Protein AF-0000000087154214 (afdb_homodimer)

Secondary structure (DSSP, 8-state):
-------------------PPPPPSS-HHHHHHHHHHHHHHTT--HHHHHHHHTT----HHHHHHHHHHHHHHHHHHHHHHHHHS-HHHHHHHHHHHHHTHHHHHHHHHHH---HHHHHHHHHHHHTTTTS----EEHHHHHHHHHHSTTSHHHHHHHHHHHHHHHHTTSS-GGG-EE-TT--BTTTTB-HHHHHHH----S-SSS--TTT-HHHHHHHHHHHHHHTT--TTS--STTSHHHHHGGGT---HHHHHHHHHHHHHHTT-/-------------------PPPPPSS-HHHHHHHHHHHHHHTT--HHHHHHHHTT----HHHHHHHHHHHHHHHHHHHHHHHHH--HHHHHHHHHHHHHTHHHHHHHHHHH---HHHHHHHHHHHHTTTTS----EEHHHHHHHHHHSGGGHHHHHHHHHHHHHHHHTTSS-GGG-EE-TT--BTTTTB-HHHHHHH----S-SSS--TTT-HHHHHHHHHHHHHHTT--TTS--STTSHHHHHGGGT---HHHHHHHHHHHHHHTT-

Solvent-accessible surface area (backbone atoms only — not comparable to full-atom values): 28570 Å² total; per-residue (Å²): 135,84,80,76,79,78,80,79,78,77,76,81,76,77,76,76,67,76,80,69,74,54,61,48,44,86,55,66,68,57,30,52,54,44,38,48,52,50,40,42,74,71,67,45,51,68,66,54,47,48,69,61,53,53,82,60,55,77,44,67,66,52,53,50,50,54,49,49,55,49,46,53,52,44,51,53,46,52,58,52,38,56,75,70,58,41,71,67,56,46,53,51,41,40,50,47,50,61,75,38,39,69,62,39,51,54,42,26,72,74,36,26,41,56,53,43,52,51,45,26,44,26,39,70,54,10,56,68,59,70,45,73,43,46,82,42,53,23,56,37,41,21,50,33,45,18,35,46,60,84,49,23,69,61,25,46,50,31,40,52,31,43,52,48,38,44,67,68,55,31,42,57,76,88,65,45,34,3,34,86,82,24,21,34,25,31,65,49,37,41,30,49,53,41,69,74,30,52,32,47,63,78,65,81,80,35,43,30,43,70,81,35,66,53,13,36,50,42,17,55,33,37,47,32,30,78,48,59,26,50,57,92,56,65,50,51,91,92,31,65,32,33,56,16,42,36,80,76,42,74,50,64,70,56,50,50,41,36,47,51,47,16,32,51,51,74,75,92,136,84,79,76,80,79,78,79,78,79,78,82,77,78,75,75,65,76,79,69,74,54,62,49,43,85,55,65,68,59,30,50,54,44,38,49,52,51,42,42,75,71,67,46,51,68,67,54,48,46,69,59,53,52,84,59,55,78,43,68,66,51,53,50,49,53,48,50,55,49,46,52,50,45,50,54,45,52,57,52,39,54,74,70,60,42,70,68,55,46,54,51,42,39,50,48,52,61,76,39,38,70,61,39,51,54,41,25,71,74,35,27,41,57,54,42,52,51,45,26,45,27,38,70,54,10,56,66,62,70,46,73,41,46,82,40,52,22,56,36,41,22,50,35,46,17,35,35,64,89,48,23,70,62,26,45,50,32,41,52,31,43,51,48,40,44,70,68,55,29,42,56,77,90,63,45,32,3,33,85,82,25,22,35,26,30,66,49,35,42,32,49,53,41,70,74,32,52,32,49,63,78,64,80,80,36,44,31,44,71,82,35,66,53,14,37,50,41,15,54,32,38,46,31,28,78,48,59,26,51,57,93,54,65,52,50,90,91,31,66,32,33,56,14,42,37,79,78,42,75,50,64,70,56,48,50,40,37,46,52,46,15,31,51,52,71,74,91

Organism: NCBI:txid2511166

Radius of gyration: 29.27 Å; Cα contacts (8 Å, |Δi|>4): 761; chains: 2; bounding box: 89×73×88 Å

InterPro domains:
  IPR011970 Lytic murein transglycosylase [TIGR02283] (27-236)
  IPR023346 Lysozyme-like domain superfamily [SSF53955] (15-265)
  IPR031304 Transglycosylase SLT domain 2 [PF13406] (28-236)
  IPR043426 Membrane-bound lytic murein transglycosylase B-like [PTHR30163] (25-236)

Sequence (536 aa):
MLRCWLVAFTGAFLFVSPSHAARCGGNFNSFIQSFSQEAAAAGISQNVISSALGGVQQDGGVLAFDRRQRYTFNKTFEQYVATRVGPGRINGGRAMLQRHAALLSRIEQQYGVPRQILVAIWGLETDFGKGDMGKLPVFRVLATLAHDCRRTELFQGELLAALKIVQRGDLALNDMIGAYAGEIGQTQFLPSSYIKYGVDFDGNGHVDLRHSVADVLASTANLLHTNGFKMGAPYGEGTANFEAMREWNRAVIYRKTIGYFADQLVGRMLRCWLVAFTGAFLFVSPSHAARCGGNFNSFIQSFSQEAAAAGISQNVISSALGGVQQDGGVLAFDRRQRYTFNKTFEQYVATRVGPGRINGGRAMLQRHAALLSRIEQQYGVPRQILVAIWGLETDFGKGDMGKLPVFRVLATLAHDCRRTELFQGELLAALKIVQRGDLALNDMIGAYAGEIGQTQFLPSSYIKYGVDFDGNGHVDLRHSVADVLASTANLLHTNGFKMGAPYGEGTANFEAMREWNRAVIYRKTIGYFADQLVGR

Structure (mmCIF, N/CA/C/O backbone):
data_AF-0000000087154214-model_v1
#
loop_
_entity.id
_entity.type
_entity.pdbx_description
1 polymer 'Membrane-bound lytic murein transglycosylase B'
#
loop_
_atom_site.group_PDB
_atom_site.id
_atom_site.type_symbol
_atom_site.label_atom_id
_atom_site.label_alt_id
_atom_site.label_comp_id
_atom_site.label_asym_id
_atom_site.label_entity_id
_atom_site.label_seq_id
_atom_site.pdbx_PDB_ins_code
_atom_site.Cartn_x
_atom_site.Cartn_y
_atom_site.Cartn_z
_atom_site.occupancy
_atom_site.B_iso_or_equiv
_atom_site.auth_seq_id
_atom_site.auth_comp_id
_atom_site.auth_asym_id
_atom_site.auth_atom_id
_atom_site.pdbx_PDB_model_num
ATOM 1 N N . MET A 1 1 ? 47.719 -43.031 47.812 1 29 1 MET A N 1
ATOM 2 C CA . MET A 1 1 ? 48.031 -42.188 46.688 1 29 1 MET A CA 1
ATOM 3 C C . MET A 1 1 ? 47.031 -42.406 45.531 1 29 1 MET A C 1
ATOM 5 O O . MET A 1 1 ? 47.125 -43.438 44.844 1 29 1 MET A O 1
ATOM 9 N N . LEU A 1 2 ? 45.719 -42.094 45.812 1 31.55 2 LEU A N 1
ATOM 10 C CA . LEU A 1 2 ? 44.531 -42.219 44.969 1 31.55 2 LEU A CA 1
ATOM 11 C C . LEU A 1 2 ? 44.656 -41.375 43.719 1 31.55 2 LEU A C 1
ATOM 13 O O . LEU A 1 2 ? 44.812 -40.156 43.781 1 31.55 2 LEU A O 1
ATOM 17 N N . ARG A 1 3 ? 45.312 -42 42.688 1 38.62 3 ARG A N 1
ATOM 18 C CA . ARG A 1 3 ? 45.438 -41.406 41.344 1 38.62 3 ARG A CA 1
ATOM 19 C C . ARG A 1 3 ? 44.062 -41.062 40.781 1 38.62 3 ARG A C 1
ATOM 21 O O . ARG A 1 3 ? 43.219 -41.969 40.594 1 38.62 3 ARG A O 1
ATOM 28 N N . CYS A 1 4 ? 43.438 -39.812 41.031 1 38.84 4 CYS A N 1
ATOM 29 C CA . CYS A 1 4 ? 42.25 -39.25 40.438 1 38.84 4 CYS A CA 1
ATOM 30 C C . CYS A 1 4 ? 42.344 -39.188 38.938 1 38.84 4 CYS A C 1
ATOM 32 O O . CYS A 1 4 ? 43.312 -38.594 38.406 1 38.84 4 CYS A O 1
ATOM 34 N N . TRP A 1 5 ? 41.938 -40.188 38.219 1 39.84 5 TRP A N 1
ATOM 35 C CA . TRP A 1 5 ? 41.812 -40.219 36.75 1 39.84 5 TRP A CA 1
ATOM 36 C C . TRP A 1 5 ? 40.938 -39.062 36.281 1 39.84 5 TRP A C 1
ATOM 38 O O . TRP A 1 5 ? 39.812 -38.906 36.688 1 39.84 5 TRP A O 1
ATOM 48 N N . LEU A 1 6 ? 41.5 -37.906 35.938 1 39.38 6 LEU A N 1
ATOM 49 C CA . LEU A 1 6 ? 40.875 -36.75 35.312 1 39.38 6 LEU A CA 1
ATOM 50 C C . LEU A 1 6 ? 40.281 -37.156 33.969 1 39.38 6 LEU A C 1
ATOM 52 O O . LEU A 1 6 ? 41 -37.656 33.094 1 39.38 6 LEU A O 1
ATOM 56 N N . VAL A 1 7 ? 39.031 -37.5 33.812 1 44.25 7 VAL A N 1
ATOM 57 C CA . VAL A 1 7 ? 38.281 -37.719 32.562 1 44.25 7 VAL A CA 1
ATOM 58 C C . VAL A 1 7 ? 38.25 -36.406 31.75 1 44.25 7 VAL A C 1
ATOM 60 O O . VAL A 1 7 ? 37.781 -35.375 32.25 1 44.25 7 VAL A O 1
ATOM 63 N N . ALA A 1 8 ? 39.125 -36.188 30.766 1 40.47 8 ALA A N 1
ATOM 64 C CA . ALA A 1 8 ? 39.125 -35.094 29.812 1 40.47 8 ALA A CA 1
ATOM 65 C C . ALA A 1 8 ? 37.875 -35.125 28.938 1 40.47 8 ALA A C 1
ATOM 67 O O . ALA A 1 8 ? 37.656 -36.094 28.188 1 40.47 8 ALA A O 1
ATOM 68 N N . PHE A 1 9 ? 36.719 -34.469 29.312 1 43.53 9 PHE A N 1
ATOM 69 C CA . PHE A 1 9 ? 35.594 -34.281 28.422 1 43.53 9 PHE A CA 1
ATOM 70 C C . PHE A 1 9 ? 35.969 -33.406 27.219 1 43.53 9 PHE A C 1
ATOM 72 O O . PHE A 1 9 ? 36.344 -32.25 27.359 1 43.53 9 PHE A O 1
ATOM 79 N N . THR A 1 10 ? 36.531 -34.031 26.203 1 43.66 10 THR A N 1
ATOM 80 C CA . THR A 1 10 ? 36.75 -33.281 24.969 1 43.66 10 THR A CA 1
ATOM 81 C C . THR A 1 10 ? 35.406 -32.875 24.359 1 43.66 10 THR A C 1
ATOM 83 O O . THR A 1 10 ? 34.625 -33.719 23.938 1 43.66 10 THR A O 1
ATOM 86 N N . GLY A 1 11 ? 34.812 -31.766 24.703 1 42.5 11 GLY A N 1
ATOM 87 C CA . GLY A 1 11 ? 33.656 -31.203 24.047 1 42.5 11 GLY A CA 1
ATOM 88 C C . GLY A 1 11 ? 33.875 -30.922 22.578 1 42.5 11 GLY A C 1
ATOM 89 O O . GLY A 1 11 ? 34.781 -30.172 22.203 1 42.5 11 GLY A O 1
ATOM 90 N N . ALA A 1 12 ? 33.469 -31.797 21.641 1 46.28 12 ALA A N 1
ATOM 91 C CA . ALA A 1 12 ? 33.438 -31.531 20.203 1 46.28 12 ALA A CA 1
ATOM 92 C C . ALA A 1 12 ? 32.625 -30.266 19.891 1 46.28 12 ALA A C 1
ATOM 94 O O . ALA A 1 12 ? 31.422 -30.234 20.109 1 46.28 12 ALA A O 1
ATOM 95 N N . PHE A 1 13 ? 33.25 -29.125 19.781 1 45.59 13 PHE A N 1
ATOM 96 C CA . PHE A 1 13 ? 32.625 -27.922 19.234 1 45.59 13 PHE A CA 1
ATOM 97 C C . PHE A 1 13 ? 32.156 -28.156 17.797 1 45.59 13 PHE A C 1
ATOM 99 O O . PHE A 1 13 ? 32.969 -28.312 16.891 1 45.59 13 PHE A O 1
ATOM 106 N N . LEU A 1 14 ? 30.984 -28.578 17.578 1 45.81 14 LEU A N 1
ATOM 107 C CA . LEU A 1 14 ? 30.391 -28.5 16.25 1 45.81 14 LEU A CA 1
ATOM 108 C C . LEU A 1 14 ? 30.406 -27.078 15.727 1 45.81 14 LEU A C 1
ATOM 110 O O . LEU A 1 14 ? 29.688 -26.203 16.234 1 45.81 14 LEU A O 1
ATOM 114 N N . PHE A 1 15 ? 31.375 -26.719 14.984 1 42.75 15 PHE A N 1
ATOM 115 C CA . PHE A 1 15 ? 31.375 -25.484 14.195 1 42.75 15 PHE A CA 1
ATOM 116 C C . PHE A 1 15 ? 30.234 -25.469 13.195 1 42.75 15 PHE A C 1
ATOM 118 O O . PHE A 1 15 ? 30.312 -26.125 12.148 1 42.75 15 PHE A O 1
ATOM 125 N N . VAL A 1 16 ? 29.109 -25.141 13.594 1 47.09 16 VAL A N 1
ATOM 126 C CA . VAL A 1 16 ? 28.109 -24.766 12.594 1 47.09 16 VAL A CA 1
ATOM 127 C C . VAL A 1 16 ? 28.641 -23.609 11.734 1 47.09 16 VAL A C 1
ATOM 129 O O . VAL A 1 16 ? 28.797 -22.5 12.219 1 47.09 16 VAL A O 1
ATOM 132 N N . SER A 1 17 ? 29.359 -23.875 10.68 1 46.56 17 SER A N 1
ATOM 133 C CA . SER A 1 17 ? 29.719 -22.812 9.734 1 46.56 17 SER A CA 1
ATOM 134 C C . SER A 1 17 ? 28.484 -22 9.328 1 46.56 17 SER A C 1
ATOM 136 O O . SER A 1 17 ? 27.469 -22.578 8.945 1 46.56 17 SER A O 1
ATOM 138 N N . PRO A 1 18 ? 28.469 -20.766 9.641 1 49.62 18 PRO A N 1
ATOM 139 C CA . PRO A 1 18 ? 27.344 -19.984 9.102 1 49.62 18 PRO A CA 1
ATOM 140 C C . PRO A 1 18 ? 27.141 -20.203 7.605 1 49.62 18 PRO A C 1
ATOM 142 O O . PRO A 1 18 ? 28.078 -20.062 6.824 1 49.62 18 PRO A O 1
ATOM 145 N N . SER A 1 19 ? 26.281 -21.078 7.312 1 52.56 19 SER A N 1
ATOM 146 C CA . SER A 1 19 ? 25.938 -21.25 5.906 1 52.56 19 SER A CA 1
ATOM 147 C C . SER A 1 19 ? 25.766 -19.906 5.207 1 52.56 19 SER A C 1
ATOM 149 O O . SER A 1 19 ? 24.797 -19.188 5.477 1 52.56 19 SER A O 1
ATOM 151 N N . HIS A 1 20 ? 26.906 -19.328 4.816 1 60.34 20 HIS A N 1
ATOM 152 C CA . HIS A 1 20 ? 26.859 -18.078 4.07 1 60.34 20 HIS A CA 1
ATOM 153 C C . HIS A 1 20 ? 25.953 -18.203 2.846 1 60.34 20 HIS A C 1
ATOM 155 O O . HIS A 1 20 ? 26.031 -19.188 2.113 1 60.34 20 HIS A O 1
ATOM 161 N N . ALA A 1 21 ? 24.969 -17.391 2.68 1 71.06 21 ALA A N 1
ATOM 162 C CA . ALA A 1 21 ? 24.125 -17.281 1.488 1 71.06 21 ALA A CA 1
ATOM 163 C C . ALA A 1 21 ? 24.969 -17.188 0.225 1 71.06 21 ALA A C 1
ATOM 165 O O . ALA A 1 21 ? 26.031 -16.547 0.225 1 71.06 21 ALA A O 1
ATOM 166 N N . ALA A 1 22 ? 24.609 -18.031 -0.819 1 82.25 22 ALA A N 1
ATOM 167 C CA . ALA A 1 22 ? 25.328 -17.984 -2.098 1 82.25 22 ALA A CA 1
ATOM 168 C C . ALA A 1 22 ? 25.469 -16.547 -2.588 1 82.25 22 ALA A C 1
ATOM 170 O O . ALA A 1 22 ? 24.516 -15.773 -2.537 1 82.25 22 ALA A O 1
ATOM 171 N N . ARG A 1 23 ? 26.703 -16.266 -2.992 1 84.38 23 ARG A N 1
ATOM 172 C CA . ARG A 1 23 ? 26.969 -14.898 -3.439 1 84.38 23 ARG A CA 1
ATOM 173 C C . ARG A 1 23 ? 26.453 -14.664 -4.852 1 84.38 23 ARG A C 1
ATOM 175 O O . ARG A 1 23 ? 26.781 -15.414 -5.773 1 84.38 23 ARG A O 1
ATOM 182 N N . CYS A 1 24 ? 25.688 -13.75 -5.059 1 88 24 CYS A N 1
ATOM 183 C CA . CYS A 1 24 ? 25.188 -13.414 -6.383 1 88 24 CYS A CA 1
ATOM 184 C C . CYS A 1 24 ? 26.312 -12.914 -7.285 1 88 24 CYS A C 1
ATOM 186 O O . CYS A 1 24 ? 27.391 -12.602 -6.809 1 88 24 CYS A O 1
ATOM 188 N N . GLY A 1 25 ? 26 -12.906 -8.594 1 93.12 25 GLY A N 1
ATOM 189 C CA . GLY A 1 25 ? 26.969 -12.43 -9.555 1 93.12 25 GLY A CA 1
ATOM 190 C C . GLY A 1 25 ? 28.047 -13.453 -9.875 1 93.12 25 GLY A C 1
ATOM 191 O O . GLY A 1 25 ? 27.938 -14.609 -9.469 1 93.12 25 GLY A O 1
ATOM 192 N N . GLY A 1 26 ? 29.031 -13.023 -10.758 1 95.31 26 GLY A N 1
ATOM 193 C CA . GLY A 1 26 ? 30.094 -13.922 -11.156 1 95.31 26 GLY A CA 1
ATOM 194 C C . GLY A 1 26 ? 29.641 -15.031 -12.078 1 95.31 26 GLY A C 1
ATOM 195 O O . GLY A 1 26 ? 28.766 -14.82 -12.914 1 95.31 26 GLY A O 1
ATOM 196 N N . ASN A 1 27 ? 30.344 -16.156 -11.922 1 96.56 27 ASN A N 1
ATOM 197 C CA . ASN A 1 27 ? 30.016 -17.297 -12.766 1 96.56 27 ASN A CA 1
ATOM 198 C C . ASN A 1 27 ? 28.703 -17.969 -12.336 1 96.56 27 ASN A C 1
ATOM 200 O O . ASN A 1 27 ? 28.547 -18.344 -11.172 1 96.56 27 ASN A O 1
ATOM 204 N N . PHE A 1 28 ? 27.812 -18.109 -13.234 1 97.56 28 PHE A N 1
ATOM 205 C CA . PHE A 1 28 ? 26.484 -18.625 -12.945 1 97.56 28 PHE A CA 1
ATOM 206 C C . PHE A 1 28 ? 26.578 -20.047 -12.383 1 97.56 28 PHE A C 1
ATOM 208 O O . PHE A 1 28 ? 25.891 -20.375 -11.414 1 97.56 28 PHE A O 1
ATOM 215 N N . ASN A 1 29 ? 27.438 -20.844 -12.938 1 97 29 ASN A N 1
ATOM 216 C CA . ASN A 1 29 ? 27.578 -22.234 -12.484 1 97 29 ASN A CA 1
ATOM 217 C C . ASN A 1 29 ? 28.125 -22.297 -11.062 1 97 29 ASN A C 1
ATOM 219 O O . ASN A 1 29 ? 27.734 -23.156 -10.273 1 97 29 ASN A O 1
ATOM 223 N N . SER A 1 30 ? 29.016 -21.391 -10.758 1 97 30 SER A N 1
ATOM 224 C CA . SER A 1 30 ? 29.547 -21.312 -9.398 1 97 30 SER A CA 1
ATOM 225 C C . SER A 1 30 ? 28.469 -20.906 -8.406 1 97 30 SER A C 1
ATOM 227 O O . SER A 1 30 ? 28.422 -21.422 -7.285 1 97 30 SER A O 1
ATOM 229 N N . PHE A 1 31 ? 27.672 -19.984 -8.852 1 97.56 31 PHE A N 1
ATOM 230 C CA . PHE A 1 31 ? 26.547 -19.562 -8.016 1 97.56 31 PHE A CA 1
ATOM 231 C C . PHE A 1 31 ? 25.609 -20.719 -7.742 1 97.56 31 PHE A C 1
ATOM 233 O O . PHE A 1 31 ? 25.219 -20.953 -6.598 1 97.56 31 PHE A O 1
ATOM 240 N N . ILE A 1 32 ? 25.281 -21.516 -8.789 1 98.25 32 ILE A N 1
ATOM 241 C CA . ILE A 1 32 ? 24.359 -22.641 -8.648 1 98.25 32 ILE A CA 1
ATOM 242 C C . ILE A 1 32 ? 24.953 -23.672 -7.695 1 98.25 32 ILE A C 1
ATOM 244 O O . ILE A 1 32 ? 24.25 -24.25 -6.867 1 98.25 32 ILE A O 1
ATOM 248 N N . GLN A 1 33 ? 26.266 -23.938 -7.801 1 97.12 33 GLN A N 1
ATOM 249 C CA . GLN A 1 33 ? 26.938 -24.891 -6.922 1 97.12 33 GLN A CA 1
ATOM 250 C C . GLN A 1 33 ? 26.859 -24.438 -5.465 1 97.12 33 GLN A C 1
ATOM 252 O O . GLN A 1 33 ? 26.562 -25.234 -4.578 1 97.12 33 GLN A O 1
ATOM 257 N N . SER A 1 34 ? 27.141 -23.188 -5.316 1 97.44 34 SER A N 1
ATOM 258 C CA . SER A 1 34 ? 27.094 -22.641 -3.965 1 97.44 34 SER A CA 1
ATOM 259 C C . SER A 1 34 ? 25.672 -22.703 -3.395 1 97.44 34 SER A C 1
ATOM 261 O O . SER A 1 34 ? 25.484 -23.078 -2.238 1 97.44 34 SER A O 1
ATOM 263 N N . PHE A 1 35 ? 24.703 -22.328 -4.207 1 98.06 35 PHE A N 1
ATOM 264 C CA . PHE A 1 35 ? 23.328 -22.359 -3.74 1 98.06 35 PHE A CA 1
ATOM 265 C C . PHE A 1 35 ? 22.859 -23.781 -3.469 1 98.06 35 PHE A C 1
ATOM 267 O O . PHE A 1 35 ? 22.094 -24.031 -2.537 1 98.06 35 PHE A O 1
ATOM 274 N N . SER A 1 36 ? 23.328 -24.703 -4.289 1 98.19 36 SER A N 1
ATOM 275 C CA . SER A 1 36 ? 22.984 -26.109 -4.102 1 98.19 36 SER A CA 1
ATOM 276 C C . SER A 1 36 ? 23.453 -26.625 -2.748 1 98.19 36 SER A C 1
ATOM 278 O O . SER A 1 36 ? 22.766 -27.406 -2.09 1 98.19 36 SER A O 1
ATOM 280 N N . GLN A 1 37 ? 24.578 -26.219 -2.303 1 97.38 37 GLN A N 1
ATOM 281 C CA . GLN A 1 37 ? 25.094 -26.594 -0.987 1 97.38 37 GLN A CA 1
ATOM 282 C C . GLN A 1 37 ? 24.234 -26 0.125 1 97.38 37 GLN A C 1
ATOM 284 O O . GLN A 1 37 ? 23.953 -26.672 1.118 1 97.38 37 GLN A O 1
ATOM 289 N N . GLU A 1 38 ? 23.844 -24.797 -0.109 1 96.81 38 GLU A N 1
ATOM 290 C CA . GLU A 1 38 ? 22.969 -24.141 0.854 1 96.81 38 GLU A CA 1
ATOM 291 C C . GLU A 1 38 ? 21.625 -24.859 0.949 1 96.81 38 GLU A C 1
ATOM 293 O O . GLU A 1 38 ? 21.078 -25.031 2.043 1 96.81 38 GLU A O 1
ATOM 298 N N . ALA A 1 39 ? 21.125 -25.219 -0.163 1 98.25 39 ALA A N 1
ATOM 299 C CA . ALA A 1 39 ? 19.859 -25.938 -0.197 1 98.25 39 ALA A CA 1
ATOM 300 C C . ALA A 1 39 ? 19.969 -27.266 0.527 1 98.25 39 ALA A C 1
ATOM 302 O O . ALA A 1 39 ? 19.062 -27.656 1.266 1 98.25 39 ALA A O 1
ATOM 303 N N . ALA A 1 40 ? 21.078 -27.953 0.319 1 97.75 40 ALA A N 1
ATOM 304 C CA . ALA A 1 40 ? 21.312 -29.219 1.011 1 97.75 40 ALA A CA 1
ATOM 305 C C . ALA A 1 40 ? 21.375 -29.016 2.521 1 97.75 40 ALA A C 1
ATOM 307 O O . ALA A 1 40 ? 20.797 -29.797 3.285 1 97.75 40 ALA A O 1
ATOM 308 N N . ALA A 1 41 ? 22 -27.984 2.914 1 96.75 41 ALA A N 1
ATOM 309 C CA . ALA A 1 41 ? 22.125 -27.656 4.332 1 96.75 41 ALA A CA 1
ATOM 310 C C . ALA A 1 41 ? 20.75 -27.312 4.93 1 96.75 41 ALA A C 1
ATOM 312 O O . ALA A 1 41 ? 20.516 -27.531 6.125 1 96.75 41 ALA A O 1
ATOM 313 N N . ALA A 1 42 ? 19.891 -26.875 4.078 1 96.12 42 ALA A N 1
ATOM 314 C CA . ALA A 1 42 ? 18.547 -26.5 4.523 1 96.12 42 ALA A CA 1
ATOM 315 C C . ALA A 1 42 ? 17.609 -27.703 4.492 1 96.12 42 ALA A C 1
ATOM 317 O O . ALA A 1 42 ? 16.406 -27.562 4.734 1 96.12 42 ALA A O 1
ATOM 318 N N . GLY A 1 43 ? 18.125 -28.859 4.098 1 97.56 43 GLY A N 1
ATOM 319 C CA . GLY A 1 43 ? 17.359 -30.078 4.223 1 97.56 43 GLY A CA 1
ATOM 320 C C . GLY A 1 43 ? 16.781 -30.562 2.908 1 97.56 43 GLY A C 1
ATOM 321 O O . GLY A 1 43 ? 16 -31.516 2.877 1 97.56 43 GLY A O 1
ATOM 322 N N . ILE A 1 44 ? 17.125 -29.969 1.856 1 98.56 44 ILE A N 1
ATOM 323 C CA . ILE A 1 44 ? 16.672 -30.422 0.55 1 98.56 44 ILE A CA 1
ATOM 324 C C . ILE A 1 44 ? 17.516 -31.609 0.097 1 98.56 44 ILE A C 1
ATOM 326 O O . ILE A 1 44 ? 18.734 -31.609 0.233 1 98.56 44 ILE A O 1
ATOM 330 N N . SER A 1 45 ? 16.875 -32.625 -0.396 1 98.38 45 SER A N 1
ATOM 331 C CA . SER A 1 45 ? 17.578 -33.844 -0.816 1 98.38 45 SER A CA 1
ATOM 332 C C . SER A 1 45 ? 18.438 -33.562 -2.051 1 98.38 45 SER A C 1
ATOM 334 O O . SER A 1 45 ? 18.078 -32.75 -2.896 1 98.38 45 SER A O 1
ATOM 336 N N . GLN A 1 46 ? 19.469 -34.312 -2.189 1 97.88 46 GLN A N 1
ATOM 337 C CA . GLN A 1 46 ? 20.375 -34.188 -3.33 1 97.88 46 GLN A CA 1
ATOM 338 C C . GLN A 1 46 ? 19.656 -34.531 -4.637 1 97.88 46 GLN A C 1
ATOM 340 O O . GLN A 1 46 ? 19.938 -33.938 -5.68 1 97.88 46 GLN A O 1
ATOM 345 N N . ASN A 1 47 ? 18.734 -35.406 -4.605 1 98 47 ASN A N 1
ATOM 346 C CA . ASN A 1 47 ? 17.984 -35.781 -5.797 1 98 47 ASN A CA 1
ATOM 347 C C . ASN A 1 47 ? 17.156 -34.625 -6.316 1 98 47 ASN A C 1
ATOM 349 O O . ASN A 1 47 ? 17.156 -34.312 -7.516 1 98 47 ASN A O 1
ATOM 353 N N . VAL A 1 48 ? 16.438 -33.906 -5.359 1 98.44 48 VAL A N 1
ATOM 354 C CA . VAL A 1 48 ? 15.633 -32.75 -5.738 1 98.44 48 VAL A CA 1
ATOM 355 C C . VAL A 1 48 ? 16.547 -31.656 -6.273 1 98.44 48 VAL A C 1
ATOM 357 O O . VAL A 1 48 ? 16.266 -31.062 -7.316 1 98.44 48 VAL A O 1
ATOM 360 N N . ILE A 1 49 ? 17.656 -31.391 -5.613 1 98.62 49 ILE A N 1
ATOM 361 C CA . ILE A 1 49 ? 18.594 -30.344 -6.012 1 98.62 49 ILE A CA 1
ATOM 362 C C . ILE A 1 49 ? 19.125 -30.641 -7.406 1 98.62 49 ILE A C 1
ATOM 364 O O . ILE A 1 49 ? 19.094 -29.781 -8.289 1 98.62 49 ILE A O 1
ATOM 368 N N . SER A 1 50 ? 19.578 -31.891 -7.656 1 98.12 50 SER A N 1
ATOM 369 C CA . SER A 1 50 ? 20.188 -32.281 -8.938 1 98.12 50 SER A CA 1
ATOM 370 C C . SER A 1 50 ? 19.156 -32.219 -10.062 1 98.12 50 SER A C 1
ATOM 372 O O . SER A 1 50 ? 19.469 -31.766 -11.172 1 98.12 50 SER A O 1
ATOM 374 N N . SER A 1 51 ? 17.953 -32.625 -9.805 1 97.75 51 SER A N 1
ATOM 375 C CA . SER A 1 51 ? 16.922 -32.625 -10.836 1 97.75 51 SER A CA 1
ATOM 376 C C . SER A 1 51 ? 16.453 -31.203 -11.172 1 97.75 51 SER A C 1
ATOM 378 O O . SER A 1 51 ? 16.188 -30.906 -12.336 1 97.75 51 SER A O 1
ATOM 380 N N . ALA A 1 52 ? 16.391 -30.375 -10.188 1 98.12 52 ALA A N 1
ATOM 381 C CA . ALA A 1 52 ? 15.828 -29.031 -10.367 1 98.12 52 ALA A CA 1
ATOM 382 C C . ALA A 1 52 ? 16.891 -28.062 -10.883 1 98.12 52 ALA A C 1
ATOM 384 O O . ALA A 1 52 ? 16.609 -27.219 -11.734 1 98.12 52 ALA A O 1
ATOM 385 N N . LEU A 1 53 ? 18.109 -28.203 -10.383 1 98 53 LEU A N 1
ATOM 386 C CA . LEU A 1 53 ? 19.109 -27.188 -10.625 1 98 53 LEU A CA 1
ATOM 387 C C . LEU A 1 53 ? 20.234 -27.719 -11.5 1 98 53 LEU A C 1
ATOM 389 O O . LEU A 1 53 ? 21.031 -26.953 -12.031 1 98 53 LEU A O 1
ATOM 393 N N . GLY A 1 54 ? 20.219 -29.031 -11.617 1 94.38 54 GLY A N 1
ATOM 394 C CA . GLY A 1 54 ? 21.234 -29.609 -12.484 1 94.38 54 GLY A CA 1
ATOM 395 C C . GLY A 1 54 ? 21.125 -29.141 -13.922 1 94.38 54 GLY A C 1
ATOM 396 O O . GLY A 1 54 ? 20.094 -29.312 -14.562 1 94.38 54 GLY A O 1
ATOM 397 N N . GLY A 1 55 ? 22.047 -28.406 -14.422 1 92.62 55 GLY A N 1
ATOM 398 C CA . GLY A 1 55 ? 22.094 -27.984 -15.812 1 92.62 55 GLY A CA 1
ATOM 399 C C . GLY A 1 55 ? 21.312 -26.719 -16.078 1 92.62 55 GLY A C 1
ATOM 400 O O . GLY A 1 55 ? 21.125 -26.328 -17.234 1 92.62 55 GLY A O 1
ATOM 401 N N . VAL A 1 56 ? 20.766 -26.172 -15.023 1 96.94 56 VAL A N 1
ATOM 402 C CA . VAL A 1 56 ? 20.031 -24.906 -15.195 1 96.94 56 VAL A CA 1
ATOM 403 C C . VAL A 1 56 ? 20.953 -23.844 -15.781 1 96.94 56 VAL A C 1
ATOM 405 O O . VAL A 1 56 ? 22.125 -23.75 -15.398 1 96.94 56 VAL A O 1
ATOM 408 N N . GLN A 1 57 ? 20.422 -23.109 -16.828 1 96.5 57 GLN A N 1
ATOM 409 C CA . GLN A 1 57 ? 21.188 -22.031 -17.453 1 96.5 57 GLN A CA 1
ATOM 410 C C . GLN A 1 57 ? 20.516 -20.688 -17.203 1 96.5 57 GLN A C 1
ATOM 412 O O . GLN A 1 57 ? 19.281 -20.609 -17.031 1 96.5 57 GLN A O 1
ATOM 417 N N . GLN A 1 58 ? 21.375 -19.719 -17.203 1 96.44 58 GLN A N 1
ATOM 418 C CA . GLN A 1 58 ? 20.828 -18.359 -17.062 1 96.44 58 GLN A CA 1
ATOM 419 C C . GLN A 1 58 ? 19.938 -18 -18.234 1 96.44 58 GLN A C 1
ATOM 421 O O . GLN A 1 58 ? 20.172 -18.438 -19.359 1 96.44 58 GLN A O 1
ATOM 426 N N . ASP A 1 59 ? 18.922 -17.25 -17.922 1 96.88 59 ASP A N 1
ATOM 427 C CA . ASP A 1 59 ? 17.984 -16.828 -18.953 1 96.88 59 ASP A CA 1
ATOM 428 C C . ASP A 1 59 ? 18.062 -15.32 -19.188 1 96.88 59 ASP A C 1
ATOM 430 O O . ASP A 1 59 ? 17.5 -14.531 -18.406 1 96.88 59 ASP A O 1
ATOM 434 N N . GLY A 1 60 ? 18.625 -14.93 -20.328 1 94.88 60 GLY A N 1
ATOM 435 C CA . GLY A 1 60 ? 18.766 -13.516 -20.656 1 94.88 60 GLY A CA 1
ATOM 436 C C . GLY A 1 60 ? 17.438 -12.828 -20.906 1 94.88 60 GLY A C 1
ATOM 437 O O . GLY A 1 60 ? 17.312 -11.625 -20.672 1 94.88 60 GLY A O 1
ATOM 438 N N . GLY A 1 61 ? 16.484 -13.562 -21.453 1 93.5 61 GLY A N 1
ATOM 439 C CA . GLY A 1 61 ? 15.164 -13.016 -21.672 1 93.5 61 GLY A CA 1
ATOM 440 C C . GLY A 1 61 ? 14.461 -12.609 -20.391 1 93.5 61 GLY A C 1
ATOM 441 O O . GLY A 1 61 ? 13.82 -11.562 -20.328 1 93.5 61 GLY A O 1
ATOM 442 N N . VAL A 1 62 ? 14.609 -13.43 -19.344 1 94.56 62 VAL A N 1
ATOM 443 C CA . VAL A 1 62 ? 14.047 -13.141 -18.031 1 94.56 62 VAL A CA 1
ATOM 444 C C . VAL A 1 62 ? 14.672 -11.867 -17.469 1 94.56 62 VAL A C 1
ATOM 446 O O . VAL A 1 62 ? 13.969 -10.992 -16.953 1 94.56 62 VAL A O 1
ATOM 449 N N . LEU A 1 63 ? 16 -11.719 -17.578 1 94.06 63 LEU A N 1
ATOM 450 C CA . LEU A 1 63 ? 16.688 -10.539 -17.094 1 94.06 63 LEU A CA 1
ATOM 451 C C . LEU A 1 63 ? 16.234 -9.289 -17.844 1 94.06 63 LEU A C 1
ATOM 453 O O . LEU A 1 63 ? 16 -8.242 -17.234 1 94.06 63 LEU A O 1
ATOM 457 N N . ALA A 1 64 ? 16.125 -9.477 -19.203 1 90.44 64 ALA A N 1
ATOM 458 C CA . ALA A 1 64 ? 15.711 -8.344 -20.016 1 90.44 64 ALA A CA 1
ATOM 459 C C . ALA A 1 64 ? 14.305 -7.887 -19.656 1 90.44 64 ALA A C 1
ATOM 461 O O . ALA A 1 64 ? 14.039 -6.684 -19.562 1 90.44 64 ALA A O 1
ATOM 462 N N . PHE A 1 65 ? 13.469 -8.867 -19.484 1 90 65 PHE A N 1
ATOM 463 C CA . PHE A 1 65 ? 12.094 -8.539 -19.109 1 90 65 PHE A CA 1
ATOM 464 C C . PHE A 1 65 ? 12.047 -7.852 -17.75 1 90 65 PHE A C 1
ATOM 466 O O . PHE A 1 65 ? 11.383 -6.824 -17.594 1 90 65 PHE A O 1
ATOM 473 N N . ASP A 1 66 ? 12.656 -8.391 -16.781 1 90.62 66 ASP A N 1
ATOM 474 C CA . ASP A 1 66 ? 12.711 -7.824 -15.43 1 90.62 66 ASP A CA 1
ATOM 475 C C . ASP A 1 66 ? 13.25 -6.395 -15.453 1 90.62 66 ASP A C 1
ATOM 477 O O . ASP A 1 66 ? 12.695 -5.504 -14.805 1 90.62 66 ASP A O 1
ATOM 481 N N . ARG A 1 67 ? 14.312 -6.199 -16.234 1 86.44 67 ARG A N 1
ATOM 482 C CA . ARG A 1 67 ? 14.93 -4.879 -16.344 1 86.44 67 ARG A CA 1
ATOM 483 C C . ARG A 1 67 ? 13.992 -3.891 -17.031 1 86.44 67 ARG A C 1
ATOM 485 O O . ARG A 1 67 ? 13.891 -2.732 -16.609 1 86.44 67 ARG A O 1
ATOM 492 N N . ARG A 1 68 ? 13.336 -4.395 -18.078 1 83.56 68 ARG A N 1
ATOM 493 C CA . ARG A 1 68 ? 12.391 -3.535 -18.781 1 83.56 68 ARG A CA 1
ATOM 494 C C . ARG A 1 68 ? 11.242 -3.121 -17.875 1 83.56 68 ARG A C 1
ATOM 496 O O . ARG A 1 68 ? 10.812 -1.967 -17.891 1 83.56 68 ARG A O 1
ATOM 503 N N . GLN A 1 69 ? 10.742 -4.082 -17.203 1 82.31 69 GLN A N 1
ATOM 504 C CA . GLN A 1 69 ? 9.656 -3.781 -16.281 1 82.31 69 GLN A CA 1
ATOM 505 C C . GLN A 1 69 ? 10.094 -2.76 -15.227 1 82.31 69 GLN A C 1
ATOM 507 O O . GLN A 1 69 ? 9.359 -1.814 -14.93 1 82.31 69 GLN A O 1
ATOM 512 N N . ARG A 1 70 ? 11.172 -2.941 -14.75 1 77.19 70 ARG A N 1
ATOM 513 C CA . ARG A 1 70 ? 11.688 -2.043 -13.719 1 77.19 70 ARG A CA 1
ATOM 514 C C . ARG A 1 70 ? 12.016 -0.674 -14.305 1 77.19 70 ARG A C 1
ATOM 516 O O . ARG A 1 70 ? 11.836 0.351 -13.648 1 77.19 70 ARG A O 1
ATOM 523 N N . TYR A 1 71 ? 12.508 -0.753 -15.555 1 70.19 71 TYR A N 1
ATOM 524 C CA . TYR A 1 71 ? 12.797 0.494 -16.25 1 70.19 71 TYR A CA 1
ATOM 525 C C . TYR A 1 71 ? 11.547 1.347 -16.391 1 70.19 71 TYR A C 1
ATOM 527 O O . TYR A 1 71 ? 11.578 2.555 -16.156 1 70.19 71 TYR A O 1
ATOM 535 N N . THR A 1 72 ? 10.469 0.734 -16.703 1 69.44 72 THR A N 1
ATOM 536 C CA . THR A 1 72 ? 9.219 1.468 -16.875 1 69.44 72 THR A CA 1
ATOM 537 C C . THR A 1 72 ? 8.758 2.078 -15.562 1 69.44 72 THR A C 1
ATOM 539 O O . THR A 1 72 ? 8.375 3.248 -15.516 1 69.44 72 THR A O 1
ATOM 542 N N . PHE A 1 73 ? 8.883 1.358 -14.586 1 67.88 73 PHE A N 1
ATOM 543 C CA . PHE A 1 73 ? 8.539 1.877 -13.266 1 67.88 73 PHE A CA 1
ATOM 544 C C . PHE A 1 73 ? 9.477 3.014 -12.875 1 67.88 73 PHE A C 1
ATOM 546 O O . PHE A 1 73 ? 9.039 4.031 -12.336 1 67.88 73 PHE A O 1
ATOM 553 N N . ASN A 1 74 ? 10.664 2.809 -13.188 1 70.94 74 ASN A N 1
ATOM 554 C CA . ASN A 1 74 ? 11.664 3.822 -12.859 1 70.94 74 ASN A CA 1
ATOM 555 C C . ASN A 1 74 ? 11.445 5.105 -13.656 1 70.94 74 ASN A C 1
ATOM 557 O O . ASN A 1 74 ? 11.602 6.207 -13.133 1 70.94 74 ASN A O 1
ATOM 561 N N . LYS A 1 75 ? 11.031 4.906 -14.883 1 68.75 75 LYS A N 1
ATOM 562 C CA . LYS A 1 75 ? 10.766 6.086 -15.703 1 68.75 75 LYS A CA 1
ATOM 563 C C . LYS A 1 75 ? 9.586 6.887 -15.148 1 68.75 75 LYS A C 1
ATOM 565 O O . LYS A 1 75 ? 9.656 8.117 -15.055 1 68.75 75 LYS A O 1
ATOM 570 N N . THR A 1 76 ? 8.648 6.176 -14.727 1 77.56 76 THR A N 1
ATOM 571 C CA . THR A 1 76 ? 7.484 6.832 -14.141 1 77.56 76 THR A CA 1
ATOM 572 C C . THR A 1 76 ? 7.852 7.5 -12.812 1 77.56 76 THR A C 1
ATOM 574 O O . THR A 1 76 ? 7.418 8.617 -12.539 1 77.56 76 THR A O 1
ATOM 577 N N . PHE A 1 77 ? 8.688 6.762 -12.117 1 84.75 77 PHE A N 1
ATOM 578 C CA . PHE A 1 77 ? 9.133 7.324 -10.844 1 84.75 77 PHE A CA 1
ATOM 579 C C . PHE A 1 77 ? 10.008 8.555 -11.078 1 84.75 77 PHE A C 1
ATOM 581 O O . PHE A 1 77 ? 9.82 9.578 -10.422 1 84.75 77 PHE A O 1
ATOM 588 N N . GLU A 1 78 ? 10.867 8.438 -12.008 1 82.75 78 GLU A N 1
ATOM 589 C CA . GLU A 1 78 ? 11.773 9.547 -12.312 1 82.75 78 GLU A CA 1
ATOM 590 C C . GLU A 1 78 ? 10.992 10.781 -12.758 1 82.75 78 GLU A C 1
ATOM 592 O O . GLU A 1 78 ? 11.32 11.898 -12.367 1 82.75 78 GLU A O 1
ATOM 597 N N . GLN A 1 79 ? 10.008 10.547 -13.523 1 82.31 79 GLN A N 1
ATOM 598 C CA . GLN A 1 79 ? 9.18 11.656 -13.977 1 82.31 79 GLN A CA 1
ATOM 599 C C . GLN A 1 79 ? 8.414 12.289 -12.812 1 82.31 79 GLN A C 1
ATOM 601 O O . GLN A 1 79 ? 8.352 13.508 -12.695 1 82.31 79 GLN A O 1
ATOM 606 N N . TYR A 1 80 ? 7.918 11.492 -12.016 1 85.69 80 TYR A N 1
ATOM 607 C CA . TYR A 1 80 ? 7.16 11.977 -10.867 1 85.69 80 TYR A CA 1
ATOM 608 C C . TYR A 1 80 ? 8.062 12.703 -9.883 1 85.69 80 TYR A C 1
ATOM 610 O O . TYR A 1 80 ? 7.762 13.82 -9.453 1 85.69 80 TYR A O 1
ATOM 618 N N . VAL A 1 81 ? 9.18 12.078 -9.508 1 90.31 81 VAL A N 1
ATOM 619 C CA . VAL A 1 81 ? 10.039 12.617 -8.461 1 90.31 81 VAL A CA 1
ATOM 620 C C . VAL A 1 81 ? 10.641 13.938 -8.93 1 90.31 81 VAL A C 1
ATOM 622 O O . VAL A 1 81 ? 10.859 14.844 -8.117 1 90.31 81 VAL A O 1
ATOM 625 N N . ALA A 1 82 ? 10.852 14.117 -10.219 1 88.69 82 ALA A N 1
ATOM 626 C CA . ALA A 1 82 ? 11.414 15.352 -10.766 1 88.69 82 ALA A CA 1
ATOM 627 C C . ALA A 1 82 ? 10.469 16.531 -10.547 1 88.69 82 ALA A C 1
ATOM 629 O O . ALA A 1 82 ? 10.906 17.672 -10.445 1 88.69 82 ALA A O 1
ATOM 630 N N . THR A 1 83 ? 9.234 16.234 -10.422 1 88.5 83 THR A N 1
ATOM 631 C CA . THR A 1 83 ? 8.273 17.297 -10.195 1 88.5 83 THR A CA 1
ATOM 632 C C . THR A 1 83 ? 8.219 17.672 -8.719 1 88.5 83 THR A C 1
ATOM 634 O O . THR A 1 83 ? 7.773 18.766 -8.359 1 88.5 83 THR A O 1
ATOM 637 N N . ARG A 1 84 ? 8.719 16.844 -7.883 1 92.5 84 ARG A N 1
ATOM 638 C CA . ARG A 1 84 ? 8.547 17.016 -6.445 1 92.5 84 ARG A CA 1
ATOM 639 C C . ARG A 1 84 ? 9.859 17.438 -5.785 1 92.5 84 ARG A C 1
ATOM 641 O O . ARG A 1 84 ? 9.852 18.125 -4.762 1 92.5 84 ARG A O 1
ATOM 648 N N . VAL A 1 85 ? 10.93 16.875 -6.34 1 95.62 85 VAL A N 1
ATOM 649 C CA . VAL A 1 85 ? 12.234 17.047 -5.715 1 95.62 85 VAL A CA 1
ATOM 650 C C . VAL A 1 85 ? 13.203 17.672 -6.719 1 95.62 85 VAL A C 1
ATOM 652 O O . VAL A 1 85 ? 14.008 16.969 -7.336 1 95.62 85 VAL A O 1
ATOM 655 N N . GLY A 1 86 ? 13.203 18.969 -6.82 1 91.44 86 GLY A N 1
ATOM 656 C CA . GLY A 1 86 ? 14.141 19.703 -7.656 1 91.44 86 GLY A CA 1
ATOM 657 C C . GLY A 1 86 ? 15.344 20.219 -6.895 1 91.44 86 GLY A C 1
ATOM 658 O O . GLY A 1 86 ? 15.414 20.094 -5.672 1 91.44 86 GLY A O 1
ATOM 659 N N . PRO A 1 87 ? 16.266 20.812 -7.629 1 93.75 87 PRO A N 1
ATOM 660 C CA . PRO A 1 87 ? 17.5 21.297 -6.992 1 93.75 87 PRO A CA 1
ATOM 661 C C . PRO A 1 87 ? 17.234 22.312 -5.887 1 93.75 87 PRO A C 1
ATOM 663 O O . PRO A 1 87 ? 17.938 22.344 -4.879 1 93.75 87 PRO A O 1
ATOM 666 N N . GLY A 1 88 ? 16.266 23.156 -6.082 1 95.19 88 GLY A N 1
ATOM 667 C CA . GLY A 1 88 ? 15.906 24.125 -5.051 1 95.19 88 GLY A CA 1
ATOM 668 C C . GLY A 1 88 ? 15.508 23.469 -3.74 1 95.19 88 GLY A C 1
ATOM 669 O O . GLY A 1 88 ? 15.969 23.859 -2.672 1 95.19 88 GLY A O 1
ATOM 670 N N . ARG A 1 89 ? 14.656 22.5 -3.775 1 96.06 89 ARG A N 1
ATOM 671 C CA . ARG A 1 89 ? 14.203 21.797 -2.578 1 96.06 89 ARG A CA 1
ATOM 672 C C . ARG A 1 89 ? 15.344 21.031 -1.926 1 96.06 89 ARG A C 1
ATOM 674 O O . ARG A 1 89 ? 15.453 20.984 -0.698 1 96.06 89 ARG A O 1
ATOM 681 N N . ILE A 1 90 ? 16.219 20.438 -2.738 1 97.62 90 ILE A N 1
ATOM 682 C CA . ILE A 1 90 ? 17.375 19.719 -2.209 1 97.62 90 ILE A CA 1
ATOM 683 C C . ILE A 1 90 ? 18.266 20.688 -1.434 1 97.62 90 ILE A C 1
ATOM 685 O O . ILE A 1 90 ? 18.656 20.406 -0.297 1 97.62 90 ILE A O 1
ATOM 689 N N . ASN A 1 91 ? 18.531 21.797 -2.041 1 97.56 91 ASN A N 1
ATOM 690 C CA . ASN A 1 91 ? 19.344 22.797 -1.37 1 97.56 91 ASN A CA 1
ATOM 691 C C . ASN A 1 91 ? 18.688 23.312 -0.097 1 97.56 91 ASN A C 1
ATOM 693 O O . ASN A 1 91 ? 19.344 23.5 0.922 1 97.56 91 ASN A O 1
ATOM 697 N N . GLY A 1 92 ? 17.391 23.547 -0.198 1 98.06 92 GLY A N 1
ATOM 698 C CA . GLY A 1 92 ? 16.656 23.953 0.987 1 98.06 92 GLY A CA 1
ATOM 699 C C . GLY A 1 92 ? 16.703 22.922 2.102 1 98.06 92 GLY A C 1
ATOM 700 O O . GLY A 1 92 ? 16.891 23.266 3.268 1 98.06 92 GLY A O 1
ATOM 701 N N . GLY A 1 93 ? 16.578 21.688 1.751 1 98.75 93 GLY A N 1
ATOM 702 C CA . GLY A 1 93 ? 16.641 20.609 2.729 1 98.75 93 GLY A CA 1
ATOM 703 C C . GLY A 1 93 ? 18 20.5 3.396 1 98.75 93 GLY A C 1
ATOM 704 O O . GLY A 1 93 ? 18.094 20.297 4.605 1 98.75 93 GLY A O 1
ATOM 705 N N . ARG A 1 94 ? 19.047 20.625 2.641 1 98.5 94 ARG A N 1
ATOM 706 C CA . ARG A 1 94 ? 20.391 20.594 3.199 1 98.5 94 ARG A CA 1
ATOM 707 C C . ARG A 1 94 ? 20.609 21.75 4.172 1 98.5 94 ARG A C 1
ATOM 709 O O . ARG A 1 94 ? 21.25 21.578 5.207 1 98.5 94 ARG A O 1
ATOM 716 N N . ALA A 1 95 ? 20.094 22.891 3.773 1 98.62 95 ALA A N 1
ATOM 717 C CA . ALA A 1 95 ? 20.172 24.031 4.676 1 98.62 95 ALA A CA 1
ATOM 718 C C . ALA A 1 95 ? 19.438 23.75 5.984 1 98.62 95 ALA A C 1
ATOM 720 O O . ALA A 1 95 ? 19.906 24.156 7.059 1 98.62 95 ALA A O 1
ATOM 721 N N . MET A 1 96 ? 18.312 23.047 5.871 1 98.81 96 MET A N 1
ATOM 722 C CA . MET A 1 96 ? 17.547 22.734 7.07 1 98.81 96 MET A CA 1
ATOM 723 C C . MET A 1 96 ? 18.266 21.703 7.934 1 98.81 96 MET A C 1
ATOM 725 O O . MET A 1 96 ? 18.203 21.766 9.164 1 98.81 96 MET A O 1
ATOM 729 N N . LEU A 1 97 ? 18.953 20.766 7.305 1 98.81 97 LEU A N 1
ATOM 730 C CA . LEU A 1 97 ? 19.75 19.797 8.047 1 98.81 97 LEU A CA 1
ATOM 731 C C . LEU A 1 97 ? 20.812 20.484 8.891 1 98.81 97 LEU A C 1
ATOM 733 O O . LEU A 1 97 ? 21.047 20.109 10.039 1 98.81 97 LEU A O 1
ATOM 737 N N . GLN A 1 98 ? 21.375 21.5 8.328 1 98.5 98 GLN A N 1
ATOM 738 C CA . GLN A 1 98 ? 22.422 22.234 9.023 1 98.5 98 GLN A CA 1
ATOM 739 C C . GLN A 1 98 ? 21.828 23.141 10.109 1 98.5 98 GLN A C 1
ATOM 741 O O . GLN A 1 98 ? 22.297 23.141 11.242 1 98.5 98 GLN A O 1
ATOM 746 N N . ARG A 1 99 ? 20.812 23.859 9.766 1 98.69 99 ARG A N 1
ATOM 747 C CA . ARG A 1 99 ? 20.203 24.828 10.656 1 98.69 99 ARG A CA 1
ATOM 748 C C . ARG A 1 99 ? 19.672 24.172 11.922 1 98.69 99 ARG A C 1
ATOM 750 O O . ARG A 1 99 ? 19.734 24.734 13.008 1 98.69 99 ARG A O 1
ATOM 757 N N . HIS A 1 100 ? 19.188 22.922 11.703 1 98.81 100 HIS A N 1
ATOM 758 C CA . HIS A 1 100 ? 18.516 22.266 12.828 1 98.81 100 HIS A CA 1
ATOM 759 C C . HIS A 1 100 ? 19.297 21.047 13.297 1 98.81 100 HIS A C 1
ATOM 761 O O . HIS A 1 100 ? 18.703 20.078 13.797 1 98.81 100 HIS A O 1
ATOM 767 N N . ALA A 1 101 ? 20.562 21.047 13.164 1 98.69 101 ALA A N 1
ATOM 768 C CA . ALA A 1 101 ? 21.422 19.891 13.414 1 98.69 101 ALA A CA 1
ATOM 769 C C . ALA A 1 101 ? 21.266 19.391 14.852 1 98.69 101 ALA A C 1
ATOM 771 O O . ALA A 1 101 ? 21.094 18.203 15.094 1 98.69 101 ALA A O 1
ATOM 772 N N . ALA A 1 102 ? 21.328 20.266 15.812 1 98.75 102 ALA A N 1
ATOM 773 C CA . ALA A 1 102 ? 21.25 19.875 17.219 1 98.75 102 ALA A CA 1
ATOM 774 C C . ALA A 1 102 ? 19.875 19.297 17.547 1 98.75 102 ALA A C 1
ATOM 776 O O . ALA A 1 102 ? 19.781 18.281 18.234 1 98.75 102 ALA A O 1
ATOM 777 N N . LEU A 1 103 ? 18.844 19.984 17.078 1 98.81 103 LEU A N 1
ATOM 778 C CA . LEU A 1 103 ? 17.484 19.516 17.281 1 98.81 103 LEU A CA 1
ATOM 779 C C . LEU A 1 103 ? 17.281 18.125 16.672 1 98.81 103 LEU A C 1
ATOM 781 O O . LEU A 1 103 ? 16.766 17.219 17.328 1 98.81 103 LEU A O 1
ATOM 785 N N . LEU A 1 104 ? 17.75 17.953 15.469 1 98.88 104 LEU A N 1
ATOM 786 C CA . LEU A 1 104 ? 17.594 16.703 14.742 1 98.88 104 LEU A CA 1
ATOM 787 C C . LEU A 1 104 ? 18.375 15.578 15.43 1 98.88 104 LEU A C 1
ATOM 789 O O . LEU A 1 104 ? 17.922 14.43 15.445 1 98.88 104 LEU A O 1
ATOM 793 N N . SER A 1 105 ? 19.516 15.891 16.016 1 98.75 105 SER A N 1
ATOM 794 C CA . SER A 1 105 ? 20.281 14.891 16.75 1 98.75 105 SER A CA 1
ATOM 795 C C . SER A 1 105 ? 19.5 14.352 17.938 1 98.75 105 SER A C 1
ATOM 797 O O . SER A 1 105 ? 19.5 13.148 18.188 1 98.75 105 SER A O 1
ATOM 799 N N . ARG A 1 106 ? 18.844 15.242 18.625 1 98.81 106 ARG A N 1
ATOM 800 C CA . ARG A 1 106 ? 18.047 14.828 19.766 1 98.81 106 ARG A CA 1
ATOM 801 C C . ARG A 1 106 ? 16.859 13.977 19.344 1 98.81 106 ARG A C 1
ATOM 803 O O . ARG A 1 106 ? 16.531 12.992 20 1 98.81 106 ARG A O 1
ATOM 810 N N . ILE A 1 107 ? 16.281 14.344 18.266 1 98.88 107 ILE A N 1
ATOM 811 C CA . ILE A 1 107 ? 15.102 13.633 17.781 1 98.88 107 ILE A CA 1
ATOM 812 C C . ILE A 1 107 ? 15.508 12.242 17.281 1 98.88 107 ILE A C 1
ATOM 814 O O . ILE A 1 107 ? 14.836 11.25 17.562 1 98.88 107 ILE A O 1
ATOM 818 N N . GLU A 1 108 ? 16.609 12.203 16.578 1 98.5 108 GLU A N 1
ATOM 819 C CA . GLU A 1 108 ? 17.141 10.914 16.125 1 98.5 108 GLU A CA 1
ATOM 820 C C . GLU A 1 108 ? 17.391 9.977 17.297 1 98.5 108 GLU A C 1
ATOM 822 O O . GLU A 1 108 ? 17.062 8.789 17.234 1 98.5 108 GLU A O 1
ATOM 827 N N . GLN A 1 109 ? 17.969 10.477 18.312 1 98.12 109 GLN A N 1
ATOM 828 C CA . GLN A 1 109 ? 18.312 9.688 19.5 1 98.12 109 GLN A CA 1
ATOM 829 C C . GLN A 1 109 ? 17.062 9.156 20.188 1 98.12 109 GLN A C 1
ATOM 831 O O . GLN A 1 109 ? 17.031 8.008 20.625 1 98.12 109 GLN A O 1
ATOM 836 N N . GLN A 1 110 ? 16.078 9.953 20.203 1 98.5 110 GLN A N 1
ATOM 837 C CA . GLN A 1 110 ? 14.891 9.586 20.953 1 98.5 110 GLN A CA 1
ATOM 838 C C . GLN A 1 110 ? 14 8.633 20.156 1 98.5 110 GLN A C 1
ATOM 840 O O . GLN A 1 110 ? 13.398 7.723 20.734 1 98.5 110 GLN A O 1
ATOM 845 N N . TYR A 1 111 ? 13.891 8.836 18.844 1 98.69 111 TYR A N 1
ATOM 846 C CA . TYR A 1 111 ? 12.844 8.133 18.109 1 98.69 111 TYR A CA 1
ATOM 847 C C . TYR A 1 111 ? 13.445 7.133 17.125 1 98.69 111 TYR A C 1
ATOM 849 O O . TYR A 1 111 ? 12.727 6.293 16.578 1 98.69 111 TYR A O 1
ATOM 857 N N . GLY A 1 112 ? 14.719 7.254 16.844 1 98.38 112 GLY A N 1
ATOM 858 C CA . GLY A 1 112 ? 15.359 6.301 15.953 1 98.38 112 GLY A CA 1
ATOM 859 C C . GLY A 1 112 ? 14.945 6.465 14.5 1 98.38 112 GLY A C 1
ATOM 860 O O . GLY A 1 112 ? 14.766 5.477 13.789 1 98.38 112 GLY A O 1
ATOM 861 N N . VAL A 1 113 ? 14.727 7.703 14.094 1 98.69 113 VAL A N 1
ATOM 862 C CA . VAL A 1 113 ? 14.422 8.031 12.703 1 98.69 113 VAL A CA 1
ATOM 863 C C . VAL A 1 113 ? 15.484 8.977 12.148 1 98.69 113 VAL A C 1
ATOM 865 O O . VAL A 1 113 ? 15.742 10.031 12.734 1 98.69 113 VAL A O 1
ATOM 868 N N . PRO A 1 114 ? 16.094 8.594 11.062 1 98.44 114 PRO A N 1
ATOM 869 C CA . PRO A 1 114 ? 17.172 9.438 10.547 1 98.44 114 PRO A CA 1
ATOM 870 C C . PRO A 1 114 ? 16.703 10.836 10.164 1 98.44 114 PRO A C 1
ATOM 872 O O . PRO A 1 114 ? 15.602 10.992 9.617 1 98.44 114 PRO A O 1
ATOM 875 N N . ARG A 1 115 ? 17.531 11.828 10.375 1 98.62 115 ARG A N 1
ATOM 876 C CA . ARG A 1 115 ? 17.219 13.234 10.148 1 98.62 115 ARG A CA 1
ATOM 877 C C . ARG A 1 115 ? 16.844 13.492 8.695 1 98.62 115 ARG A C 1
ATOM 879 O O . ARG A 1 115 ? 15.977 14.312 8.406 1 98.62 115 ARG A O 1
ATOM 886 N N . GLN A 1 116 ? 17.469 12.75 7.766 1 98.62 116 GLN A N 1
ATOM 887 C CA . GLN A 1 116 ? 17.203 13.031 6.355 1 98.62 116 GLN A CA 1
ATOM 888 C C . GLN A 1 116 ? 15.797 12.602 5.965 1 98.62 116 GLN A C 1
ATOM 890 O O . GLN A 1 116 ? 15.195 13.18 5.062 1 98.62 116 GLN A O 1
ATOM 895 N N . ILE A 1 117 ? 15.25 11.602 6.645 1 98.81 117 ILE A N 1
ATOM 896 C CA . ILE A 1 117 ? 13.875 11.18 6.406 1 98.81 117 ILE A CA 1
ATOM 897 C C . ILE A 1 117 ? 12.906 12.25 6.898 1 98.81 117 ILE A C 1
ATOM 899 O O . ILE A 1 117 ? 11.953 12.609 6.199 1 98.81 117 ILE A O 1
ATOM 903 N N . LEU A 1 118 ? 13.188 12.812 8.055 1 98.88 118 LEU A N 1
ATOM 904 C CA . LEU A 1 118 ? 12.344 13.844 8.656 1 98.88 118 LEU A CA 1
ATOM 905 C C . LEU A 1 118 ? 12.336 15.109 7.805 1 98.88 118 LEU A C 1
ATOM 907 O O . LEU A 1 118 ? 11.273 15.664 7.523 1 98.88 118 LEU A O 1
ATOM 911 N N . VAL A 1 119 ? 13.492 15.492 7.383 1 98.88 119 VAL A N 1
ATOM 912 C CA . VAL A 1 119 ? 13.617 16.719 6.594 1 98.88 119 VAL A CA 1
ATOM 913 C C . VAL A 1 119 ? 13 16.5 5.211 1 98.88 119 VAL A C 1
ATOM 915 O O . VAL A 1 119 ? 12.391 17.406 4.645 1 98.88 119 VAL A O 1
ATOM 918 N N . ALA A 1 120 ? 13.148 15.312 4.684 1 98.75 120 ALA A N 1
ATOM 919 C CA . ALA A 1 120 ? 12.539 15 3.398 1 98.75 120 ALA A CA 1
ATOM 920 C C . ALA A 1 120 ? 11.023 15.125 3.467 1 98.75 120 ALA A C 1
ATOM 922 O O . ALA A 1 120 ? 10.406 15.766 2.609 1 98.75 120 ALA A O 1
ATOM 923 N N . ILE A 1 121 ? 10.43 14.594 4.523 1 98.56 121 ILE A N 1
ATOM 924 C CA . ILE A 1 121 ? 8.984 14.656 4.695 1 98.56 121 ILE A CA 1
ATOM 925 C C . ILE A 1 121 ? 8.547 16.109 4.863 1 98.56 121 ILE A C 1
ATOM 927 O O . ILE A 1 121 ? 7.598 16.562 4.219 1 98.56 121 ILE A O 1
ATOM 931 N N . TRP A 1 122 ? 9.266 16.828 5.68 1 98.75 122 TRP A N 1
ATOM 932 C CA . TRP A 1 122 ? 8.984 18.234 5.949 1 98.75 122 TRP A CA 1
ATOM 933 C C . TRP A 1 122 ? 9.016 19.047 4.664 1 98.75 122 TRP A C 1
ATOM 935 O O . TRP A 1 122 ? 8.133 19.875 4.43 1 98.75 122 TRP A O 1
ATOM 945 N N . GLY A 1 123 ? 10 18.781 3.82 1 98.31 123 GLY A N 1
ATOM 946 C CA . GLY A 1 123 ? 10.125 19.453 2.535 1 98.31 123 GLY A CA 1
ATOM 947 C C . GLY A 1 123 ? 9.016 19.094 1.562 1 98.31 123 GLY A C 1
ATOM 948 O O . GLY A 1 123 ? 8.445 19.969 0.909 1 98.31 123 GLY A O 1
ATOM 949 N N . LEU A 1 124 ? 8.672 17.828 1.497 1 96.56 124 LEU A N 1
ATOM 950 C CA . LEU A 1 124 ? 7.668 17.344 0.552 1 96.56 124 LEU A CA 1
ATOM 951 C C . LEU A 1 124 ? 6.285 17.859 0.917 1 96.56 124 LEU A C 1
ATOM 953 O O . LEU A 1 124 ? 5.469 18.141 0.036 1 96.56 124 LEU A O 1
ATOM 957 N N . GLU A 1 125 ? 6.047 18 2.17 1 96 125 GLU A N 1
ATOM 958 C CA . GLU A 1 125 ? 4.699 18.359 2.604 1 96 125 GLU A CA 1
ATOM 959 C C . GLU A 1 125 ? 4.441 19.859 2.438 1 96 125 GLU A C 1
ATOM 961 O O . GLU A 1 125 ? 3.379 20.25 1.959 1 96 125 GLU A O 1
ATOM 966 N N . THR A 1 126 ? 5.461 20.766 2.859 1 97.19 126 THR A N 1
ATOM 967 C CA . THR A 1 126 ? 5.148 22.188 2.887 1 97.19 126 THR A CA 1
ATOM 968 C C . THR A 1 126 ? 6.391 23.016 2.586 1 97.19 126 THR A C 1
ATOM 970 O O . THR A 1 126 ? 6.496 24.172 3.031 1 97.19 126 THR A O 1
ATOM 973 N N . ASP A 1 127 ? 7.336 22.438 1.953 1 96.94 127 ASP A N 1
ATOM 974 C CA . ASP A 1 127 ? 8.57 23.156 1.686 1 96.94 127 ASP A CA 1
ATOM 975 C C . ASP A 1 127 ? 9.141 23.766 2.965 1 96.94 127 ASP A C 1
ATOM 977 O O . ASP A 1 127 ? 9.391 24.984 3.025 1 96.94 127 ASP A O 1
ATOM 981 N N . PHE A 1 128 ? 9.188 22.938 4.066 1 98.25 128 PHE A N 1
ATOM 982 C CA . PHE A 1 128 ? 9.797 23.234 5.355 1 98.25 128 PHE A CA 1
ATOM 983 C C . PHE A 1 128 ? 9.016 24.328 6.074 1 98.25 128 PHE A C 1
ATOM 985 O O . PHE A 1 128 ? 9.602 25.203 6.711 1 98.25 128 PHE A O 1
ATOM 992 N N . GLY A 1 129 ? 7.742 24.391 5.883 1 97 129 GLY A N 1
ATOM 993 C CA . GLY A 1 129 ? 6.883 25.328 6.59 1 97 129 GLY A CA 1
ATOM 994 C C . GLY A 1 129 ? 6.68 26.625 5.844 1 97 129 GLY A C 1
ATOM 995 O O . GLY A 1 129 ? 5.926 27.5 6.293 1 97 129 GLY A O 1
ATOM 996 N N . LYS A 1 130 ? 7.27 26.734 4.688 1 95.38 130 LYS A N 1
ATOM 997 C CA . LYS A 1 130 ? 7.191 27.984 3.93 1 95.38 130 LYS A CA 1
ATOM 998 C C . LYS A 1 130 ? 6.145 27.891 2.82 1 95.38 130 LYS A C 1
ATOM 1000 O O . LYS A 1 130 ? 5.723 28.906 2.27 1 95.38 130 LYS A O 1
ATOM 1005 N N . GLY A 1 131 ? 5.82 26.672 2.492 1 93.19 131 GLY A N 1
ATOM 1006 C CA . GLY A 1 131 ? 4.863 26.469 1.416 1 93.19 131 GLY A CA 1
ATOM 1007 C C . GLY A 1 131 ? 3.424 26.484 1.889 1 93.19 131 GLY A C 1
ATOM 1008 O O . GLY A 1 131 ? 3.115 27.047 2.943 1 93.19 131 GLY A O 1
ATOM 1009 N N . ASP A 1 132 ? 2.541 25.938 1.038 1 91.5 132 ASP A N 1
ATOM 1010 C CA . ASP A 1 132 ? 1.105 25.938 1.306 1 91.5 132 ASP A CA 1
ATOM 1011 C C . ASP A 1 132 ? 0.756 24.906 2.383 1 91.5 132 ASP A C 1
ATOM 1013 O O . ASP A 1 132 ? 1.014 23.719 2.217 1 91.5 132 ASP A O 1
ATOM 1017 N N . MET A 1 133 ? 0.139 25.375 3.467 1 94 133 MET A N 1
ATOM 1018 C CA . MET A 1 133 ? -0.298 24.5 4.543 1 94 133 MET A CA 1
ATOM 1019 C C . MET A 1 133 ? -1.82 24.453 4.625 1 94 133 MET A C 1
ATOM 1021 O O . MET A 1 133 ? -2.379 23.828 5.527 1 94 133 MET A O 1
ATOM 1025 N N . GLY A 1 134 ? -2.396 25.062 3.66 1 93.12 134 GLY A N 1
ATOM 1026 C CA . GLY A 1 134 ? -3.842 25.203 3.719 1 93.12 134 GLY A CA 1
ATOM 1027 C C . GLY A 1 134 ? -4.289 26.406 4.52 1 93.12 134 GLY A C 1
ATOM 1028 O O . GLY A 1 134 ? -3.637 26.781 5.496 1 93.12 134 GLY A O 1
ATOM 1029 N N . LYS A 1 135 ? -5.449 27.047 4.078 1 94.5 135 LYS A N 1
ATOM 1030 C CA . LYS A 1 135 ? -5.941 28.266 4.73 1 94.5 135 LYS A CA 1
ATOM 1031 C C . LYS A 1 135 ? -7.418 28.125 5.09 1 94.5 135 LYS A C 1
ATOM 1033 O O . LYS A 1 135 ? -8.062 29.109 5.449 1 94.5 135 LYS A O 1
ATOM 1038 N N . LEU A 1 136 ? -7.895 27 4.961 1 96.25 136 LEU A N 1
ATOM 1039 C CA . LEU A 1 136 ? -9.312 26.781 5.23 1 96.25 136 LEU A CA 1
ATOM 1040 C C . LEU A 1 136 ? -9.555 26.562 6.719 1 96.25 136 LEU A C 1
ATOM 1042 O O . LEU A 1 136 ? -8.742 25.922 7.398 1 96.25 136 LEU A O 1
ATOM 1046 N N . PRO A 1 137 ? -10.656 27.031 7.219 1 97.88 137 PRO A N 1
ATOM 1047 C CA . PRO A 1 137 ? -10.992 26.719 8.609 1 97.88 137 PRO A CA 1
ATOM 1048 C C . PRO A 1 137 ? -11.25 25.219 8.82 1 97.88 137 PRO A C 1
ATOM 1050 O O . PRO A 1 137 ? -12.211 24.672 8.273 1 97.88 137 PRO A O 1
ATOM 1053 N N . VAL A 1 138 ? -10.508 24.578 9.672 1 98.62 138 VAL A N 1
ATOM 1054 C CA . VAL A 1 138 ? -10.492 23.125 9.828 1 98.62 138 VAL A CA 1
ATOM 1055 C C . VAL A 1 138 ? -11.859 22.641 10.289 1 98.62 138 VAL A C 1
ATOM 1057 O O . VAL A 1 138 ? -12.375 21.641 9.797 1 98.62 138 VAL A O 1
ATOM 1060 N N . PHE A 1 139 ? -12.492 23.344 11.195 1 98.69 139 PHE A N 1
ATOM 1061 C CA . PHE A 1 139 ? -13.766 22.906 11.734 1 98.69 139 PHE A CA 1
ATOM 1062 C C . PHE A 1 139 ? -14.859 22.953 10.672 1 98.69 139 PHE A C 1
ATOM 1064 O O . PHE A 1 139 ? -15.711 22.062 10.609 1 98.69 139 PHE A O 1
ATOM 1071 N N . ARG A 1 140 ? -14.828 24 9.828 1 98 140 ARG A N 1
ATOM 1072 C CA . ARG A 1 140 ? -15.789 24.078 8.734 1 98 140 ARG A CA 1
ATOM 1073 C C . ARG A 1 140 ? -15.57 22.938 7.734 1 98 140 ARG A C 1
ATOM 1075 O O . ARG A 1 140 ? -16.531 22.312 7.281 1 98 140 ARG A O 1
ATOM 1082 N N . VAL A 1 141 ? -14.328 22.656 7.418 1 98.19 141 VAL A N 1
ATOM 1083 C CA . VAL A 1 141 ? -13.969 21.594 6.484 1 98.19 141 VAL A CA 1
ATOM 1084 C C . VAL A 1 141 ? -14.453 20.25 7.02 1 98.19 141 VAL A C 1
ATOM 1086 O O . VAL A 1 141 ? -15.203 19.547 6.344 1 98.19 141 VAL A O 1
ATOM 1089 N N . LEU A 1 142 ? -14.125 19.953 8.281 1 98.38 142 LEU A N 1
ATOM 1090 C CA . LEU A 1 142 ? -14.398 18.641 8.852 1 98.38 142 LEU A CA 1
ATOM 1091 C C . LEU A 1 142 ? -15.891 18.453 9.102 1 98.38 142 LEU A C 1
ATOM 1093 O O . LEU A 1 142 ? -16.438 17.359 8.883 1 98.38 142 LEU A O 1
ATOM 1097 N N . ALA A 1 143 ? -16.547 19.516 9.531 1 98.5 143 ALA A N 1
ATOM 1098 C CA . ALA A 1 143 ? -18 19.438 9.727 1 98.5 143 ALA A CA 1
ATOM 1099 C C . ALA A 1 143 ? -18.719 19.172 8.398 1 98.5 143 ALA A C 1
ATOM 1101 O O . ALA A 1 143 ? -19.656 18.391 8.344 1 98.5 143 ALA A O 1
ATOM 1102 N N . THR A 1 144 ? -18.266 19.859 7.355 1 98 144 THR A N 1
ATOM 1103 C CA . THR A 1 144 ? -18.844 19.703 6.027 1 98 144 THR A CA 1
ATOM 1104 C C . THR A 1 144 ? -18.703 18.25 5.555 1 98 144 THR A C 1
ATOM 1106 O O . THR A 1 144 ? -19.672 17.641 5.113 1 98 144 THR A O 1
ATOM 1109 N N . LEU A 1 145 ? -17.516 17.719 5.711 1 95.38 145 LEU A N 1
ATOM 1110 C CA . LEU A 1 145 ? -17.266 16.359 5.242 1 95.38 145 LEU A CA 1
ATOM 1111 C C . LEU A 1 145 ? -17.969 15.336 6.125 1 95.38 145 LEU A C 1
ATOM 1113 O O . LEU A 1 145 ? -18.438 14.305 5.637 1 95.38 145 LEU A O 1
ATOM 1117 N N . ALA A 1 146 ? -18.031 15.586 7.418 1 96.06 146 ALA A N 1
ATOM 1118 C CA . ALA A 1 146 ? -18.719 14.688 8.344 1 96.06 146 ALA A CA 1
ATOM 1119 C C . ALA A 1 146 ? -20.219 14.641 8.039 1 96.06 146 ALA A C 1
ATOM 1121 O O . ALA A 1 146 ? -20.859 13.609 8.242 1 96.06 146 ALA A O 1
ATOM 1122 N N . HIS A 1 147 ? -20.672 15.734 7.555 1 97.12 147 HIS A N 1
ATOM 1123 C CA . HIS A 1 147 ? -22.094 15.82 7.246 1 97.12 147 HIS A CA 1
ATOM 1124 C C . HIS A 1 147 ? -22.422 15.109 5.938 1 97.12 147 HIS A C 1
ATOM 1126 O O . HIS A 1 147 ? -23.531 14.617 5.75 1 97.12 147 HIS A O 1
ATOM 1132 N N . ASP A 1 148 ? -21.406 14.992 5.004 1 92.25 148 ASP A N 1
ATOM 1133 C CA . ASP A 1 148 ? -21.547 14.406 3.676 1 92.25 148 ASP A CA 1
ATOM 1134 C C . ASP A 1 148 ? -21.625 12.883 3.752 1 92.25 148 ASP A C 1
ATOM 1136 O O . ASP A 1 148 ? -20.609 12.211 3.857 1 92.25 148 ASP A O 1
ATOM 1140 N N . CYS A 1 149 ? -22.219 12.195 4.27 1 89.62 149 CYS A N 1
ATOM 1141 C CA . CYS A 1 149 ? -22.578 10.812 4.566 1 89.62 149 CYS A CA 1
ATOM 1142 C C . CYS A 1 149 ? -21.609 9.844 3.875 1 89.62 149 CYS A C 1
ATOM 1144 O O . CYS A 1 149 ? -21.641 8.641 4.141 1 89.62 149 CYS A O 1
ATOM 1146 N N . ARG A 1 150 ? -20.719 10.234 3.01 1 84 150 ARG A N 1
ATOM 1147 C CA . ARG A 1 150 ? -19.859 9.32 2.254 1 84 150 ARG A CA 1
ATOM 1148 C C . ARG A 1 150 ? -18.766 8.727 3.141 1 84 150 ARG A C 1
ATOM 1150 O O . ARG A 1 150 ? -18.438 7.547 3.012 1 84 150 ARG A O 1
ATOM 1157 N N . ARG A 1 151 ? -18.234 9.508 3.98 1 85.62 151 ARG A N 1
ATOM 1158 C CA . ARG A 1 151 ? -17.203 9.086 4.926 1 85.62 151 ARG A CA 1
ATOM 1159 C C . ARG A 1 151 ? -17.438 9.695 6.305 1 85.62 151 ARG A C 1
ATOM 1161 O O . ARG A 1 151 ? -16.516 10.203 6.934 1 85.62 151 ARG A O 1
ATOM 1168 N N . THR A 1 152 ? -18.594 9.609 6.719 1 90.69 152 THR A N 1
ATOM 1169 C CA . THR A 1 152 ? -19.047 10.344 7.891 1 90.69 152 THR A CA 1
ATOM 1170 C C . THR A 1 152 ? -18.328 9.867 9.148 1 90.69 152 THR A C 1
ATOM 1172 O O . THR A 1 152 ? -17.969 10.672 10 1 90.69 152 THR A O 1
ATOM 1175 N N . GLU A 1 153 ? -18.094 8.57 9.344 1 86.75 153 GLU A N 1
ATOM 1176 C CA . GLU A 1 153 ? -17.438 8.07 10.547 1 86.75 153 GLU A CA 1
ATOM 1177 C C . GLU A 1 153 ? -16.016 8.594 10.648 1 86.75 153 GLU A C 1
ATOM 1179 O O . GLU A 1 153 ? -15.578 9.031 11.719 1 86.75 153 GLU A O 1
ATOM 1184 N N . LEU A 1 154 ? -15.352 8.555 9.547 1 88 154 LEU A N 1
ATOM 1185 C CA . LEU A 1 154 ? -13.984 9.062 9.508 1 88 154 LEU A CA 1
ATOM 1186 C C . LEU A 1 154 ? -13.938 10.531 9.922 1 88 154 LEU A C 1
ATOM 1188 O O . LEU A 1 154 ? -13.188 10.906 10.82 1 88 154 LEU A O 1
ATOM 1192 N N . PHE A 1 155 ? -14.805 11.289 9.328 1 95.06 155 PHE A N 1
ATOM 1193 C CA . PHE A 1 155 ? -14.664 12.727 9.492 1 95.06 155 PHE A CA 1
ATOM 1194 C C . PHE A 1 155 ? -15.312 13.188 10.797 1 95.06 155 PHE A C 1
ATOM 1196 O O . PHE A 1 155 ? -14.945 14.234 11.344 1 95.06 155 PHE A O 1
ATOM 1203 N N . GLN A 1 156 ? -16.219 12.43 11.359 1 95.81 156 GLN A N 1
ATOM 1204 C CA . GLN A 1 156 ? -16.672 12.711 12.719 1 95.81 156 GLN A CA 1
ATOM 1205 C C . GLN A 1 156 ? -15.555 12.461 13.734 1 95.81 156 GLN A C 1
ATOM 1207 O O . GLN A 1 156 ? -15.391 13.227 14.688 1 95.81 156 GLN A O 1
ATOM 1212 N N . GLY A 1 157 ? -14.773 11.383 13.4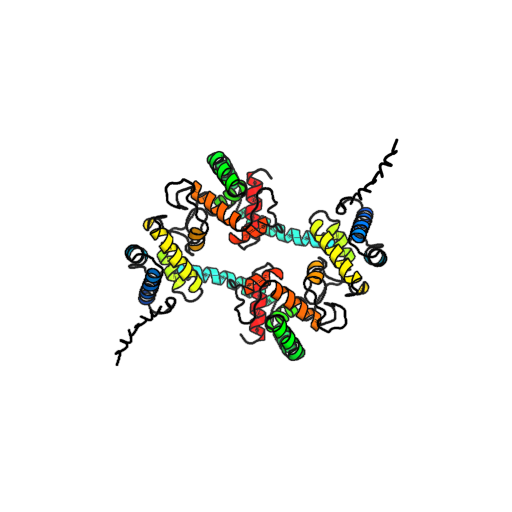84 1 95.81 157 GLY A N 1
ATOM 1213 C CA . GLY A 1 157 ? -13.594 11.148 14.312 1 95.81 157 GLY A CA 1
ATOM 1214 C C . GLY A 1 157 ? -12.57 12.266 14.227 1 95.81 157 GLY A C 1
ATOM 1215 O O . GLY A 1 157 ? -12.039 12.703 15.25 1 95.81 157 GLY A O 1
ATOM 1216 N N . GLU A 1 158 ? -12.336 12.68 13.016 1 97.75 158 GLU A N 1
ATOM 1217 C CA . GLU A 1 158 ? -11.398 13.781 12.82 1 97.75 158 GLU A CA 1
ATOM 1218 C C . GLU A 1 158 ? -11.906 15.062 13.477 1 97.75 158 GLU A C 1
ATOM 1220 O O . GLU A 1 158 ? -11.133 15.828 14.055 1 97.75 158 GLU A O 1
ATOM 1225 N N . LEU A 1 159 ? -13.18 15.312 13.32 1 98.56 159 LEU A N 1
ATOM 1226 C CA . LEU A 1 159 ? -13.789 16.5 13.914 1 98.56 159 LEU A CA 1
ATOM 1227 C C . LEU A 1 159 ? -13.664 16.469 15.438 1 98.56 159 LEU A C 1
ATOM 1229 O O . LEU A 1 159 ? -13.32 17.484 16.047 1 98.56 159 LEU A O 1
ATOM 1233 N N . LEU A 1 160 ? -13.914 15.336 16.047 1 98.38 160 LEU A N 1
ATOM 1234 C CA . LEU A 1 160 ? -13.758 15.195 17.484 1 98.38 160 LEU A CA 1
ATOM 1235 C C . LEU A 1 160 ? -12.305 15.406 17.891 1 98.38 160 LEU A C 1
ATOM 1237 O O . LEU A 1 160 ? -12.023 16.094 18.891 1 98.38 160 LEU A O 1
ATOM 1241 N N . ALA A 1 161 ? -11.398 14.82 17.141 1 98.75 161 ALA A N 1
ATOM 1242 C CA . ALA A 1 161 ? -9.969 14.992 17.422 1 98.75 161 ALA A CA 1
ATOM 1243 C C . ALA A 1 161 ? -9.562 16.453 17.312 1 98.75 161 ALA A C 1
ATOM 1245 O O . ALA A 1 161 ? -8.75 16.938 18.109 1 98.75 161 ALA A O 1
ATOM 1246 N N . ALA A 1 162 ? -10.117 17.109 16.344 1 98.88 162 ALA A N 1
ATOM 1247 C CA . ALA A 1 162 ? -9.828 18.531 16.203 1 98.88 162 ALA A CA 1
ATOM 1248 C C . ALA A 1 162 ? -10.281 19.312 17.422 1 98.88 162 ALA A C 1
ATOM 1250 O O . ALA A 1 162 ? -9.562 20.188 17.906 1 98.88 162 ALA A O 1
ATOM 1251 N N . LEU A 1 163 ? -11.445 19.016 17.922 1 98.81 163 LEU A N 1
ATOM 1252 C CA . LEU A 1 163 ? -11.93 19.656 19.141 1 98.81 163 LEU A CA 1
ATOM 1253 C C . LEU A 1 163 ? -10.984 19.391 20.297 1 98.81 163 LEU A C 1
ATOM 1255 O O . LEU A 1 163 ? -10.734 20.281 21.125 1 98.81 163 LEU A O 1
ATOM 1259 N N . LYS A 1 164 ? -10.438 18.219 20.359 1 98.81 164 LYS A N 1
ATOM 1260 C CA . LYS A 1 164 ? -9.523 17.859 21.438 1 98.81 164 LYS A CA 1
ATOM 1261 C C . LYS A 1 164 ? -8.242 18.688 21.375 1 98.81 164 LYS A C 1
ATOM 1263 O O . LYS A 1 164 ? -7.664 19.016 22.406 1 98.81 164 LYS A O 1
ATOM 1268 N N . ILE A 1 165 ? -7.809 19 20.172 1 98.88 165 ILE A N 1
ATOM 1269 C CA . ILE A 1 165 ? -6.617 19.828 20.016 1 98.88 165 ILE A CA 1
ATOM 1270 C C . ILE A 1 165 ? -6.828 21.172 20.688 1 98.88 165 ILE A C 1
ATOM 1272 O O . ILE A 1 165 ? -5.965 21.641 21.438 1 98.88 165 ILE A O 1
ATOM 1276 N N . VAL A 1 166 ? -7.949 21.781 20.484 1 98.75 166 VAL A N 1
ATOM 1277 C CA . VAL A 1 166 ? -8.273 23.078 21.078 1 98.75 166 VAL A CA 1
ATOM 1278 C C . VAL A 1 166 ? -8.492 22.922 22.578 1 98.75 166 VAL A C 1
ATOM 1280 O O . VAL A 1 166 ? -8.031 23.75 23.359 1 98.75 166 VAL A O 1
ATOM 1283 N N . GLN A 1 167 ? -9.188 21.859 22.969 1 98.44 167 GLN A N 1
ATOM 1284 C CA . GLN A 1 167 ? -9.461 21.594 24.375 1 98.44 167 GLN A CA 1
ATOM 1285 C C . GLN A 1 167 ? -8.172 21.484 25.188 1 98.44 167 GLN A C 1
ATOM 1287 O O . GLN A 1 167 ? -8.086 22 26.312 1 98.44 167 GLN A O 1
ATOM 1292 N N . ARG A 1 168 ? -7.172 20.891 24.625 1 98.12 168 ARG A N 1
ATOM 1293 C CA . ARG A 1 168 ? -5.883 20.703 25.281 1 98.12 168 ARG A CA 1
ATOM 1294 C C . ARG A 1 168 ? -5.078 22 25.297 1 98.12 168 ARG A C 1
ATOM 1296 O O . ARG A 1 168 ? -4.09 22.109 26.031 1 98.12 168 ARG A O 1
ATOM 1303 N N . GLY A 1 169 ? -5.496 22.953 24.5 1 98.25 169 GLY A N 1
ATOM 1304 C CA . GLY A 1 169 ? -4.77 24.203 24.391 1 98.25 169 GLY A CA 1
ATOM 1305 C C . GLY A 1 169 ? -3.57 24.125 23.469 1 98.25 169 GLY A C 1
ATOM 1306 O O . GLY A 1 169 ? -2.674 24.969 23.516 1 98.25 169 GLY A O 1
ATOM 1307 N N . ASP A 1 170 ? -3.498 23.062 22.609 1 98.62 170 ASP A N 1
ATOM 1308 C CA . ASP A 1 170 ? -2.365 22.891 21.703 1 98.62 170 ASP A CA 1
ATOM 1309 C C . ASP A 1 170 ? -2.322 24 20.656 1 98.62 170 ASP A C 1
ATOM 1311 O O . ASP A 1 170 ? -1.262 24.562 20.375 1 98.62 170 ASP A O 1
ATOM 1315 N N . LEU A 1 171 ? -3.471 24.312 20.094 1 98.56 171 LEU A N 1
ATOM 1316 C CA . LEU A 1 171 ? -3.641 25.406 19.141 1 98.56 171 LEU A CA 1
ATOM 1317 C C . LEU A 1 171 ? -4.855 26.25 19.5 1 98.56 171 LEU A C 1
ATOM 1319 O O . LEU A 1 171 ? -5.887 25.719 19.922 1 98.56 171 LEU A O 1
ATOM 1323 N N . ALA A 1 172 ? -4.68 27.547 19.328 1 97.69 172 ALA A N 1
ATOM 1324 C CA . ALA A 1 172 ? -5.836 28.438 19.422 1 97.69 172 ALA A CA 1
ATOM 1325 C C . ALA A 1 172 ? -6.785 28.234 18.25 1 97.69 172 ALA A C 1
ATOM 1327 O O . ALA A 1 172 ? -6.391 27.703 17.203 1 97.69 172 ALA A O 1
ATOM 1328 N N . LEU A 1 173 ? -8 28.625 18.406 1 97.19 173 LEU A N 1
ATOM 1329 C CA . LEU A 1 173 ? -9.031 28.438 17.391 1 97.19 173 LEU A CA 1
ATOM 1330 C C . LEU A 1 173 ? -8.609 29.062 16.062 1 97.19 173 LEU A C 1
ATOM 1332 O O . LEU A 1 173 ? -8.828 28.5 15 1 97.19 173 LEU A O 1
ATOM 1336 N N . ASN A 1 174 ? -7.977 30.25 16.141 1 96.88 174 ASN A N 1
ATOM 1337 C CA . ASN A 1 174 ? -7.582 30.953 14.93 1 96.88 174 ASN A CA 1
ATOM 1338 C C . ASN A 1 174 ? -6.441 30.25 14.203 1 96.88 174 ASN A C 1
ATOM 1340 O O . ASN A 1 174 ? -6.195 30.516 13.023 1 96.88 174 ASN A O 1
ATOM 1344 N N . ASP A 1 175 ? -5.773 29.328 14.859 1 97.88 175 ASP A N 1
ATOM 1345 C CA . ASP A 1 175 ? -4.68 28.562 14.258 1 97.88 175 ASP A CA 1
ATOM 1346 C C . ASP A 1 175 ? -5.176 27.234 13.711 1 97.88 175 ASP A C 1
ATOM 1348 O O . ASP A 1 175 ? -4.414 26.5 13.086 1 97.88 175 ASP A O 1
ATOM 1352 N N . MET A 1 176 ? -6.48 26.969 13.891 1 98.44 176 MET A N 1
ATOM 1353 C CA . MET A 1 176 ? -7.062 25.75 13.352 1 98.44 176 MET A CA 1
ATOM 1354 C C . MET A 1 176 ? -7.461 25.938 11.891 1 98.44 176 MET A C 1
ATOM 1356 O O . MET A 1 176 ? -8.641 25.812 11.547 1 98.44 176 MET A O 1
ATOM 1360 N N . ILE A 1 177 ? -6.441 26.203 11.094 1 97.94 177 ILE A N 1
ATOM 1361 C CA . ILE A 1 177 ? -6.555 26.297 9.641 1 97.94 177 ILE A CA 1
ATOM 1362 C C . ILE A 1 177 ? -5.738 25.188 8.984 1 97.94 177 ILE A C 1
ATOM 1364 O O . ILE A 1 177 ? -4.734 24.734 9.539 1 97.94 177 ILE A O 1
ATOM 1368 N N . GLY A 1 178 ? -6.242 24.703 7.859 1 97.5 178 GLY A N 1
ATOM 1369 C CA . GLY A 1 178 ? -5.594 23.562 7.211 1 97.5 178 GLY A CA 1
ATOM 1370 C C . GLY A 1 178 ? -6.047 23.359 5.777 1 97.5 178 GLY A C 1
ATOM 1371 O O . GLY A 1 178 ? -6.375 24.328 5.082 1 97.5 178 GLY A O 1
ATOM 1372 N N . ALA A 1 179 ? -5.895 22.156 5.344 1 94.5 179 ALA A N 1
ATOM 1373 C CA . ALA A 1 179 ? -6.168 21.844 3.941 1 94.5 179 ALA A CA 1
ATOM 1374 C C . ALA A 1 179 ? -7.535 21.188 3.787 1 94.5 179 ALA A C 1
ATOM 1376 O O . ALA A 1 179 ? -8.367 21.234 4.695 1 94.5 179 ALA A O 1
ATOM 1377 N N . TYR A 1 180 ? -7.863 20.688 2.602 1 91.62 180 TYR A N 1
ATOM 1378 C CA . TYR A 1 180 ? -9.203 20.344 2.141 1 91.62 180 TYR A CA 1
ATOM 1379 C C . TYR A 1 180 ? -9.742 19.125 2.891 1 91.62 180 TYR A C 1
ATOM 1381 O O . TYR A 1 180 ? -10.945 18.844 2.848 1 91.62 180 TYR A O 1
ATOM 1389 N N . ALA A 1 181 ? -8.828 18.406 3.619 1 92.44 181 ALA A N 1
ATOM 1390 C CA . ALA A 1 181 ? -9.32 17.297 4.426 1 92.44 181 ALA A CA 1
ATOM 1391 C C . ALA A 1 181 ? -9.117 17.562 5.914 1 92.44 181 ALA A C 1
ATOM 1393 O O . ALA A 1 181 ? -9.312 16.672 6.746 1 92.44 181 ALA A O 1
ATOM 1394 N N . GLY A 1 182 ? -8.742 18.719 6.203 1 96.94 182 GLY A N 1
ATOM 1395 C CA . GLY A 1 182 ? -8.531 19.109 7.586 1 96.94 182 GLY A CA 1
ATOM 1396 C C . GLY A 1 182 ? -7.113 18.859 8.062 1 96.94 182 GLY A C 1
ATOM 1397 O O . GLY A 1 182 ? -6.859 18.812 9.273 1 96.94 182 GLY A O 1
ATOM 1398 N N . GLU A 1 183 ? -6.18 18.641 7.172 1 96.69 183 GLU A N 1
ATOM 1399 C CA . GLU A 1 183 ? -4.777 18.469 7.535 1 96.69 183 GLU A CA 1
ATOM 1400 C C . GLU A 1 183 ? -4.203 19.75 8.141 1 96.69 183 GLU A C 1
ATOM 1402 O O . GLU A 1 183 ? -4.477 20.844 7.652 1 96.69 183 GLU A O 1
ATOM 1407 N N . ILE A 1 184 ? -3.408 19.562 9.172 1 98.31 184 ILE A N 1
ATOM 1408 C CA . ILE A 1 184 ? -2.961 20.734 9.938 1 98.31 184 ILE A CA 1
ATOM 1409 C C . ILE A 1 184 ? -1.435 20.75 9.992 1 98.31 184 ILE A C 1
ATOM 1411 O O . ILE A 1 184 ? -0.798 19.719 10.203 1 98.31 184 ILE A O 1
ATOM 1415 N N . GLY A 1 185 ? -0.849 21.969 9.766 1 98.19 185 GLY A N 1
ATOM 1416 C CA . GLY A 1 185 ? 0.535 22.203 10.148 1 98.19 185 GLY A CA 1
ATOM 1417 C C . GLY A 1 185 ? 1.522 21.859 9.047 1 98.19 185 GLY A C 1
ATOM 1418 O O . GLY A 1 185 ? 1.13 21.641 7.902 1 98.19 185 GLY A O 1
ATOM 1419 N N . GLN A 1 186 ? 2.789 21.828 9.422 1 98.5 186 GLN A N 1
ATOM 1420 C CA . GLN A 1 186 ? 3.889 21.844 8.461 1 98.5 186 GLN A CA 1
ATOM 1421 C C . GLN A 1 186 ? 4.109 20.469 7.852 1 98.5 186 GLN A C 1
ATOM 1423 O O . GLN A 1 186 ? 4.715 20.344 6.785 1 98.5 186 GLN A O 1
ATOM 1428 N N . THR A 1 187 ? 3.627 19.438 8.523 1 98.12 187 THR A N 1
ATOM 1429 C CA . THR A 1 187 ? 3.729 18.125 7.906 1 98.12 187 THR A CA 1
ATOM 1430 C C . THR A 1 187 ? 2.344 17.531 7.668 1 98.12 187 THR A C 1
ATOM 1432 O O . THR A 1 187 ? 2.211 16.328 7.422 1 98.12 187 THR A O 1
ATOM 1435 N N . GLN A 1 188 ? 1.347 18.375 7.797 1 97.25 188 GLN A N 1
ATOM 1436 C CA . GLN A 1 188 ? -0.005 18.109 7.316 1 97.25 188 GLN A CA 1
ATOM 1437 C C . GLN A 1 188 ? -0.597 16.875 8 1 97.25 188 GLN A C 1
ATOM 1439 O O . GLN A 1 188 ? -1.087 15.969 7.336 1 97.25 188 GLN A O 1
ATOM 1444 N N . PHE A 1 189 ? -0.648 16.859 9.344 1 98.19 189 PHE A N 1
ATOM 1445 C CA . PHE A 1 189 ? -1.3 15.82 10.133 1 98.19 189 PHE A CA 1
ATOM 1446 C C . PHE A 1 189 ? -2.816 15.969 10.07 1 98.19 189 PHE A C 1
ATOM 1448 O O . PHE A 1 189 ? -3.342 17.078 10.164 1 98.19 189 PHE A O 1
ATOM 1455 N N . LEU A 1 190 ? -3.48 14.844 9.906 1 96.75 190 LEU A N 1
ATOM 1456 C CA . LEU A 1 190 ? -4.887 14.859 10.305 1 96.75 190 LEU A CA 1
ATOM 1457 C C . LEU A 1 190 ? -5.027 15.023 11.812 1 96.75 190 LEU A C 1
ATOM 1459 O O . LEU A 1 190 ? -4.113 14.68 12.562 1 96.75 190 LEU A O 1
ATOM 1463 N N . PRO A 1 191 ? -6.199 15.516 12.211 1 98.5 191 PRO A N 1
ATOM 1464 C CA . PRO A 1 191 ? -6.359 15.75 13.648 1 98.5 191 PRO A CA 1
ATOM 1465 C C . PRO A 1 191 ? -6.188 14.484 14.477 1 98.5 191 PRO A C 1
ATOM 1467 O O . PRO A 1 191 ? -5.57 14.523 15.547 1 98.5 191 PRO A O 1
ATOM 1470 N N . SER A 1 192 ? -6.66 13.328 14.031 1 97.44 192 SER A N 1
ATOM 1471 C CA . SER A 1 192 ? -6.492 12.102 14.797 1 97.44 192 SER A CA 1
ATOM 1472 C C . SER A 1 192 ? -5.02 11.734 14.938 1 97.44 192 SER A C 1
ATOM 1474 O O . SER A 1 192 ? -4.582 11.297 16 1 97.44 192 SER A O 1
ATOM 1476 N N . SER A 1 193 ? -4.246 11.898 13.852 1 97 193 SER A N 1
ATOM 1477 C CA . SER A 1 193 ? -2.805 11.672 13.914 1 97 193 SER A CA 1
ATOM 1478 C C . SER A 1 193 ? -2.125 12.68 14.828 1 97 193 SER A C 1
ATOM 1480 O O . SER A 1 193 ? -1.184 12.344 15.555 1 97 193 SER A O 1
ATOM 1482 N N . TYR A 1 194 ? -2.592 13.938 14.766 1 98.62 194 TYR A N 1
ATOM 1483 C CA . TYR A 1 194 ? -2.113 14.984 15.656 1 98.62 194 TYR A CA 1
ATOM 1484 C C . TYR A 1 194 ? -2.246 14.562 17.109 1 98.62 194 TYR A C 1
ATOM 1486 O O . TYR A 1 194 ? -1.301 14.703 17.891 1 98.62 194 TYR A O 1
ATOM 1494 N N . ILE A 1 195 ? -3.365 14.023 17.469 1 98.56 195 ILE A N 1
ATOM 1495 C CA . ILE A 1 195 ? -3.641 13.602 18.844 1 98.56 195 ILE A CA 1
ATOM 1496 C C . ILE A 1 195 ? -2.816 12.367 19.172 1 98.56 195 ILE A C 1
ATOM 1498 O O . ILE A 1 195 ? -2.225 12.273 20.25 1 98.56 195 ILE A O 1
ATOM 1502 N N . LYS A 1 196 ? -2.686 11.445 18.312 1 97.44 196 LYS A N 1
ATOM 1503 C CA . LYS A 1 196 ? -2.049 10.156 18.562 1 97.44 196 LYS A CA 1
ATOM 1504 C C . LYS A 1 196 ? -0.531 10.297 18.625 1 97.44 196 LYS A C 1
ATOM 1506 O O . LYS A 1 196 ? 0.123 9.656 19.453 1 97.44 196 LYS A O 1
ATOM 1511 N N . TYR A 1 197 ? 0.052 11.164 17.766 1 98.56 197 TYR A N 1
ATOM 1512 C CA . TYR A 1 197 ? 1.498 11.125 17.578 1 98.56 197 TYR A CA 1
ATOM 1513 C C . TYR A 1 197 ? 2.133 12.453 17.984 1 98.56 197 TYR A C 1
ATOM 1515 O O . TYR A 1 197 ? 3.359 12.562 18.078 1 98.56 197 TYR A O 1
ATOM 1523 N N . GLY A 1 198 ? 1.347 13.508 18.25 1 98.81 198 GLY A N 1
ATOM 1524 C CA . GLY A 1 198 ? 1.887 14.82 18.562 1 98.81 198 GLY A CA 1
ATOM 1525 C C . GLY A 1 198 ? 2.738 14.828 19.812 1 98.81 198 GLY A C 1
ATOM 1526 O O . GLY A 1 198 ? 2.393 14.188 20.812 1 98.81 198 GLY A O 1
ATOM 1527 N N . VAL A 1 199 ? 3.834 15.555 19.719 1 98.81 199 VAL A N 1
ATOM 1528 C CA . VAL A 1 199 ? 4.781 15.625 20.812 1 98.81 199 VAL A CA 1
ATOM 1529 C C . VAL A 1 199 ? 5.105 17.094 21.125 1 98.81 199 VAL A C 1
ATOM 1531 O O . VAL A 1 199 ? 5.379 17.875 20.219 1 98.81 199 VAL A O 1
ATOM 1534 N N . ASP A 1 200 ? 4.988 17.453 22.375 1 98.88 200 ASP A N 1
ATOM 1535 C CA . ASP A 1 200 ? 5.523 18.734 22.844 1 98.88 200 ASP A CA 1
ATOM 1536 C C . ASP A 1 200 ? 7.027 18.641 23.078 1 98.88 200 ASP A C 1
ATOM 1538 O O . ASP A 1 200 ? 7.473 18.484 24.219 1 98.88 200 ASP A O 1
ATOM 1542 N N . PHE A 1 201 ? 7.746 18.875 22 1 98.88 201 PHE A N 1
ATOM 1543 C CA . PHE A 1 201 ? 9.172 18.594 22.078 1 98.88 201 PHE A CA 1
ATOM 1544 C C . PHE A 1 201 ? 9.938 19.828 22.562 1 98.88 201 PHE A C 1
ATOM 1546 O O . PHE A 1 201 ? 11.062 19.703 23.062 1 98.88 201 PHE A O 1
ATOM 1553 N N . ASP A 1 202 ? 9.391 21.016 22.438 1 98.5 202 ASP A N 1
ATOM 1554 C CA . ASP A 1 202 ? 10.078 22.203 22.938 1 98.5 202 ASP A CA 1
ATOM 1555 C C . ASP A 1 202 ? 9.742 22.453 24.406 1 98.5 202 ASP A C 1
ATOM 1557 O O . ASP A 1 202 ? 10.289 23.375 25.016 1 98.5 202 ASP A O 1
ATOM 1561 N N . GLY A 1 203 ? 8.734 21.703 25 1 98.31 203 GLY A N 1
ATOM 1562 C CA . GLY A 1 203 ? 8.5 21.656 26.422 1 98.31 203 GLY A CA 1
ATOM 1563 C C . GLY A 1 203 ? 7.652 22.812 26.922 1 98.31 203 GLY A C 1
ATOM 1564 O O . GLY A 1 203 ? 7.617 23.094 28.125 1 98.31 203 GLY A O 1
ATOM 1565 N N . ASN A 1 204 ? 6.945 23.484 26.031 1 98.38 204 ASN A N 1
ATOM 1566 C CA . ASN A 1 204 ? 6.188 24.656 26.5 1 98.38 204 ASN A CA 1
ATOM 1567 C C . ASN A 1 204 ? 4.781 24.266 26.938 1 98.38 204 ASN A C 1
ATOM 1569 O O . ASN A 1 204 ? 3.953 25.125 27.234 1 98.38 204 ASN A O 1
ATOM 1573 N N . GLY A 1 205 ? 4.5 22.984 26.906 1 98.19 205 GLY A N 1
ATOM 1574 C CA . GLY A 1 205 ? 3.24 22.484 27.438 1 98.19 205 GLY A CA 1
ATOM 1575 C C . GLY A 1 205 ? 2.176 22.281 26.359 1 98.19 205 GLY A C 1
ATOM 1576 O O . GLY A 1 205 ? 1.072 21.828 26.656 1 98.19 205 GLY A O 1
ATOM 1577 N N . HIS A 1 206 ? 2.527 22.641 25.094 1 98.5 206 HIS A N 1
ATOM 1578 C CA . HIS A 1 206 ? 1.573 22.531 23.984 1 98.5 206 HIS A CA 1
ATOM 1579 C C . HIS A 1 206 ? 2.197 21.844 22.781 1 98.5 206 HIS A C 1
ATOM 1581 O O . HIS A 1 206 ? 3.369 22.078 22.469 1 98.5 206 HIS A O 1
ATOM 1587 N N . VAL A 1 207 ? 1.441 20.953 22.203 1 98.88 207 VAL A N 1
ATOM 1588 C CA . VAL A 1 207 ? 1.849 20.406 20.906 1 98.88 207 VA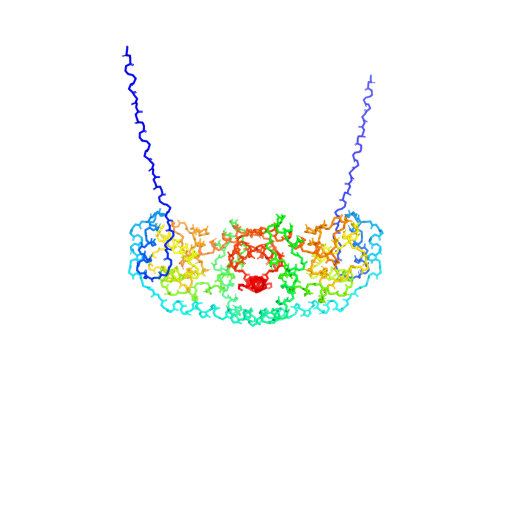L A CA 1
ATOM 1589 C C . VAL A 1 207 ? 1.473 21.391 19.797 1 98.88 207 VAL A C 1
ATOM 1591 O O . VAL A 1 207 ? 0.289 21.656 19.562 1 98.88 207 VAL A O 1
ATOM 1594 N N . ASP A 1 208 ? 2.455 21.953 19.125 1 98.88 208 ASP A N 1
ATOM 1595 C CA . ASP A 1 208 ? 2.213 22.938 18.062 1 98.88 208 ASP A CA 1
ATOM 1596 C C . ASP A 1 208 ? 2.861 22.5 16.75 1 98.88 208 ASP A C 1
ATOM 1598 O O . ASP A 1 208 ? 4.051 22.75 16.531 1 98.88 208 ASP A O 1
ATOM 1602 N N . LEU A 1 209 ? 2.033 22.031 15.844 1 98.75 209 LEU A N 1
ATOM 1603 C CA . LEU A 1 209 ? 2.562 21.5 14.594 1 98.75 209 LEU A CA 1
ATOM 1604 C C . LEU A 1 209 ? 2.492 22.562 13.492 1 98.75 209 LEU A C 1
ATOM 1606 O O . LEU A 1 209 ? 2.744 22.266 12.32 1 98.75 209 LEU A O 1
ATOM 1610 N N . ARG A 1 210 ? 2.15 23.766 13.906 1 98.31 210 ARG A N 1
ATOM 1611 C CA . ARG A 1 210 ? 2.107 24.859 12.938 1 98.31 210 ARG A CA 1
ATOM 1612 C C . ARG A 1 210 ? 3.311 25.781 13.102 1 98.31 210 ARG A C 1
ATOM 1614 O O . ARG A 1 210 ? 3.898 26.234 12.109 1 98.31 210 ARG A O 1
ATOM 1621 N N . HIS A 1 211 ? 3.711 26.016 14.375 1 98 211 HIS A N 1
ATOM 1622 C CA . HIS A 1 211 ? 4.652 27.094 14.602 1 98 211 HIS A CA 1
ATOM 1623 C C . HIS A 1 211 ? 5.953 26.594 15.211 1 98 211 HIS A C 1
ATOM 1625 O O . HIS A 1 211 ? 6.961 27.297 15.219 1 98 211 HIS A O 1
ATOM 1631 N N . SER A 1 212 ? 5.953 25.375 15.766 1 98.75 212 SER A N 1
ATOM 1632 C CA . SER A 1 212 ? 7.133 24.828 16.422 1 98.75 212 SER A CA 1
ATOM 1633 C C . SER A 1 212 ? 7.809 23.766 15.57 1 98.75 212 SER A C 1
ATOM 1635 O O . SER A 1 212 ? 7.324 22.641 15.484 1 98.75 212 SER A O 1
ATOM 1637 N N . VAL A 1 213 ? 8.984 24.094 15.07 1 98.81 213 VAL A N 1
ATOM 1638 C CA . VAL A 1 213 ? 9.742 23.156 14.258 1 98.81 213 VAL A CA 1
ATOM 1639 C C . VAL A 1 213 ? 10.094 21.922 15.086 1 98.81 213 VAL A C 1
ATOM 1641 O O . VAL A 1 213 ? 10.055 20.797 14.578 1 98.81 213 VAL A O 1
ATOM 1644 N N . ALA A 1 214 ? 10.391 22.141 16.328 1 98.94 214 ALA A N 1
ATOM 1645 C CA . ALA A 1 214 ? 10.719 21.031 17.219 1 98.94 214 ALA A CA 1
ATOM 1646 C C . ALA A 1 214 ? 9.555 20.047 17.328 1 98.94 214 ALA A C 1
ATOM 1648 O O . ALA A 1 214 ? 9.75 18.844 17.203 1 98.94 214 ALA A O 1
ATOM 1649 N N . ASP A 1 215 ? 8.359 20.562 17.547 1 98.94 215 ASP A N 1
ATOM 1650 C CA . ASP A 1 215 ? 7.18 19.703 17.656 1 98.94 215 ASP A CA 1
ATOM 1651 C C . ASP A 1 215 ? 6.871 19.031 16.328 1 98.94 215 ASP A C 1
ATOM 1653 O O . ASP A 1 215 ? 6.504 17.859 16.297 1 98.94 215 ASP A O 1
ATOM 1657 N N . VAL A 1 216 ? 7.02 19.781 15.234 1 98.94 216 VAL A N 1
ATOM 1658 C CA . VAL A 1 216 ? 6.734 19.266 13.891 1 98.94 216 VAL A CA 1
ATOM 1659 C C . VAL A 1 216 ? 7.609 18.062 13.602 1 98.94 216 VAL A C 1
ATOM 1661 O O . VAL A 1 216 ? 7.105 16.984 13.266 1 98.94 216 VAL A O 1
ATOM 1664 N N . LEU A 1 217 ? 8.883 18.188 13.789 1 98.94 217 LEU A N 1
ATOM 1665 C CA . LEU A 1 217 ? 9.828 17.141 13.422 1 98.94 217 LEU A CA 1
ATOM 1666 C C . LEU A 1 217 ? 9.75 15.969 14.391 1 98.94 217 LEU A C 1
ATOM 1668 O O . LEU A 1 217 ? 9.789 14.805 13.969 1 98.94 217 LEU A O 1
ATOM 1672 N N . ALA A 1 218 ? 9.57 16.266 15.656 1 98.94 218 ALA A N 1
ATOM 1673 C CA . ALA A 1 218 ? 9.484 15.188 16.656 1 98.94 218 ALA A CA 1
ATOM 1674 C C . ALA A 1 218 ? 8.211 14.375 16.469 1 98.94 218 ALA A C 1
ATOM 1676 O O . ALA A 1 218 ? 8.227 13.148 16.609 1 98.94 218 ALA A O 1
ATOM 1677 N N . SER A 1 219 ? 7.098 15.055 16.219 1 98.94 219 SER A N 1
ATOM 1678 C CA . SER A 1 219 ? 5.84 14.352 16 1 98.94 219 SER A CA 1
ATOM 1679 C C . SER A 1 219 ? 5.906 13.477 14.75 1 98.94 219 SER A C 1
ATOM 1681 O O . SER A 1 219 ? 5.375 12.367 14.734 1 98.94 219 SER A O 1
ATOM 1683 N N . THR A 1 220 ? 6.574 13.984 13.688 1 98.81 220 THR A N 1
ATOM 1684 C CA . THR A 1 220 ? 6.797 13.203 12.469 1 98.81 220 THR A CA 1
ATOM 1685 C C . THR A 1 220 ? 7.625 11.961 12.773 1 98.81 220 THR A C 1
ATOM 1687 O O . THR A 1 220 ? 7.277 10.859 12.344 1 98.81 220 THR A O 1
ATOM 1690 N N . ALA A 1 221 ? 8.648 12.141 13.562 1 98.88 221 ALA A N 1
ATOM 1691 C CA . ALA A 1 221 ? 9.492 11.023 13.977 1 98.88 221 ALA A CA 1
ATOM 1692 C C . ALA A 1 221 ? 8.711 10.016 14.82 1 98.88 221 ALA A C 1
ATOM 1694 O O . ALA A 1 221 ? 8.859 8.805 14.641 1 98.88 221 ALA A O 1
ATOM 1695 N N . ASN A 1 222 ? 7.875 10.531 15.703 1 98.81 222 ASN A N 1
ATOM 1696 C CA . ASN A 1 222 ? 7.094 9.672 16.578 1 98.81 222 ASN A CA 1
ATOM 1697 C C . ASN A 1 222 ? 6.133 8.789 15.797 1 98.81 222 ASN A C 1
ATOM 1699 O O . ASN A 1 222 ? 5.957 7.609 16.125 1 98.81 222 ASN A O 1
ATOM 1703 N N . LEU A 1 223 ? 5.492 9.414 14.789 1 98.38 223 LEU A N 1
ATOM 1704 C CA . LEU A 1 223 ? 4.605 8.625 13.938 1 98.38 223 LEU A CA 1
ATOM 1705 C C . LEU A 1 223 ? 5.355 7.465 13.297 1 98.38 223 LEU A C 1
ATOM 1707 O O . LEU A 1 223 ? 4.898 6.32 13.352 1 98.38 223 LEU A O 1
ATOM 1711 N N . LEU A 1 224 ? 6.551 7.707 12.727 1 98.25 224 LEU A N 1
ATOM 1712 C CA . LEU A 1 224 ? 7.332 6.672 12.062 1 98.25 224 LEU A CA 1
ATOM 1713 C C . LEU A 1 224 ? 7.852 5.648 13.062 1 98.25 224 LEU A C 1
ATOM 1715 O O . LEU A 1 224 ? 7.762 4.441 12.828 1 98.25 224 LEU A O 1
ATOM 1719 N N . HIS A 1 225 ? 8.305 6.125 14.211 1 98.06 225 HIS A N 1
ATOM 1720 C CA . HIS A 1 225 ? 8.828 5.266 15.266 1 98.06 225 HIS A CA 1
ATOM 1721 C C . HIS A 1 225 ? 7.766 4.301 15.773 1 98.06 225 HIS A C 1
ATOM 1723 O O . HIS A 1 225 ? 8.008 3.096 15.875 1 98.06 225 HIS A O 1
ATOM 1729 N N . THR A 1 226 ? 6.609 4.793 16.094 1 96.81 226 THR A N 1
ATOM 1730 C CA . THR A 1 226 ? 5.508 4.016 16.641 1 96.81 226 THR A CA 1
ATOM 1731 C C . THR A 1 226 ? 5.066 2.932 15.664 1 96.81 226 THR A C 1
ATOM 1733 O O . THR A 1 226 ? 4.574 1.878 16.078 1 96.81 226 THR A O 1
ATOM 1736 N N . ASN A 1 227 ? 5.375 3.229 14.406 1 92.81 227 ASN A N 1
ATOM 1737 C CA . ASN A 1 227 ? 4.922 2.285 13.383 1 92.81 227 ASN A CA 1
ATOM 1738 C C . ASN A 1 227 ? 6.066 1.399 12.898 1 92.81 227 ASN A C 1
ATOM 1740 O O . ASN A 1 227 ? 5.965 0.773 11.844 1 92.81 227 ASN A O 1
ATOM 1744 N N . GLY A 1 228 ? 7.199 1.409 13.625 1 94.88 228 GLY A N 1
ATOM 1745 C CA . GLY A 1 228 ? 8.188 0.355 13.453 1 94.88 228 GLY A CA 1
ATOM 1746 C C . GLY A 1 228 ? 9.453 0.827 12.758 1 94.88 228 GLY A C 1
ATOM 1747 O O . GLY A 1 228 ? 10.352 0.029 12.484 1 94.88 228 GLY A O 1
ATOM 1748 N N . PHE A 1 229 ? 9.531 2.094 12.43 1 96.31 229 PHE A N 1
ATOM 1749 C CA . PHE A 1 229 ? 10.742 2.592 11.781 1 96.31 229 PHE A CA 1
ATOM 1750 C C . PHE A 1 229 ? 11.938 2.482 12.711 1 96.31 229 PHE A C 1
ATOM 1752 O O . PHE A 1 229 ? 11.852 2.836 13.891 1 96.31 229 PHE A O 1
ATOM 1759 N N . LYS A 1 230 ? 13.023 2.006 12.227 1 96.69 230 LYS A N 1
ATOM 1760 C CA . LYS A 1 230 ? 14.211 1.781 13.047 1 96.69 230 LYS A CA 1
ATOM 1761 C C . LYS A 1 230 ? 15.438 2.449 12.43 1 96.69 230 LYS A C 1
ATOM 1763 O O . LYS A 1 230 ? 15.68 2.318 11.227 1 96.69 230 LYS A O 1
ATOM 1768 N N . MET A 1 231 ? 16.203 3.086 13.258 1 96.81 231 MET A N 1
ATOM 1769 C CA . MET A 1 231 ? 17.453 3.719 12.844 1 96.81 231 MET A CA 1
ATOM 1770 C C . MET A 1 231 ? 18.453 2.678 12.344 1 96.81 231 MET A C 1
ATOM 1772 O O . MET A 1 231 ? 18.547 1.593 12.922 1 96.81 231 MET A O 1
ATOM 1776 N N . GLY A 1 232 ? 19.109 2.992 11.266 1 94.19 232 GLY A N 1
ATOM 1777 C CA . GLY A 1 232 ? 20.172 2.137 10.781 1 94.19 232 GLY A CA 1
ATOM 1778 C C . GLY A 1 232 ? 19.688 1.09 9.789 1 94.19 232 GLY A C 1
ATOM 1779 O O . GLY A 1 232 ? 20.484 0.549 9.016 1 94.19 232 GLY A O 1
ATOM 1780 N N . ALA A 1 233 ? 18.438 0.785 9.844 1 93.5 233 ALA A N 1
ATOM 1781 C CA . ALA A 1 233 ? 17.891 -0.179 8.891 1 93.5 233 ALA A CA 1
ATOM 1782 C C . ALA A 1 233 ? 17.609 0.484 7.547 1 93.5 233 ALA A C 1
ATOM 1784 O O . ALA A 1 233 ? 17.344 1.689 7.484 1 93.5 233 ALA A O 1
ATOM 1785 N N . PRO A 1 234 ? 17.672 -0.306 6.461 1 91.44 234 PRO A N 1
ATOM 1786 C CA . PRO A 1 234 ? 17.359 0.272 5.156 1 91.44 234 PRO A CA 1
ATOM 1787 C C . PRO A 1 234 ? 15.891 0.695 5.039 1 91.44 234 PRO A C 1
ATOM 1789 O O . PRO A 1 234 ? 15.047 0.237 5.816 1 91.44 234 PRO A O 1
ATOM 1792 N N . TYR A 1 235 ? 15.617 1.626 4.121 1 93.94 235 TYR A N 1
ATOM 1793 C CA . TYR A 1 235 ? 14.242 2.117 4.016 1 93.94 235 TYR A CA 1
ATOM 1794 C C . TYR A 1 235 ? 13.766 2.072 2.57 1 93.94 235 TYR A C 1
ATOM 1796 O O . TYR A 1 235 ? 12.812 2.773 2.205 1 93.94 235 TYR A O 1
ATOM 1804 N N . GLY A 1 236 ? 14.43 1.359 1.765 1 88.81 236 GLY A N 1
ATOM 1805 C CA . GLY A 1 236 ? 13.961 1.143 0.406 1 88.81 236 GLY A CA 1
ATOM 1806 C C . GLY A 1 236 ? 12.781 0.193 0.329 1 88.81 236 GLY A C 1
ATOM 1807 O O . GLY A 1 236 ? 12.398 -0.413 1.332 1 88.81 236 GLY A O 1
ATOM 1808 N N . GLU A 1 237 ? 12.102 0.181 -0.888 1 80.06 237 GLU A N 1
ATOM 1809 C CA . GLU A 1 237 ? 10.945 -0.683 -1.092 1 80.06 237 GLU A CA 1
ATOM 1810 C C . GLU A 1 237 ? 11.242 -2.115 -0.657 1 80.06 237 GLU A C 1
ATOM 1812 O O . GLU A 1 237 ? 12.312 -2.648 -0.948 1 80.06 237 GLU A O 1
ATOM 1817 N N . GLY A 1 238 ? 10.312 -2.689 0.084 1 73.44 238 GLY A N 1
ATOM 1818 C CA . GLY A 1 238 ? 10.469 -4.062 0.537 1 73.44 238 GLY A CA 1
ATOM 1819 C C . GLY A 1 238 ? 11.016 -4.168 1.946 1 73.44 238 GLY A C 1
ATOM 1820 O O . GLY A 1 238 ? 11.039 -5.25 2.533 1 73.44 238 GLY A O 1
ATOM 1821 N N . THR A 1 239 ? 11.453 -3.109 2.559 1 85.19 239 THR A N 1
ATOM 1822 C CA . THR A 1 239 ? 12.039 -3.127 3.895 1 85.19 239 THR A CA 1
ATOM 1823 C C . THR A 1 239 ? 10.992 -2.783 4.949 1 85.19 239 THR A C 1
ATOM 1825 O O . THR A 1 239 ? 9.922 -2.256 4.621 1 85.19 239 THR A O 1
ATOM 1828 N N . ALA A 1 240 ? 11.273 -3.1 6.109 1 84.69 240 ALA A N 1
ATOM 1829 C CA . ALA A 1 240 ? 10.383 -2.791 7.23 1 84.69 240 ALA A CA 1
ATOM 1830 C C . ALA A 1 240 ? 10.203 -1.284 7.383 1 84.69 240 ALA A C 1
ATOM 1832 O O . ALA A 1 240 ? 9.094 -0.812 7.645 1 84.69 240 ALA A O 1
ATOM 1833 N N . ASN A 1 241 ? 11.234 -0.549 7.195 1 94.56 241 ASN A N 1
ATOM 1834 C CA . ASN A 1 241 ? 11.125 0.901 7.312 1 94.56 241 ASN A CA 1
ATOM 1835 C C . ASN A 1 241 ? 10.258 1.489 6.199 1 94.56 241 ASN A C 1
ATOM 1837 O O . ASN A 1 241 ? 9.523 2.457 6.422 1 94.56 241 ASN A O 1
ATOM 1841 N N . PHE A 1 242 ? 10.398 0.919 5.051 1 91.5 242 PHE A N 1
ATOM 1842 C CA . PHE A 1 242 ? 9.531 1.353 3.965 1 91.5 242 PHE A CA 1
ATOM 1843 C C . PHE A 1 242 ? 8.062 1.129 4.32 1 91.5 242 PHE A C 1
ATOM 1845 O O . PHE A 1 242 ? 7.219 1.984 4.055 1 91.5 242 PHE A O 1
ATOM 1852 N N . GLU A 1 243 ? 7.777 0.035 4.992 1 84.44 243 GLU A N 1
ATOM 1853 C CA . GLU A 1 243 ? 6.414 -0.28 5.418 1 84.44 243 GLU A CA 1
ATOM 1854 C C . GLU A 1 243 ? 5.957 0.647 6.539 1 84.44 243 GLU A C 1
ATOM 1856 O O . GLU A 1 243 ? 4.789 1.035 6.594 1 84.44 243 GLU A O 1
ATOM 1861 N N . ALA A 1 244 ? 6.836 0.983 7.367 1 91.56 244 ALA A N 1
ATOM 1862 C CA . ALA A 1 244 ? 6.508 1.909 8.445 1 91.56 244 ALA A CA 1
ATOM 1863 C C . ALA A 1 244 ? 6.051 3.256 7.895 1 91.56 244 ALA A C 1
ATOM 1865 O O . ALA A 1 244 ? 5.184 3.914 8.477 1 91.56 244 ALA A O 1
ATOM 1866 N N . MET A 1 245 ? 6.527 3.617 6.684 1 94.88 245 MET A N 1
ATOM 1867 C CA . MET A 1 245 ? 6.195 4.902 6.074 1 94.88 245 MET A CA 1
ATOM 1868 C C . MET A 1 245 ? 4.789 4.875 5.48 1 94.88 245 MET A C 1
ATOM 1870 O O . MET A 1 245 ? 4.238 5.918 5.133 1 94.88 245 MET A O 1
ATOM 1874 N N . ARG A 1 246 ? 4.191 3.717 5.496 1 87.38 246 ARG A N 1
ATOM 1875 C CA . ARG A 1 246 ? 2.836 3.598 4.965 1 87.38 246 ARG A CA 1
ATOM 1876 C C . ARG A 1 246 ? 1.844 4.387 5.812 1 87.38 246 ARG A C 1
ATOM 1878 O O . ARG A 1 246 ? 0.843 4.891 5.297 1 87.38 246 ARG A O 1
ATOM 1885 N N . GLU A 1 247 ? 2.152 4.469 7.086 1 87.06 247 GLU A N 1
ATOM 1886 C CA . GLU A 1 247 ? 1.298 5.266 7.961 1 87.06 247 GLU A CA 1
ATOM 1887 C C . GLU A 1 247 ? 1.283 6.73 7.531 1 87.06 247 GLU A C 1
ATOM 1889 O O . GLU A 1 247 ? 0.295 7.438 7.746 1 87.06 247 GLU A O 1
ATOM 1894 N N . TRP A 1 248 ? 2.373 7.082 6.922 1 91.62 248 TRP A N 1
ATOM 1895 C CA . TRP A 1 248 ? 2.441 8.461 6.445 1 91.62 248 TRP A CA 1
ATOM 1896 C C . TRP A 1 248 ? 1.707 8.617 5.121 1 91.62 248 TRP A C 1
ATOM 1898 O O . TRP A 1 248 ? 0.855 9.5 4.973 1 91.62 248 TRP A O 1
ATOM 1908 N N . ASN A 1 249 ? 2.068 7.801 4.211 1 88.81 249 ASN A N 1
ATOM 1909 C CA . ASN A 1 249 ? 1.434 7.793 2.896 1 88.81 249 ASN A CA 1
ATOM 1910 C C . ASN A 1 249 ? 1.399 6.391 2.297 1 88.81 249 ASN A C 1
ATOM 1912 O O . ASN A 1 249 ? 2.434 5.727 2.203 1 88.81 249 ASN A O 1
ATOM 1916 N N . ARG A 1 250 ? 0.257 5.992 1.851 1 80.25 250 ARG A N 1
ATOM 1917 C CA . ARG A 1 250 ? 0.082 4.617 1.394 1 80.25 250 ARG A CA 1
ATOM 1918 C C . ARG A 1 250 ? 0.608 4.441 -0.027 1 80.25 250 ARG A C 1
ATOM 1920 O O . ARG A 1 250 ? 0.847 3.316 -0.472 1 80.25 250 ARG A O 1
ATOM 1927 N N . ALA A 1 251 ? 0.726 5.586 -0.711 1 78.25 251 ALA A N 1
ATOM 1928 C CA . ALA A 1 251 ? 1.188 5.48 -2.092 1 78.25 251 ALA A CA 1
ATOM 1929 C C . ALA A 1 251 ? 2.662 5.086 -2.148 1 78.25 251 ALA A C 1
ATOM 1931 O O . ALA A 1 251 ? 3.52 5.777 -1.598 1 78.25 251 ALA A O 1
ATOM 1932 N N . VAL A 1 252 ? 2.975 4.078 -2.883 1 81.06 252 VAL A N 1
ATOM 1933 C CA . VAL A 1 252 ? 4.332 3.555 -3.02 1 81.06 252 VAL A CA 1
ATOM 1934 C C . VAL A 1 252 ? 5.242 4.629 -3.609 1 81.06 252 VAL A C 1
ATOM 1936 O O . VAL A 1 252 ? 6.355 4.84 -3.123 1 81.06 252 VAL A O 1
ATOM 1939 N N . ILE A 1 253 ? 4.699 5.293 -4.637 1 82.06 253 ILE A N 1
ATOM 1940 C CA . ILE A 1 253 ? 5.523 6.266 -5.344 1 82.06 253 ILE A CA 1
ATOM 1941 C C . ILE A 1 253 ? 5.891 7.41 -4.398 1 82.06 253 ILE A C 1
ATOM 1943 O O . ILE A 1 253 ? 6.996 7.953 -4.477 1 82.06 253 ILE A O 1
ATOM 1947 N N . TYR A 1 254 ? 5.059 7.703 -3.504 1 88.94 254 TYR A N 1
ATOM 1948 C CA . TYR A 1 254 ? 5.34 8.781 -2.561 1 88.94 254 TYR A CA 1
ATOM 1949 C C . TYR A 1 254 ? 6.395 8.359 -1.546 1 88.94 254 TYR A C 1
ATOM 1951 O O . TYR A 1 254 ? 7.32 9.117 -1.245 1 88.94 254 TYR A O 1
ATOM 1959 N N . ARG A 1 255 ? 6.277 7.16 -1.069 1 92.5 255 ARG A N 1
ATOM 1960 C CA . ARG A 1 255 ? 7.262 6.656 -0.116 1 92.5 255 ARG A CA 1
ATOM 1961 C C . ARG A 1 255 ? 8.633 6.512 -0.768 1 92.5 255 ARG A C 1
ATOM 1963 O O . ARG A 1 255 ? 9.656 6.809 -0.148 1 92.5 255 ARG A O 1
ATOM 1970 N N . LYS A 1 256 ? 8.617 6.129 -2 1 91.88 256 LYS A N 1
ATOM 1971 C CA . LYS A 1 256 ? 9.875 6.098 -2.746 1 91.88 256 LYS A CA 1
ATOM 1972 C C . LYS A 1 256 ? 10.469 7.496 -2.879 1 91.88 256 LYS A C 1
ATOM 1974 O O . LYS A 1 256 ? 11.688 7.668 -2.812 1 91.88 256 LYS A O 1
ATOM 1979 N N . THR A 1 257 ? 9.594 8.445 -3.051 1 93.56 257 THR A N 1
ATOM 1980 C CA . THR A 1 257 ? 10.039 9.828 -3.189 1 93.56 257 THR A CA 1
ATOM 1981 C C . THR A 1 257 ? 10.664 10.328 -1.891 1 93.56 257 THR A C 1
ATOM 1983 O O . THR A 1 257 ? 11.672 11.031 -1.913 1 93.56 257 THR A O 1
ATOM 1986 N N . ILE A 1 258 ? 10.078 9.938 -0.769 1 96.62 258 ILE A N 1
ATOM 1987 C CA . ILE A 1 258 ? 10.664 10.297 0.52 1 96.62 258 ILE A CA 1
ATOM 1988 C C . ILE A 1 258 ? 12.086 9.75 0.616 1 96.62 258 ILE A C 1
ATOM 1990 O O . ILE A 1 258 ? 13.016 10.484 0.955 1 96.62 258 ILE A O 1
ATOM 1994 N N . GLY A 1 259 ? 12.234 8.484 0.32 1 96.69 259 GLY A N 1
ATOM 1995 C CA . GLY A 1 259 ? 13.547 7.852 0.375 1 96.69 259 GLY A CA 1
ATOM 1996 C C . GLY A 1 259 ? 14.555 8.492 -0.558 1 96.69 259 GLY A C 1
ATOM 1997 O O . GLY A 1 259 ? 15.695 8.75 -0.165 1 96.69 259 GLY A O 1
ATOM 1998 N N . TYR A 1 260 ? 14.117 8.742 -1.773 1 94.38 260 TYR A N 1
ATOM 1999 C CA . TYR A 1 260 ? 14.992 9.367 -2.76 1 94.38 260 TYR A CA 1
ATOM 2000 C C . TYR A 1 260 ? 15.469 10.734 -2.275 1 94.38 260 TYR A C 1
ATOM 2002 O O . TYR A 1 260 ? 16.672 11.039 -2.338 1 94.38 260 TYR A O 1
ATOM 2010 N N . PHE A 1 261 ? 14.5 11.562 -1.843 1 97 261 PHE A N 1
ATOM 2011 C CA . PHE A 1 261 ? 14.828 12.906 -1.368 1 97 261 PHE A CA 1
ATOM 2012 C C . PHE A 1 261 ? 15.758 12.836 -0.166 1 97 261 PHE A C 1
ATOM 2014 O O . PHE A 1 261 ? 16.734 13.586 -0.093 1 97 261 PHE A O 1
ATOM 2021 N N . ALA A 1 262 ? 15.5 11.922 0.725 1 98.12 262 ALA A N 1
ATOM 2022 C CA . ALA A 1 262 ? 16.359 11.734 1.89 1 98.12 262 ALA A CA 1
ATOM 2023 C C . ALA A 1 262 ? 17.781 11.398 1.467 1 98.12 262 ALA A C 1
ATOM 2025 O O . ALA A 1 262 ? 18.75 11.945 2.008 1 98.12 262 ALA A O 1
ATOM 2026 N N . ASP A 1 263 ? 17.906 10.531 0.515 1 97.06 263 ASP A N 1
ATOM 2027 C CA . ASP A 1 263 ? 19.219 10.133 0.023 1 97.06 263 ASP A CA 1
ATOM 2028 C C . ASP A 1 263 ? 19.953 11.312 -0.609 1 97.06 263 ASP A C 1
ATOM 2030 O O . ASP A 1 263 ? 21.156 11.484 -0.412 1 97.06 263 ASP A O 1
ATOM 2034 N N . GLN A 1 264 ? 19.188 12.094 -1.372 1 96.56 264 GLN A N 1
ATOM 2035 C CA . GLN A 1 264 ? 19.781 13.273 -1.995 1 96.56 264 GLN A CA 1
ATOM 2036 C C . GLN A 1 264 ? 20.297 14.25 -0.943 1 96.56 264 GLN A C 1
ATOM 2038 O O . GLN A 1 264 ? 21.312 14.922 -1.16 1 96.56 264 GLN A O 1
ATOM 2043 N N . LEU A 1 265 ? 19.656 14.32 0.201 1 98.12 265 LEU A N 1
ATOM 2044 C CA . LEU A 1 265 ? 20 15.273 1.247 1 98.12 265 LEU A CA 1
ATOM 2045 C C . LEU A 1 265 ? 21.344 14.922 1.877 1 98.12 265 LEU A C 1
ATOM 2047 O O . LEU A 1 265 ? 22.047 15.797 2.381 1 98.12 265 LEU A O 1
ATOM 2051 N N . VAL A 1 266 ? 21.688 13.711 1.832 1 95.75 266 VAL A N 1
ATOM 2052 C CA . VAL A 1 266 ? 22.922 13.305 2.49 1 95.75 266 VAL A CA 1
ATOM 2053 C C . VAL A 1 266 ? 23.938 12.852 1.445 1 95.75 266 VAL A C 1
ATOM 2055 O O . VAL A 1 266 ? 24.953 12.234 1.783 1 95.75 266 VAL A O 1
ATOM 2058 N N . GLY A 1 267 ? 23.719 13.156 0.191 1 88.62 267 GLY A N 1
ATOM 2059 C CA . GLY A 1 267 ? 24.672 12.953 -0.879 1 88.62 267 GLY A CA 1
ATOM 2060 C C . GLY A 1 267 ? 24.719 11.523 -1.382 1 88.62 267 GLY A C 1
ATOM 2061 O O . GLY A 1 267 ? 25.797 11.008 -1.709 1 88.62 267 GLY A O 1
ATOM 2062 N N . ARG A 1 268 ? 23.609 10.82 -1.364 1 73 268 ARG A N 1
ATOM 2063 C CA . ARG A 1 268 ? 23.516 9.461 -1.898 1 73 268 ARG A CA 1
ATOM 2064 C C . ARG A 1 268 ? 22.656 9.43 -3.156 1 73 268 ARG A C 1
ATOM 2066 O O . ARG A 1 268 ? 21.75 10.258 -3.326 1 73 268 ARG A O 1
ATOM 2073 N N . MET B 1 1 ? -40.875 -12 67.312 1 28.69 1 MET B N 1
ATOM 2074 C CA . MET B 1 1 ? -41.375 -11.562 66 1 28.69 1 MET B CA 1
ATOM 2075 C C . MET B 1 1 ? -40.531 -10.406 65.438 1 28.69 1 MET B C 1
ATOM 2077 O O . MET B 1 1 ? -40.719 -9.25 65.812 1 28.69 1 MET B O 1
ATOM 2081 N N . LEU B 1 2 ? -39.156 -10.68 65.312 1 32.41 2 LEU B N 1
ATOM 2082 C CA . LEU B 1 2 ? -38.156 -9.773 64.812 1 32.41 2 LEU B CA 1
ATOM 2083 C C . LEU B 1 2 ? -38.469 -9.336 63.375 1 32.41 2 LEU B C 1
ATOM 2085 O O . LEU B 1 2 ? -38.594 -10.172 62.5 1 32.41 2 LEU B O 1
ATOM 2089 N N . ARG B 1 3 ? -39.188 -8.164 63.281 1 38.16 3 ARG B N 1
ATOM 2090 C CA . ARG B 1 3 ? -39.469 -7.473 62.031 1 38.16 3 ARG B CA 1
ATOM 2091 C C . ARG B 1 3 ? -38.156 -7.18 61.281 1 38.16 3 ARG B C 1
ATOM 2093 O O . ARG B 1 3 ? -37.312 -6.438 61.75 1 38.16 3 ARG B O 1
ATOM 2100 N N . CYS B 1 4 ? -37.594 -8.125 60.406 1 39.69 4 CYS B N 1
ATOM 2101 C CA . CYS B 1 4 ? -36.469 -7.941 59.5 1 39.69 4 CYS B CA 1
ATOM 2102 C C . CYS B 1 4 ? -36.781 -6.809 58.5 1 39.69 4 CYS B C 1
ATOM 2104 O O . CYS B 1 4 ? -37.812 -6.82 57.844 1 39.69 4 CYS B O 1
ATOM 2106 N N . TRP B 1 5 ? -36.375 -5.59 58.844 1 40.09 5 TRP B N 1
ATOM 2107 C CA . TRP B 1 5 ? -36.406 -4.434 57.969 1 40.09 5 TRP B CA 1
ATOM 2108 C C . TRP B 1 5 ? -35.688 -4.746 56.656 1 40.09 5 TRP B C 1
ATOM 2110 O O . TRP B 1 5 ? -34.531 -5.164 56.656 1 40.09 5 TRP B O 1
ATOM 2120 N N . LEU B 1 6 ? -36.375 -5.191 55.625 1 39.12 6 LEU B N 1
ATOM 2121 C CA . LEU B 1 6 ? -35.906 -5.371 54.25 1 39.12 6 LEU B CA 1
ATOM 2122 C C . LEU B 1 6 ? -35.406 -4.051 53.656 1 39.12 6 LEU B C 1
ATOM 2124 O O . LEU B 1 6 ? -36.156 -3.07 53.625 1 39.12 6 LEU B O 1
ATOM 2128 N N . VAL B 1 7 ? -34.156 -3.684 53.719 1 43.94 7 VAL B N 1
ATOM 2129 C CA . VAL B 1 7 ? -33.531 -2.549 53.031 1 43.94 7 VAL B CA 1
ATOM 2130 C C . VAL B 1 7 ? -33.656 -2.725 51.531 1 43.94 7 VAL B C 1
ATOM 2132 O O . VAL B 1 7 ? -33.219 -3.732 50.969 1 43.94 7 VAL B O 1
ATOM 2135 N N . ALA B 1 8 ? -34.625 -2.1 50.875 1 39.38 8 ALA B N 1
ATOM 2136 C CA . ALA B 1 8 ? -34.781 -2.018 49.406 1 39.38 8 ALA B CA 1
ATOM 2137 C C . ALA B 1 8 ? -33.594 -1.283 48.781 1 39.38 8 ALA B C 1
ATOM 2139 O O . ALA B 1 8 ? -33.375 -0.105 49.062 1 39.38 8 ALA B O 1
ATOM 2140 N N . PHE B 1 9 ? -32.5 -1.938 48.375 1 43 9 PHE B N 1
ATOM 2141 C CA . PHE B 1 9 ? -31.453 -1.343 47.562 1 43 9 PHE B CA 1
ATOM 2142 C C . PHE B 1 9 ? -31.984 -0.947 46.188 1 43 9 PHE B C 1
ATOM 2144 O O . PHE B 1 9 ? -32.406 -1.805 45.406 1 43 9 PHE B O 1
ATOM 2151 N N . THR B 1 10 ? -32.594 0.223 46.062 1 43.41 10 THR B N 1
ATOM 2152 C CA . THR B 1 10 ? -32.938 0.724 44.719 1 43.41 10 THR B CA 1
ATOM 2153 C C . THR B 1 10 ? -31.672 0.927 43.875 1 43.41 10 THR B C 1
ATOM 2155 O O . THR B 1 10 ? -30.828 1.771 44.219 1 43.41 10 THR B O 1
ATOM 2158 N N . GLY B 1 11 ? -31.172 -0.03 43.188 1 42.38 11 GLY B N 1
ATOM 2159 C CA . GLY B 1 11 ? -30.094 0.128 42.219 1 42.38 11 GLY B CA 1
ATOM 2160 C C . GLY B 1 11 ? -30.438 1.092 41.094 1 42.38 11 GLY B C 1
ATOM 2161 O O . GLY B 1 11 ? -31.422 0.898 40.375 1 42.38 11 GLY B O 1
ATOM 2162 N N . ALA B 1 12 ? -30 2.379 41.156 1 45.94 12 ALA B N 1
ATOM 2163 C CA . ALA B 1 12 ? -30.094 3.328 40.062 1 45.94 12 ALA B CA 1
ATOM 2164 C C . ALA B 1 12 ? -29.438 2.77 38.781 1 45.94 12 ALA B C 1
ATOM 2166 O O . ALA B 1 12 ? -28.219 2.561 38.75 1 45.94 12 ALA B O 1
ATOM 2167 N N . PHE B 1 13 ? -30.188 2.164 37.875 1 45.41 13 PHE B N 1
ATOM 2168 C CA . PHE B 1 13 ? -29.719 1.814 36.562 1 45.41 13 PHE B CA 1
ATOM 2169 C C . PHE B 1 13 ? -29.312 3.062 35.781 1 45.41 13 PHE B C 1
ATOM 2171 O O . PHE B 1 13 ? -30.156 3.887 35.438 1 45.41 13 PHE B O 1
ATOM 2178 N N . LEU B 1 14 ? -28.094 3.521 35.812 1 45.34 14 LEU B N 1
ATOM 2179 C CA . LEU B 1 14 ? -27.578 4.504 34.875 1 45.34 14 LEU B CA 1
ATOM 2180 C C . LEU B 1 14 ? -27.766 4.02 33.438 1 45.34 14 LEU B C 1
ATOM 2182 O O . LEU B 1 14 ? -27.109 3.072 33 1 45.34 14 LEU B O 1
ATOM 2186 N N . PHE B 1 15 ? -28.828 4.387 32.812 1 42.72 15 PHE B N 1
ATOM 2187 C CA . PHE B 1 15 ? -28.984 4.227 31.375 1 42.72 15 PHE B CA 1
ATOM 2188 C C . PHE B 1 15 ? -27.906 4.98 30.609 1 42.72 15 PHE B C 1
ATOM 2190 O O . PHE B 1 15 ? -27.984 6.199 30.453 1 42.72 15 PHE B O 1
ATOM 2197 N N . VAL B 1 16 ? -26.797 4.441 30.484 1 46.75 16 VAL B N 1
ATOM 2198 C CA . VAL B 1 16 ? -25.891 4.961 29.469 1 46.75 16 VAL B CA 1
ATOM 2199 C C . VAL B 1 16 ? -26.562 4.898 28.094 1 46.75 16 VAL B C 1
ATOM 2201 O O . VAL B 1 16 ? -26.766 3.812 27.547 1 46.75 16 VAL B O 1
ATOM 2204 N N . SER B 1 17 ? -27.359 5.859 27.734 1 47.22 17 SER B N 1
ATOM 2205 C CA . SER B 1 17 ? -27.844 5.918 26.359 1 47.22 17 SER B CA 1
ATOM 2206 C C . SER B 1 17 ? -26.703 5.75 25.359 1 47.22 17 SER B C 1
ATOM 2208 O O . SER B 1 17 ? -25.688 6.43 25.453 1 47.22 17 SER B O 1
ATOM 2210 N N . PRO B 1 18 ? -26.766 4.738 24.609 1 49.59 18 PRO B N 1
ATOM 2211 C CA . PRO B 1 18 ? -25.734 4.676 23.562 1 49.59 18 PRO B CA 1
ATOM 2212 C C . PRO B 1 18 ? -25.641 5.969 22.75 1 49.59 18 PRO B C 1
ATOM 2214 O O . PRO B 1 18 ? -26.641 6.465 22.25 1 49.59 18 PRO B O 1
ATOM 2217 N N . SER B 1 19 ? -24.797 6.789 23.156 1 51.56 19 SER B N 1
ATOM 2218 C CA . SER B 1 19 ? -24.562 7.988 22.359 1 51.56 19 SER B CA 1
ATOM 2219 C C . SER B 1 19 ? -24.469 7.66 20.875 1 51.56 19 SER B C 1
ATOM 2221 O O . SER B 1 19 ? -23.484 7.047 20.422 1 51.56 19 SER B O 1
ATOM 2223 N N . HIS B 1 20 ? -25.656 7.562 20.203 1 59.56 20 HIS B N 1
ATOM 2224 C CA . HIS B 1 20 ? -25.688 7.34 18.766 1 59.56 20 HIS B CA 1
ATOM 2225 C C . HIS B 1 20 ? -24.906 8.422 18.016 1 59.56 20 HIS B C 1
ATOM 2227 O O . HIS B 1 20 ? -25 9.602 18.344 1 59.56 20 HIS B O 1
ATOM 2233 N N . ALA B 1 21 ? -23.953 8.047 17.234 1 72.25 21 ALA B N 1
ATOM 2234 C CA . ALA B 1 21 ? -23.203 8.945 16.359 1 72.25 21 ALA B CA 1
ATOM 2235 C C . ALA B 1 21 ? -24.156 9.844 15.562 1 72.25 21 ALA B C 1
ATOM 2237 O O . ALA B 1 21 ? -25.234 9.406 15.148 1 72.25 21 ALA B O 1
ATOM 2238 N N . ALA B 1 22 ? -23.875 11.195 15.531 1 82.75 22 ALA B N 1
ATOM 2239 C CA . ALA B 1 22 ? -24.672 12.141 14.75 1 82.75 22 ALA B CA 1
ATOM 2240 C C . ALA B 1 22 ? -24.906 11.609 13.344 1 82.75 22 ALA B C 1
ATOM 2242 O O . ALA B 1 22 ? -23.984 11.125 12.68 1 82.75 22 ALA B O 1
ATOM 2243 N N . ARG B 1 23 ? -26.188 11.688 12.961 1 84.38 23 ARG B N 1
ATOM 2244 C CA . ARG B 1 23 ? -26.547 11.164 11.656 1 84.38 23 ARG B CA 1
ATOM 2245 C C . ARG B 1 23 ? -26.141 12.133 10.547 1 84.38 23 ARG B C 1
ATOM 2247 O O . ARG B 1 23 ? -26.5 13.312 10.586 1 84.38 23 ARG B O 1
ATOM 2254 N N . CYS B 1 24 ? -25.453 11.742 9.641 1 87.81 24 CYS B N 1
ATOM 2255 C CA . CYS B 1 24 ? -25.062 12.57 8.508 1 87.81 24 CYS B CA 1
ATOM 2256 C C . CYS B 1 24 ? -26.281 12.914 7.648 1 87.81 24 CYS B C 1
ATOM 2258 O O . CYS B 1 24 ? -27.344 12.32 7.809 1 87.81 24 CYS B O 1
ATOM 2260 N N . GLY B 1 25 ? -26.062 13.953 6.797 1 92.94 25 GLY B N 1
ATOM 2261 C CA . GLY B 1 25 ? -27.141 14.359 5.906 1 92.94 25 GLY B CA 1
ATOM 2262 C C . GLY B 1 25 ? -28.188 15.211 6.59 1 92.94 25 GLY B C 1
ATOM 2263 O O . GLY B 1 25 ? -28.016 15.617 7.742 1 92.94 25 GLY B O 1
ATOM 2264 N N . GLY B 1 26 ? -29.25 15.57 5.785 1 95.12 26 GLY B N 1
ATOM 2265 C CA . GLY B 1 26 ? -30.312 16.406 6.32 1 95.12 26 GLY B CA 1
ATOM 2266 C C . GLY B 1 26 ? -29.875 17.844 6.566 1 95.12 26 GLY B C 1
ATOM 2267 O O . GLY B 1 26 ? -29.078 18.391 5.809 1 95.12 26 GLY B O 1
ATOM 2268 N N . ASN B 1 27 ? -30.547 18.422 7.59 1 96.44 27 ASN B N 1
ATOM 2269 C CA . ASN B 1 27 ? -30.234 19.812 7.914 1 96.44 27 ASN B CA 1
ATOM 2270 C C . ASN B 1 27 ? -28.875 19.938 8.586 1 96.44 27 ASN B C 1
ATOM 2272 O O . ASN B 1 27 ? -28.609 19.281 9.594 1 96.44 27 ASN B O 1
ATOM 2276 N N . PHE B 1 28 ? -28.047 20.75 8.062 1 97.56 28 PHE B N 1
ATOM 2277 C CA . PHE B 1 28 ? -26.688 20.906 8.539 1 97.56 28 PHE B CA 1
ATOM 2278 C C . PHE B 1 28 ? -26.656 21.359 9.992 1 97.56 28 PHE B C 1
ATOM 2280 O O . PHE B 1 28 ? -25.891 20.844 10.797 1 97.56 28 PHE B O 1
ATOM 2287 N N . ASN B 1 29 ? -27.531 22.281 10.344 1 97 29 ASN B N 1
ATOM 2288 C CA . ASN B 1 29 ? -27.562 22.797 11.711 1 97 29 ASN B CA 1
ATOM 2289 C C . ASN B 1 29 ? -28 21.703 12.695 1 97 29 ASN B C 1
ATOM 2291 O O . ASN B 1 29 ? -27.5 21.656 13.82 1 97 29 ASN B O 1
ATOM 2295 N N . SER B 1 30 ? -28.906 20.875 12.273 1 96.94 30 SER B N 1
ATOM 2296 C CA . SER B 1 30 ? -29.328 19.766 13.109 1 96.94 30 SER B CA 1
ATOM 2297 C C . SER B 1 30 ? -28.188 18.781 13.328 1 96.94 30 SER B C 1
ATOM 2299 O O . SER B 1 30 ? -28.031 18.234 14.422 1 96.94 30 SER B O 1
ATOM 2301 N N . PHE B 1 31 ? -27.484 18.562 12.273 1 97.56 31 PHE B N 1
ATOM 2302 C CA . PHE B 1 31 ? -26.312 17.688 12.375 1 97.56 31 PHE B CA 1
ATOM 2303 C C . PHE B 1 31 ? -25.297 18.25 13.367 1 97.56 31 PHE B C 1
ATOM 2305 O O . PHE B 1 31 ? -24.797 17.516 14.227 1 97.56 31 PHE B O 1
ATOM 2312 N N . ILE B 1 32 ? -25.016 19.562 13.289 1 98.25 32 ILE B N 1
ATOM 2313 C CA . ILE B 1 32 ? -24.047 20.203 14.172 1 98.25 32 ILE B CA 1
ATOM 2314 C C . ILE B 1 32 ? -24.516 20.094 15.625 1 98.25 32 ILE B C 1
ATOM 2316 O O . ILE B 1 32 ? -23.719 19.844 16.531 1 98.25 32 ILE B O 1
ATOM 2320 N N . GLN B 1 33 ? -25.812 20.297 15.867 1 97.12 33 GLN B N 1
ATOM 2321 C CA . GLN B 1 33 ? -26.359 20.188 17.219 1 97.12 33 GLN B CA 1
ATOM 2322 C C . GLN B 1 33 ? -26.188 18.781 17.781 1 97.12 33 GLN B C 1
ATOM 2324 O O . GLN B 1 33 ? -25.781 18.609 18.922 1 97.12 33 GLN B O 1
ATOM 2329 N N . SER B 1 34 ? -26.516 17.859 16.922 1 97.44 34 SER B N 1
ATOM 2330 C CA . SER B 1 34 ? -26.375 16.469 17.344 1 97.44 34 SER B CA 1
ATOM 2331 C C . SER B 1 34 ? -24.922 16.125 17.641 1 97.44 34 SER B C 1
ATOM 2333 O O . SER B 1 34 ? -24.625 15.461 18.625 1 97.44 34 SER B O 1
ATOM 2335 N N . PHE B 1 35 ? -24.047 16.562 16.75 1 98.06 35 PHE B N 1
ATOM 2336 C CA . PHE B 1 35 ? -22.625 16.266 16.938 1 98.06 35 PHE B CA 1
ATOM 2337 C C . PHE B 1 35 ? -22.094 16.969 18.172 1 98.06 35 PHE B C 1
ATOM 2339 O O . PHE B 1 35 ? -21.234 16.438 18.891 1 98.06 35 PHE B O 1
ATOM 2346 N N . SER B 1 36 ? -22.578 18.156 18.422 1 98.25 36 SER B N 1
ATOM 2347 C CA . SER B 1 36 ? -22.156 18.906 19.594 1 98.25 36 SER B CA 1
ATOM 2348 C C . SER B 1 36 ? -22.5 18.172 20.891 1 98.25 36 SER B C 1
ATOM 2350 O O . SER B 1 36 ? -21.719 18.172 21.844 1 98.25 36 SER B O 1
ATOM 2352 N N . GLN B 1 37 ? -23.594 17.531 20.938 1 97.38 37 GLN B N 1
ATOM 2353 C CA . GLN B 1 37 ? -23.984 16.734 22.094 1 97.38 37 GLN B CA 1
ATOM 2354 C C . GLN B 1 37 ? -23.062 15.523 22.266 1 97.38 37 GLN B C 1
ATOM 2356 O O . GLN B 1 37 ? -22.672 15.195 23.391 1 97.38 37 GLN B O 1
ATOM 2361 N N . GLU B 1 38 ? -22.766 14.953 21.156 1 96.88 38 GLU B N 1
ATOM 2362 C CA . GLU B 1 38 ? -21.828 13.828 21.188 1 96.88 38 GLU B CA 1
ATOM 2363 C C . GLU B 1 38 ? -20.453 14.258 21.688 1 96.88 38 GLU B C 1
ATOM 2365 O O . GLU B 1 38 ? -19.828 13.539 22.469 1 96.88 38 GLU B O 1
ATOM 2370 N N . ALA B 1 39 ? -20.031 15.359 21.234 1 98.25 39 ALA B N 1
ATOM 2371 C CA . ALA B 1 39 ? -18.75 15.883 21.656 1 98.25 39 ALA B CA 1
ATOM 2372 C C . ALA B 1 39 ? -18.734 16.172 23.156 1 98.25 39 ALA B C 1
ATOM 2374 O O . ALA B 1 39 ? -17.75 15.875 23.844 1 98.25 39 ALA B O 1
ATOM 2375 N N . ALA B 1 40 ? -19.828 16.703 23.641 1 97.81 40 ALA B N 1
ATOM 2376 C CA . ALA B 1 40 ? -19.953 16.969 25.062 1 97.81 40 ALA B CA 1
ATOM 2377 C C . ALA B 1 40 ? -19.891 15.664 25.859 1 97.81 40 ALA B C 1
ATOM 2379 O O . ALA B 1 40 ? -19.234 15.586 26.906 1 97.81 40 ALA B O 1
ATOM 2380 N N . ALA B 1 41 ? -20.547 14.688 25.375 1 96.88 41 ALA B N 1
ATOM 2381 C CA . ALA B 1 41 ? -20.547 13.375 26.016 1 96.88 41 ALA B CA 1
ATOM 2382 C C . ALA B 1 41 ? -19.156 12.75 26.016 1 96.88 41 ALA B C 1
ATOM 2384 O O . ALA B 1 41 ? -18.828 11.969 26.906 1 96.88 41 ALA B O 1
ATOM 2385 N N . ALA B 1 42 ? -18.391 13.164 25.062 1 96.19 42 ALA B N 1
ATOM 2386 C CA . ALA B 1 42 ? -17.031 12.641 24.938 1 96.19 42 ALA B CA 1
ATOM 2387 C C . ALA B 1 42 ? -16.047 13.453 25.781 1 96.19 42 ALA B C 1
ATOM 2389 O O . ALA B 1 42 ? -14.844 13.219 25.734 1 96.19 42 ALA B O 1
ATOM 2390 N N . GLY B 1 43 ? -16.547 14.461 26.469 1 97.56 43 GLY B N 1
ATOM 2391 C CA . GLY B 1 43 ? -15.727 15.164 27.438 1 97.56 43 GLY B CA 1
ATOM 2392 C C . GLY B 1 43 ? -15.234 16.516 26.922 1 97.56 43 GLY B C 1
ATOM 2393 O O . GLY B 1 43 ? -14.422 17.172 27.578 1 97.56 43 GLY B O 1
ATOM 2394 N N . ILE B 1 44 ? -15.688 16.938 25.828 1 98.56 44 ILE B N 1
ATOM 2395 C CA . ILE B 1 44 ? -15.32 18.266 25.328 1 98.56 44 ILE B CA 1
ATOM 2396 C C . ILE B 1 44 ? -16.141 19.328 26.047 1 98.56 44 ILE B C 1
ATOM 2398 O O . ILE B 1 44 ? -17.359 19.172 26.219 1 98.56 44 ILE B O 1
ATOM 2402 N N . SER B 1 45 ? -15.5 20.391 26.469 1 98.44 45 SER B N 1
ATOM 2403 C CA . SER B 1 45 ? -16.188 21.438 27.203 1 98.44 45 SER B CA 1
ATOM 2404 C C . SER B 1 45 ? -17.156 22.203 26.297 1 98.44 45 SER B C 1
ATOM 2406 O O . SER B 1 45 ? -16.891 22.344 25.094 1 98.44 45 SER B O 1
ATOM 2408 N N . GLN B 1 46 ? -18.156 22.75 26.859 1 97.94 46 GLN B N 1
ATOM 2409 C CA . GLN B 1 46 ? -19.156 23.516 26.125 1 97.94 46 GLN B CA 1
ATOM 2410 C C . GLN B 1 46 ? -18.531 24.766 25.5 1 97.94 46 GLN B C 1
ATOM 2412 O O . GLN B 1 46 ? -18.938 25.188 24.422 1 97.94 46 GLN B O 1
ATOM 2417 N N . ASN B 1 47 ? -17.578 25.328 26.141 1 98 47 ASN B N 1
ATOM 2418 C CA . ASN B 1 47 ? -16.906 26.516 25.609 1 98 47 ASN B CA 1
ATOM 2419 C C . ASN B 1 47 ? -16.172 26.203 24.312 1 98 47 ASN B C 1
ATOM 2421 O O . ASN B 1 47 ? -16.281 26.953 23.328 1 98 47 ASN B O 1
ATOM 2425 N N . VAL B 1 48 ? -15.414 25.047 24.312 1 98.44 48 VAL B N 1
ATOM 2426 C CA . VAL B 1 48 ? -14.695 24.641 23.109 1 98.44 48 VAL B CA 1
ATOM 2427 C C . VAL B 1 48 ? -15.695 24.328 22 1 98.44 48 VAL B C 1
ATOM 2429 O O . VAL B 1 48 ? -15.516 24.766 20.859 1 98.44 48 VAL B O 1
ATOM 2432 N N . ILE B 1 49 ? -16.75 23.609 22.297 1 98.62 49 ILE B N 1
ATOM 2433 C CA . ILE B 1 49 ? -17.766 23.219 21.312 1 98.62 49 ILE B CA 1
ATOM 2434 C C . ILE B 1 49 ? -18.406 24.453 20.719 1 98.62 49 ILE B C 1
ATOM 2436 O O . ILE B 1 49 ? -18.469 24.594 19.484 1 98.62 49 ILE B O 1
ATOM 2440 N N . SER B 1 50 ? -18.812 25.438 21.562 1 98.12 50 SER B N 1
ATOM 2441 C CA . SER B 1 50 ? -19.5 26.625 21.109 1 98.12 50 SER B CA 1
ATOM 2442 C C . SER B 1 50 ? -18.578 27.5 20.266 1 98.12 50 SER B C 1
ATOM 2444 O O . SER B 1 50 ? -19 28.078 19.25 1 98.12 50 SER B O 1
ATOM 2446 N N . SER B 1 51 ? -17.344 27.609 20.641 1 97.69 51 SER B N 1
ATOM 2447 C CA . SER B 1 51 ? -16.391 28.453 19.906 1 97.69 51 SER B CA 1
ATOM 2448 C C . SER B 1 51 ? -16.016 27.844 18.562 1 97.69 51 SER B C 1
ATOM 2450 O O . SER B 1 51 ? -15.844 28.547 17.578 1 97.69 51 SER B O 1
ATOM 2452 N N . ALA B 1 52 ? -15.906 26.562 18.531 1 98.12 52 ALA B N 1
ATOM 2453 C CA . ALA B 1 52 ? -15.422 25.875 17.344 1 98.12 52 ALA B CA 1
ATOM 2454 C C . ALA B 1 52 ? -16.562 25.625 16.359 1 98.12 52 ALA B C 1
ATOM 2456 O O . ALA B 1 52 ? -16.391 25.75 15.148 1 98.12 52 ALA B O 1
ATOM 2457 N N . LEU B 1 53 ? -17.719 25.266 16.891 1 98 53 LEU B N 1
ATOM 2458 C CA . LEU B 1 53 ? -18.781 24.766 16.016 1 98 53 LEU B CA 1
ATOM 2459 C C . LEU B 1 53 ? -19.953 25.75 15.977 1 98 53 LEU B C 1
ATOM 2461 O O . LEU B 1 53 ? -20.828 25.641 15.117 1 98 53 LEU B O 1
ATOM 2465 N N . GLY B 1 54 ? -19.891 26.656 16.922 1 94.5 54 GLY B N 1
ATOM 2466 C CA . GLY B 1 54 ? -20.938 27.656 16.906 1 94.5 54 GLY B CA 1
ATOM 2467 C C . GLY B 1 54 ? -20.969 28.484 15.625 1 94.5 54 GLY B C 1
ATOM 2468 O O . GLY B 1 54 ? -19.984 29.109 15.266 1 94.5 54 GLY B O 1
ATOM 2469 N N . GLY B 1 55 ? -21.953 28.375 14.828 1 92.75 55 GLY B N 1
ATOM 2470 C CA . GLY B 1 55 ? -22.125 29.188 13.633 1 92.75 55 GLY B CA 1
ATOM 2471 C C . GLY B 1 55 ? -21.422 28.625 12.422 1 92.75 55 GLY B C 1
ATOM 2472 O O . GLY B 1 55 ? -21.359 29.266 11.367 1 92.75 55 GLY B O 1
ATOM 2473 N N . VAL B 1 56 ? -20.828 27.484 12.602 1 96.94 56 VAL B N 1
ATOM 2474 C CA . VAL B 1 56 ? -20.156 26.844 11.461 1 96.94 56 VAL B CA 1
ATOM 2475 C C . VAL B 1 56 ? -21.172 26.594 10.352 1 96.94 56 VAL B C 1
ATOM 2477 O O . VAL B 1 56 ? -22.312 26.188 10.625 1 96.94 56 VAL B O 1
ATOM 2480 N N . GLN B 1 57 ? -20.766 26.969 9.078 1 96.5 57 GLN B N 1
ATOM 2481 C CA . GLN B 1 57 ? -21.609 26.719 7.918 1 96.5 57 GLN B CA 1
ATOM 2482 C C . GLN B 1 57 ? -20.969 25.703 6.973 1 96.5 57 GLN B C 1
ATOM 2484 O O . GLN B 1 57 ? -19.75 25.578 6.926 1 96.5 57 GLN B O 1
ATOM 2489 N N . GLN B 1 58 ? -21.859 25.062 6.285 1 96.44 58 GLN B N 1
ATOM 2490 C CA . GLN B 1 58 ? -21.375 24.125 5.281 1 96.44 58 GLN B CA 1
ATOM 2491 C C . GLN B 1 58 ? -20.578 24.844 4.195 1 96.44 58 GLN B C 1
ATOM 2493 O O . GLN B 1 58 ? -20.891 25.984 3.848 1 96.44 58 GLN B O 1
ATOM 2498 N N . ASP B 1 59 ? -19.562 24.172 3.73 1 96.88 59 ASP B N 1
ATOM 2499 C CA . ASP B 1 59 ? -18.734 24.734 2.682 1 96.88 59 ASP B CA 1
ATOM 2500 C C . ASP B 1 59 ? -18.891 23.969 1.37 1 96.88 59 ASP B C 1
ATOM 2502 O O . ASP B 1 59 ? -18.297 22.891 1.195 1 96.88 59 ASP B O 1
ATOM 2506 N N . GLY B 1 60 ? -19.578 24.594 0.384 1 94.88 60 GLY B N 1
ATOM 2507 C CA . GLY B 1 60 ? -19.797 23.953 -0.904 1 94.88 60 GLY B CA 1
ATOM 2508 C C . GLY B 1 60 ? -18.516 23.75 -1.698 1 94.88 60 GLY B C 1
ATOM 2509 O O . GLY B 1 60 ? -18.406 22.81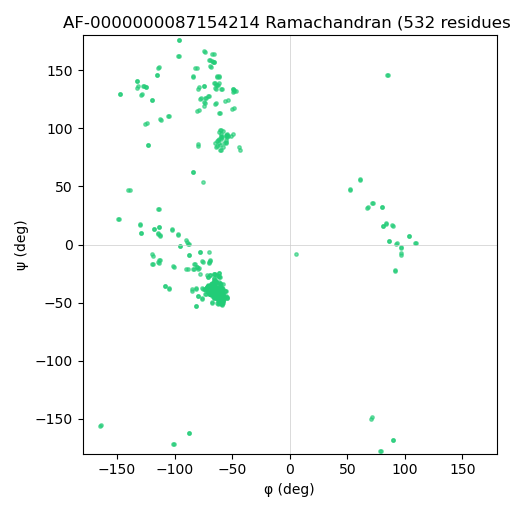2 -2.496 1 94.88 60 GLY B O 1
ATOM 2510 N N . GLY B 1 61 ? -17.578 24.672 -1.544 1 93.62 61 GLY B N 1
ATOM 2511 C CA . GLY B 1 61 ? -16.297 24.547 -2.215 1 93.62 61 GLY B CA 1
ATOM 2512 C C . GLY B 1 61 ? -15.508 23.328 -1.776 1 93.62 61 GLY B C 1
ATOM 2513 O O . GLY B 1 61 ? -14.914 22.641 -2.605 1 93.62 61 GLY B O 1
ATOM 2514 N N . VAL B 1 62 ? -15.539 23.031 -0.49 1 94.62 62 VAL B N 1
ATOM 2515 C CA . VAL B 1 62 ? -14.891 21.844 0.061 1 94.62 62 VAL B CA 1
ATOM 2516 C C . VAL B 1 62 ? -15.523 20.578 -0.525 1 94.62 62 VAL B C 1
ATOM 2518 O O . VAL B 1 62 ? -14.82 19.656 -0.925 1 94.62 62 VAL B O 1
ATOM 2521 N N . LEU B 1 63 ? -16.844 20.516 -0.59 1 94.12 63 LEU B N 1
ATOM 2522 C CA . LEU B 1 63 ? -17.547 19.375 -1.15 1 94.12 63 LEU B CA 1
ATOM 2523 C C . LEU B 1 63 ? -17.219 19.188 -2.625 1 94.12 63 LEU B C 1
ATOM 2525 O O . LEU B 1 63 ? -16.969 18.078 -3.08 1 94.12 63 LEU B O 1
ATOM 2529 N N . ALA B 1 64 ? -17.203 20.359 -3.32 1 90.5 64 ALA B N 1
ATOM 2530 C CA . ALA B 1 64 ? -16.891 20.312 -4.746 1 90.5 64 ALA B CA 1
ATOM 2531 C C . ALA B 1 64 ? -15.484 19.781 -4.988 1 90.5 64 ALA B C 1
ATOM 2533 O O . ALA B 1 64 ? -15.266 18.953 -5.883 1 90.5 64 ALA B O 1
ATOM 2534 N N . PHE B 1 65 ? -14.586 20.297 -4.195 1 90.19 65 PHE B N 1
ATOM 2535 C CA . PHE B 1 65 ? -13.203 19.844 -4.32 1 90.19 65 PHE B CA 1
ATOM 2536 C C . PHE B 1 65 ? -13.086 18.359 -4.012 1 90.19 65 PHE B C 1
ATOM 2538 O O . PHE B 1 65 ? -12.445 17.609 -4.762 1 90.19 65 PHE B O 1
ATOM 2545 N N . ASP B 1 66 ? -13.586 17.922 -2.947 1 90.81 66 ASP B N 1
ATOM 2546 C CA . ASP B 1 66 ? -13.562 16.516 -2.537 1 90.81 66 ASP B CA 1
ATOM 2547 C C . ASP B 1 66 ? -14.156 15.625 -3.617 1 90.81 66 ASP B C 1
ATOM 2549 O O . ASP B 1 66 ? -13.594 14.578 -3.941 1 90.81 66 ASP B O 1
ATOM 2553 N N . ARG B 1 67 ? -15.297 16.062 -4.164 1 86.44 67 ARG B N 1
ATOM 2554 C CA . ARG B 1 67 ? -15.969 15.289 -5.199 1 86.44 67 ARG B CA 1
ATOM 2555 C C . ARG B 1 67 ? -15.133 15.234 -6.473 1 86.44 67 ARG B C 1
ATOM 2557 O O . ARG B 1 67 ? -15.055 14.188 -7.125 1 86.44 67 ARG B O 1
ATOM 2564 N N . ARG B 1 68 ? -14.547 16.391 -6.793 1 83.62 68 ARG B N 1
ATOM 2565 C CA . ARG B 1 68 ? -13.695 16.438 -7.98 1 83.62 68 ARG B CA 1
ATOM 2566 C C . ARG B 1 68 ? -12.5 15.5 -7.824 1 83.62 68 ARG B C 1
ATOM 2568 O O . ARG B 1 68 ? -12.117 14.805 -8.773 1 83.62 68 ARG B O 1
ATOM 2575 N N . GLN B 1 69 ? -11.906 15.602 -6.703 1 82.62 69 GLN B N 1
ATOM 2576 C CA . GLN B 1 69 ? -10.766 14.734 -6.445 1 82.62 69 GLN B CA 1
ATOM 2577 C C . GLN B 1 69 ? -11.156 13.266 -6.543 1 82.62 69 GLN B C 1
ATOM 2579 O O . GLN B 1 69 ? -10.445 12.461 -7.152 1 82.62 69 GLN B O 1
ATOM 2584 N N . ARG B 1 70 ? -12.188 12.969 -6.016 1 77.12 70 ARG B N 1
ATOM 2585 C CA . ARG B 1 70 ? -12.664 11.586 -6.023 1 77.12 70 ARG B CA 1
ATOM 2586 C C . ARG B 1 70 ? -13.094 11.164 -7.426 1 77.12 70 ARG B C 1
ATOM 2588 O O . ARG B 1 70 ? -12.898 10.016 -7.82 1 77.12 70 ARG B O 1
ATOM 2595 N N . TYR B 1 71 ? -13.672 12.156 -8.102 1 70.62 71 TYR B N 1
ATOM 2596 C CA . TYR B 1 71 ? -14.07 11.898 -9.477 1 70.62 71 TYR B CA 1
ATOM 2597 C C . TYR B 1 71 ? -12.867 11.516 -10.336 1 70.62 71 TYR B C 1
ATOM 2599 O O . TYR B 1 71 ? -12.922 10.56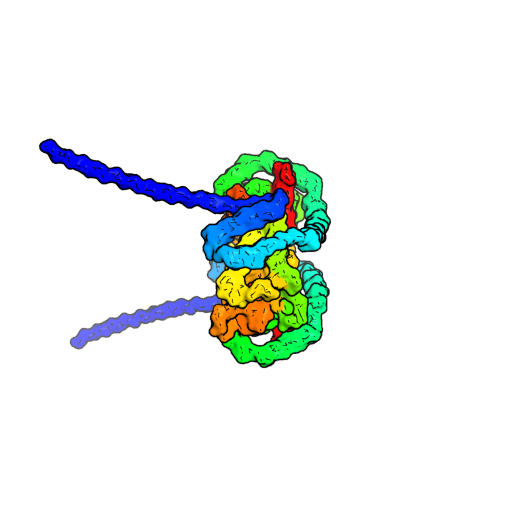2 -11.109 1 70.62 71 TYR B O 1
ATOM 2607 N N . THR B 1 72 ? -11.797 12.195 -10.141 1 69.5 72 THR B N 1
ATOM 2608 C CA . THR B 1 72 ? -10.594 11.914 -10.922 1 69.5 72 THR B CA 1
ATOM 2609 C C . THR B 1 72 ? -10.055 10.523 -10.602 1 69.5 72 THR B C 1
ATOM 2611 O O . THR B 1 72 ? -9.719 9.758 -11.516 1 69.5 72 THR B O 1
ATOM 2614 N N . PHE B 1 73 ? -10.078 10.211 -9.422 1 67.5 73 PHE B N 1
ATOM 2615 C CA . PHE B 1 73 ? -9.648 8.883 -9.023 1 67.5 73 PHE B CA 1
ATOM 2616 C C . PHE B 1 73 ? -10.594 7.82 -9.578 1 67.5 73 PHE B C 1
ATOM 2618 O O . PHE B 1 73 ? -10.148 6.777 -10.062 1 67.5 73 PHE B O 1
ATOM 2625 N N . ASN B 1 74 ? -11.789 8.141 -9.523 1 71.06 74 ASN B N 1
ATOM 2626 C CA . ASN B 1 74 ? -12.789 7.203 -10.016 1 71.06 74 ASN B CA 1
ATOM 2627 C C . ASN B 1 74 ? -12.688 7.02 -11.531 1 71.06 74 ASN B C 1
ATOM 2629 O O . ASN B 1 74 ? -12.844 5.91 -12.039 1 71.06 74 ASN B O 1
ATOM 2633 N N . LYS B 1 75 ? -12.367 8.109 -12.172 1 68.56 75 LYS B N 1
ATOM 2634 C CA . LYS B 1 75 ? -12.219 8.008 -13.625 1 68.56 75 LYS B CA 1
ATOM 2635 C C . LYS B 1 75 ? -11.031 7.117 -13.992 1 68.56 75 LYS B C 1
ATOM 2637 O O . LYS B 1 75 ? -11.141 6.262 -14.875 1 68.56 75 LYS B O 1
ATOM 2642 N N . THR B 1 76 ? -10.031 7.273 -13.258 1 77.62 76 THR B N 1
ATOM 2643 C CA . THR B 1 76 ? -8.844 6.449 -13.492 1 77.62 76 THR B CA 1
ATOM 2644 C C . THR B 1 76 ? -9.125 4.992 -13.148 1 77.62 76 THR B C 1
ATOM 2646 O O . THR B 1 76 ? -8.711 4.086 -13.875 1 77.62 76 THR B O 1
ATOM 2649 N N . PHE B 1 77 ? -9.875 4.879 -12.07 1 84.75 77 PHE B N 1
ATOM 2650 C CA . PHE B 1 77 ? -10.234 3.525 -11.672 1 84.75 77 PHE B CA 1
ATOM 2651 C C . PHE B 1 77 ? -11.164 2.891 -12.695 1 84.75 77 PHE B C 1
ATOM 2653 O O . PHE B 1 77 ? -10.969 1.74 -13.094 1 84.75 77 PHE B O 1
ATOM 2660 N N . GLU B 1 78 ? -12.102 3.658 -13.109 1 82.81 78 GLU B N 1
ATOM 2661 C CA . GLU B 1 78 ? -13.07 3.154 -14.078 1 82.81 78 GLU B CA 1
ATOM 2662 C C . GLU B 1 78 ? -12.383 2.754 -15.383 1 82.81 78 GLU B C 1
ATOM 2664 O O . GLU B 1 78 ? -12.719 1.727 -15.977 1 82.81 78 GLU B O 1
ATOM 2669 N N . GLN B 1 79 ? -11.453 3.531 -15.773 1 82.56 79 GLN B N 1
ATOM 2670 C CA . GLN B 1 79 ? -10.711 3.215 -16.984 1 82.56 79 GLN B CA 1
ATOM 2671 C C . GLN B 1 79 ? -9.875 1.947 -16.797 1 82.56 79 GLN B C 1
ATOM 2673 O O . GLN B 1 79 ? -9.852 1.083 -17.672 1 82.56 79 GLN B O 1
ATOM 2678 N N . TYR B 1 80 ? -9.289 1.855 -15.734 1 85.81 80 TYR B N 1
ATOM 2679 C CA . TYR B 1 80 ? -8.453 0.692 -15.453 1 85.81 80 TYR B CA 1
ATOM 2680 C C . TYR B 1 80 ? -9.305 -0.568 -15.32 1 85.81 80 TYR B C 1
ATOM 2682 O O . TYR B 1 80 ? -9 -1.59 -15.945 1 85.81 80 TYR B O 1
ATOM 2690 N N . VAL B 1 81 ? -10.359 -0.513 -14.516 1 90.38 81 VAL B N 1
ATOM 2691 C CA . VAL B 1 81 ? -11.148 -1.699 -14.211 1 90.38 81 VAL B CA 1
ATOM 2692 C C . VAL B 1 81 ? -11.844 -2.199 -15.477 1 90.38 81 VAL B C 1
ATOM 2694 O O . VAL B 1 81 ? -12.023 -3.404 -15.656 1 90.38 81 VAL B O 1
ATOM 2697 N N . ALA B 1 82 ? -12.148 -1.319 -16.406 1 88.62 82 ALA B N 1
ATOM 2698 C CA . ALA B 1 82 ? -12.797 -1.688 -17.656 1 88.62 82 ALA B CA 1
ATOM 2699 C C . ALA B 1 82 ? -11.883 -2.564 -18.516 1 88.62 82 ALA B C 1
ATOM 2701 O O . ALA B 1 82 ? -12.359 -3.393 -19.297 1 88.62 82 ALA B O 1
ATOM 2702 N N . THR B 1 83 ? -10.641 -2.428 -18.312 1 88.56 83 THR B N 1
ATOM 2703 C CA . THR B 1 83 ? -9.703 -3.242 -19.062 1 88.56 83 THR B CA 1
ATOM 2704 C C . THR B 1 83 ? -9.539 -4.621 -18.438 1 88.56 83 THR B C 1
ATOM 2706 O O . THR B 1 83 ? -9.102 -5.566 -19.094 1 88.56 83 THR B O 1
ATOM 2709 N N . ARG B 1 84 ? -9.945 -4.762 -17.219 1 92.56 84 ARG B N 1
ATOM 2710 C CA . ARG B 1 84 ? -9.656 -5.98 -16.469 1 92.56 84 ARG B CA 1
ATOM 2711 C C . ARG B 1 84 ? -10.922 -6.809 -16.281 1 92.56 84 ARG B C 1
ATOM 2713 O O . ARG B 1 84 ? -10.859 -8.039 -16.172 1 92.56 84 ARG B O 1
ATOM 2720 N N . VAL B 1 85 ? -12.023 -6.066 -16.109 1 95.56 85 VAL B N 1
ATOM 2721 C CA . VAL B 1 85 ? -13.273 -6.715 -15.758 1 95.56 85 VAL B CA 1
ATOM 2722 C C . VAL B 1 85 ? -14.352 -6.367 -16.781 1 95.56 85 VAL B C 1
ATOM 2724 O O . VAL B 1 85 ? -15.164 -5.473 -16.562 1 95.56 85 VAL B O 1
ATOM 2727 N N . GLY B 1 86 ? -14.406 -7.109 -17.859 1 91.31 86 GLY B N 1
ATOM 2728 C CA . GLY B 1 86 ? -15.438 -6.961 -18.875 1 91.31 86 GLY B CA 1
ATOM 2729 C C . GLY B 1 86 ? -16.594 -7.93 -18.703 1 91.31 86 GLY B C 1
ATOM 2730 O O . GLY B 1 86 ? -16.562 -8.797 -17.828 1 91.31 86 GLY B O 1
ATOM 2731 N N . PRO B 1 87 ? -17.594 -7.781 -19.547 1 93.62 87 PRO B N 1
ATOM 2732 C CA . PRO B 1 87 ? -18.781 -8.633 -19.422 1 93.62 87 PRO B CA 1
ATOM 2733 C C . PRO B 1 87 ? -18.469 -10.117 -19.547 1 93.62 87 PRO B C 1
ATOM 2735 O O . PRO B 1 87 ? -19.094 -10.945 -18.875 1 93.62 87 PRO B O 1
ATOM 2738 N N . GLY B 1 88 ? -17.562 -10.453 -20.406 1 95.12 88 GLY B N 1
ATOM 2739 C CA . GLY B 1 88 ? -17.156 -11.844 -20.531 1 95.12 88 GLY B CA 1
ATOM 2740 C C . GLY B 1 88 ? -16.609 -12.43 -19.234 1 95.12 88 GLY B C 1
ATOM 2741 O O . GLY B 1 88 ? -17 -13.531 -18.844 1 95.12 88 GLY B O 1
ATOM 2742 N N . ARG B 1 89 ? -15.742 -11.758 -18.578 1 96 89 ARG B N 1
ATOM 2743 C CA . ARG B 1 89 ? -15.164 -12.227 -17.312 1 96 89 ARG B CA 1
ATOM 2744 C C . ARG B 1 89 ? -16.219 -12.289 -16.219 1 96 89 ARG B C 1
ATOM 2746 O O . ARG B 1 89 ? -16.219 -13.219 -15.406 1 96 89 ARG B O 1
ATOM 2753 N N . ILE B 1 90 ? -17.125 -11.32 -16.188 1 97.62 90 ILE B N 1
ATOM 2754 C CA . ILE B 1 90 ? -18.203 -11.328 -15.211 1 97.62 90 ILE B CA 1
ATOM 2755 C C . ILE B 1 90 ? -19.062 -12.57 -15.398 1 97.62 90 ILE B C 1
ATOM 2757 O O . ILE B 1 90 ? -19.344 -13.289 -14.438 1 97.62 90 ILE B O 1
ATOM 2761 N N . ASN B 1 91 ? -19.422 -12.805 -16.625 1 97.5 91 ASN B N 1
ATOM 2762 C CA . ASN B 1 91 ? -20.219 -13.992 -16.906 1 97.5 91 ASN B CA 1
ATOM 2763 C C . ASN B 1 91 ? -19.469 -15.273 -16.562 1 97.5 91 ASN B C 1
ATOM 2765 O O . ASN B 1 91 ? -20.062 -16.219 -16.016 1 97.5 91 ASN B O 1
ATOM 2769 N N . GLY B 1 92 ? -18.203 -15.297 -16.922 1 98.06 92 GLY B N 1
ATOM 2770 C CA . GLY B 1 92 ? -17.375 -16.438 -16.547 1 98.06 92 GLY B CA 1
ATOM 2771 C C . GLY B 1 92 ? -17.312 -16.656 -15.047 1 98.06 92 GLY B C 1
ATOM 2772 O O . GLY B 1 92 ? -17.406 -17.781 -14.57 1 98.06 92 GLY B O 1
ATOM 2773 N N . GLY B 1 93 ? -17.156 -15.594 -14.312 1 98.75 93 GLY B N 1
ATOM 2774 C CA . GLY B 1 93 ? -17.109 -15.68 -12.867 1 98.75 93 GLY B CA 1
ATOM 2775 C C . GLY B 1 93 ? -18.406 -16.188 -12.258 1 98.75 93 GLY B C 1
ATOM 2776 O O . GLY B 1 93 ? -18.391 -16.984 -11.328 1 98.75 93 GLY B O 1
ATOM 2777 N N . ARG B 1 94 ? -19.5 -15.711 -12.75 1 98.5 94 ARG B N 1
ATOM 2778 C CA . ARG B 1 94 ? -20.797 -16.172 -12.266 1 98.5 94 ARG B CA 1
ATOM 2779 C C . ARG B 1 94 ? -20.969 -17.672 -12.531 1 98.5 94 ARG B C 1
ATOM 2781 O O . ARG B 1 94 ? -21.531 -18.391 -11.703 1 98.5 94 ARG B O 1
ATOM 2788 N N . ALA B 1 95 ? -20.531 -18.078 -13.711 1 98.69 95 ALA B N 1
ATOM 2789 C CA . ALA B 1 95 ? -20.578 -19.5 -14.023 1 98.69 95 ALA B CA 1
ATOM 2790 C C . ALA B 1 95 ? -19.734 -20.297 -13.047 1 98.69 95 ALA B C 1
ATOM 2792 O O . ALA B 1 95 ? -20.125 -21.406 -12.633 1 98.69 95 ALA B O 1
ATOM 2793 N N . MET B 1 96 ? -18.594 -19.719 -12.648 1 98.81 96 MET B N 1
ATOM 2794 C CA . MET B 1 96 ? -17.703 -20.422 -11.711 1 98.81 96 MET B CA 1
ATOM 2795 C C . MET B 1 96 ? -18.328 -20.469 -10.32 1 98.81 96 MET B C 1
ATOM 2797 O O . MET B 1 96 ? -18.172 -21.469 -9.602 1 98.81 96 MET B O 1
ATOM 2801 N N . LEU B 1 97 ? -19.031 -19.422 -9.93 1 98.81 97 LEU B N 1
ATOM 2802 C CA . LEU B 1 97 ? -19.734 -19.406 -8.648 1 98.81 97 LEU B CA 1
ATOM 2803 C C . LEU B 1 97 ? -20.75 -20.547 -8.578 1 98.81 97 LEU B C 1
ATOM 2805 O O . LEU B 1 97 ? -20.875 -21.219 -7.547 1 98.81 97 LEU B O 1
ATOM 2809 N N . GLN B 1 98 ? -21.391 -20.766 -9.672 1 98.5 98 GLN B N 1
ATOM 2810 C CA . GLN B 1 98 ? -22.406 -21.812 -9.727 1 98.5 98 GLN B CA 1
ATOM 2811 C C . GLN B 1 98 ? -21.766 -23.203 -9.797 1 98.5 98 GLN B C 1
ATOM 2813 O O . GLN B 1 98 ? -22.141 -24.109 -9.055 1 98.5 98 GLN B O 1
ATOM 2818 N N . ARG B 1 99 ? -20.797 -23.344 -10.641 1 98.69 99 ARG B N 1
ATOM 2819 C CA . ARG B 1 99 ? -20.156 -24.641 -10.883 1 98.69 99 ARG B CA 1
ATOM 2820 C C . ARG B 1 99 ? -19.5 -25.172 -9.617 1 98.69 99 ARG B C 1
ATOM 2822 O O . ARG B 1 99 ? -19.5 -26.375 -9.367 1 98.69 99 ARG B O 1
ATOM 2829 N N . HIS B 1 100 ? -18.984 -24.203 -8.828 1 98.81 100 HIS B N 1
ATOM 2830 C CA . HIS B 1 100 ? -18.203 -24.625 -7.672 1 98.81 100 HIS B CA 1
ATOM 2831 C C . HIS B 1 100 ? -18.891 -24.25 -6.367 1 98.81 100 HIS B C 1
ATOM 2833 O O . HIS B 1 100 ? -18.234 -24 -5.355 1 98.81 100 HIS B O 1
ATOM 2839 N N . ALA B 1 101 ? -20.172 -24.203 -6.34 1 98.69 101 ALA B N 1
ATOM 2840 C CA . ALA B 1 101 ? -20.953 -23.703 -5.215 1 98.69 101 ALA B CA 1
ATOM 2841 C C . ALA B 1 101 ? -20.672 -24.5 -3.947 1 98.69 101 ALA B C 1
ATOM 2843 O O . ALA B 1 101 ? -20.422 -23.922 -2.883 1 98.69 101 ALA B O 1
ATOM 2844 N N . ALA B 1 102 ? -20.688 -25.797 -4.027 1 98.75 102 ALA B N 1
ATOM 2845 C CA . ALA B 1 102 ? -20.484 -26.641 -2.85 1 98.75 102 ALA B CA 1
ATOM 2846 C C . ALA B 1 102 ? -19.062 -26.469 -2.303 1 98.75 102 ALA B C 1
ATOM 2848 O O . ALA B 1 102 ? -18.875 -26.359 -1.09 1 98.75 102 ALA B O 1
ATOM 2849 N N . LEU B 1 103 ? -18.109 -26.5 -3.217 1 98.81 103 LEU B N 1
ATOM 2850 C CA . LEU B 1 103 ? -16.703 -26.297 -2.834 1 98.81 103 LEU B CA 1
ATOM 2851 C C . LEU B 1 103 ? -16.516 -24.953 -2.158 1 98.81 103 LEU B C 1
ATOM 2853 O O . LEU B 1 103 ? -15.906 -24.859 -1.09 1 98.81 103 LEU B O 1
ATOM 2857 N N . LEU B 1 104 ? -17.078 -23.938 -2.736 1 98.88 104 LEU B N 1
ATOM 2858 C CA . LEU B 1 104 ? -16.938 -22.578 -2.23 1 98.88 104 LEU B CA 1
ATOM 2859 C C . LEU B 1 104 ? -17.609 -22.422 -0.87 1 98.88 104 LEU B C 1
ATOM 2861 O O . LEU B 1 104 ? -17.125 -21.703 -0.006 1 98.88 104 LEU B O 1
ATOM 2865 N N . SER B 1 105 ? -18.703 -23.125 -0.645 1 98.75 105 SER B N 1
ATOM 2866 C CA . SER B 1 105 ? -19.375 -23.094 0.649 1 98.75 105 SER B CA 1
ATOM 28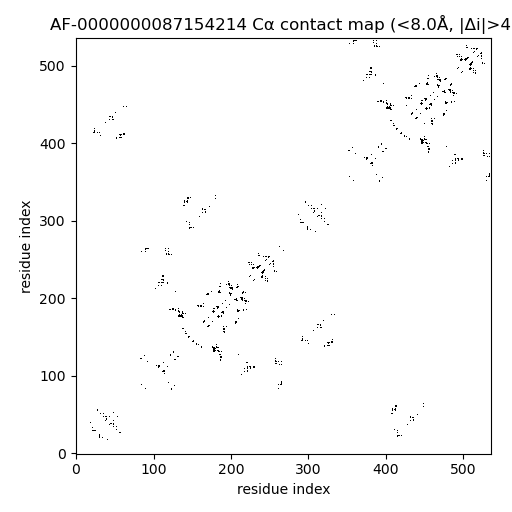67 C C . SER B 1 105 ? -18.484 -23.641 1.753 1 98.75 105 SER B C 1
ATOM 2869 O O . SER B 1 105 ? -18.406 -23.062 2.842 1 98.75 105 SER B O 1
ATOM 2871 N N . ARG B 1 106 ? -17.797 -24.703 1.438 1 98.81 106 ARG B N 1
ATOM 2872 C CA . ARG B 1 106 ? -16.906 -25.312 2.416 1 98.81 106 ARG B CA 1
ATOM 2873 C C . ARG B 1 106 ? -15.719 -24.391 2.711 1 98.81 106 ARG B C 1
ATOM 2875 O O . ARG B 1 106 ? -15.297 -24.266 3.863 1 98.81 106 ARG B O 1
ATOM 2882 N N . ILE B 1 107 ? -15.234 -23.766 1.711 1 98.88 107 ILE B N 1
ATOM 2883 C CA . ILE B 1 107 ? -14.078 -22.891 1.863 1 98.88 107 ILE B CA 1
ATOM 2884 C C . ILE B 1 107 ? -14.477 -21.656 2.652 1 98.88 107 ILE B C 1
ATOM 2886 O O . ILE B 1 107 ? -13.742 -21.219 3.549 1 98.88 107 ILE B O 1
ATOM 2890 N N . GLU B 1 108 ? -15.633 -21.109 2.34 1 98.5 108 GLU B N 1
ATOM 2891 C CA . GLU B 1 108 ? -16.141 -19.969 3.092 1 98.5 108 GLU B CA 1
ATOM 2892 C C . GLU B 1 108 ? -16.266 -20.297 4.578 1 98.5 108 GLU B C 1
ATOM 2894 O O . GLU B 1 108 ? -15.906 -19.484 5.43 1 98.5 108 GLU B O 1
ATOM 2899 N N . GLN B 1 109 ? -16.781 -21.422 4.871 1 98.12 109 GLN B N 1
ATOM 2900 C CA . GLN B 1 109 ? -17 -21.844 6.25 1 98.12 109 GLN B CA 1
ATOM 2901 C C . GLN B 1 109 ? -15.672 -22 7 1 98.12 109 GLN B C 1
ATOM 2903 O O . GLN B 1 109 ? -15.562 -21.609 8.164 1 98.12 109 GLN B O 1
ATOM 2908 N N . GLN B 1 110 ? -14.742 -22.469 6.301 1 98.5 110 GLN B N 1
ATOM 2909 C CA . GLN B 1 110 ? -13.484 -22.797 6.961 1 98.5 110 GLN B CA 1
ATOM 2910 C C . GLN B 1 110 ? -12.625 -21.547 7.133 1 98.5 110 GLN B C 1
ATOM 2912 O O . GLN B 1 110 ? -11.945 -21.375 8.148 1 98.5 110 GLN B O 1
ATOM 2917 N N . TYR B 1 111 ? -12.617 -20.641 6.152 1 98.69 111 TYR B N 1
ATOM 2918 C CA . TYR B 1 111 ? -11.609 -19.594 6.156 1 98.69 111 TYR B CA 1
ATOM 2919 C C . TYR B 1 111 ? -12.242 -18.219 6.359 1 98.69 111 TYR B C 1
ATOM 2921 O O . TYR B 1 111 ? -11.547 -17.234 6.609 1 98.69 111 TYR B O 1
ATOM 2929 N N . GLY B 1 112 ? -13.547 -18.125 6.188 1 98.38 112 GLY B N 1
ATOM 2930 C CA . GLY B 1 112 ? -14.227 -16.859 6.418 1 98.38 112 GLY B CA 1
ATOM 2931 C C . GLY B 1 112 ? -13.938 -15.82 5.352 1 98.38 112 GLY B C 1
ATOM 2932 O O . GLY B 1 112 ? -13.781 -14.641 5.656 1 98.38 112 GLY B O 1
ATOM 2933 N N . VAL B 1 113 ? -13.797 -16.281 4.109 1 98.69 113 VAL B N 1
ATOM 2934 C CA . VAL B 1 113 ? -13.617 -15.398 2.961 1 98.69 113 VAL B CA 1
ATOM 2935 C C . VAL B 1 113 ? -14.758 -15.609 1.965 1 98.69 113 VAL B C 1
ATOM 2937 O O . VAL B 1 113 ? -15.016 -16.734 1.536 1 98.69 113 VAL B O 1
ATOM 2940 N N . PRO B 1 114 ? -15.445 -14.547 1.632 1 98.44 114 PRO B N 1
ATOM 2941 C CA . PRO B 1 114 ? -16.594 -14.727 0.74 1 98.44 114 PRO B CA 1
ATOM 2942 C C . PRO B 1 114 ? -16.203 -15.289 -0.623 1 98.44 114 PRO B C 1
ATOM 2944 O O . PRO B 1 114 ? -15.156 -14.922 -1.172 1 98.44 114 PRO B O 1
ATOM 2947 N N . ARG B 1 115 ? -17.031 -16.125 -1.191 1 98.62 115 ARG B N 1
ATOM 2948 C CA . ARG B 1 115 ? -16.797 -16.812 -2.449 1 98.62 115 ARG B CA 1
ATOM 2949 C C . ARG B 1 115 ? -16.562 -15.836 -3.588 1 98.62 115 ARG B C 1
ATOM 2951 O O . ARG B 1 115 ? -15.742 -16.094 -4.473 1 98.62 115 ARG B O 1
ATOM 2958 N N . GLN B 1 116 ? -17.234 -14.672 -3.545 1 98.62 116 GLN B N 1
ATOM 2959 C CA . GLN B 1 116 ? -17.094 -13.742 -4.668 1 98.62 116 GLN B CA 1
ATOM 2960 C C . GLN B 1 116 ? -15.711 -13.109 -4.691 1 98.62 116 GLN B C 1
ATOM 2962 O O . GLN B 1 116 ? -15.203 -12.75 -5.758 1 98.62 116 GLN B O 1
ATOM 2967 N N . ILE B 1 117 ? -15.07 -12.984 -3.529 1 98.81 117 ILE B N 1
ATOM 2968 C CA . ILE B 1 117 ? -13.703 -12.469 -3.463 1 98.81 117 ILE B CA 1
ATOM 2969 C C . ILE B 1 117 ? -12.742 -13.492 -4.07 1 98.81 117 ILE B C 1
ATOM 2971 O O . ILE B 1 117 ? -11.867 -13.133 -4.859 1 98.81 117 ILE B O 1
ATOM 2975 N N . LEU B 1 118 ? -12.945 -14.75 -3.764 1 98.88 118 LEU B N 1
ATOM 2976 C CA . LEU B 1 118 ? -12.094 -15.828 -4.254 1 98.88 118 LEU B CA 1
ATOM 2977 C C . LEU B 1 118 ? -12.203 -15.969 -5.766 1 98.88 118 LEU B C 1
ATOM 2979 O O . LEU B 1 118 ? -11.195 -16.062 -6.465 1 98.88 118 LEU B O 1
ATOM 2983 N N . VAL B 1 119 ? -13.391 -15.93 -6.234 1 98.88 119 VAL B N 1
ATOM 2984 C CA . VAL B 1 119 ? -13.625 -16.094 -7.668 1 98.88 119 VAL B CA 1
ATOM 2985 C C . VAL B 1 119 ? -13.117 -14.859 -8.414 1 98.88 119 VAL B C 1
ATOM 2987 O O . VAL B 1 119 ? -12.594 -14.977 -9.523 1 98.88 119 VAL B O 1
ATOM 2990 N N . ALA B 1 120 ? -13.266 -13.711 -7.812 1 98.75 120 ALA B N 1
ATOM 2991 C CA . ALA B 1 120 ? -12.75 -12.492 -8.422 1 98.75 120 ALA B CA 1
ATOM 2992 C C . ALA B 1 120 ? -11.242 -12.57 -8.602 1 98.75 120 ALA B C 1
ATOM 2994 O O . ALA B 1 120 ? -10.719 -12.281 -9.688 1 98.75 120 ALA B O 1
ATOM 2995 N N . ILE B 1 121 ? -10.547 -13.023 -7.582 1 98.5 121 ILE B N 1
ATOM 2996 C CA . ILE B 1 121 ? -9.094 -13.141 -7.637 1 98.5 121 ILE B CA 1
ATOM 2997 C C . ILE B 1 121 ? -8.703 -14.172 -8.695 1 98.5 121 ILE B C 1
ATOM 2999 O O . ILE B 1 121 ? -7.824 -13.914 -9.523 1 98.5 121 ILE B O 1
ATOM 3003 N N . TRP B 1 122 ? -9.375 -15.281 -8.672 1 98.75 122 TRP B N 1
ATOM 3004 C CA . TRP B 1 122 ? -9.125 -16.359 -9.617 1 98.75 122 TRP B CA 1
ATOM 3005 C C . TRP B 1 122 ? -9.289 -15.883 -11.055 1 98.75 122 TRP B C 1
ATOM 3007 O O . TRP B 1 122 ? -8.461 -16.188 -11.922 1 98.75 122 TRP B O 1
ATOM 3017 N N . GLY B 1 123 ? -10.328 -15.102 -11.297 1 98.31 123 GLY B N 1
ATOM 3018 C CA . GLY B 1 123 ? -10.578 -14.531 -12.617 1 98.31 123 GLY B CA 1
ATOM 3019 C C . GLY B 1 123 ? -9.547 -13.508 -13.031 1 98.31 123 GLY B C 1
ATOM 3020 O O . GLY B 1 123 ? -9.062 -13.531 -14.164 1 98.31 123 GLY B O 1
ATOM 3021 N N . LEU B 1 124 ? -9.164 -12.648 -12.117 1 96.56 124 LEU B N 1
ATOM 3022 C CA . LEU B 1 124 ? -8.219 -11.57 -12.414 1 96.56 124 LEU B CA 1
ATOM 3023 C C . LEU B 1 124 ? -6.832 -12.125 -12.703 1 96.56 124 LEU B C 1
ATOM 3025 O O . LEU B 1 124 ? -6.102 -11.586 -13.531 1 96.56 124 LEU B O 1
ATOM 3029 N N . GLU B 1 125 ? -6.5 -13.18 -12.047 1 96 125 GLU B N 1
ATOM 3030 C CA . GLU B 1 125 ? -5.137 -13.688 -12.156 1 96 125 GLU B CA 1
ATOM 3031 C C . GLU B 1 125 ? -4.949 -14.492 -13.445 1 96 125 GLU B C 1
ATOM 3033 O O . GLU B 1 125 ? -3.945 -14.328 -14.141 1 96 125 GLU B O 1
ATOM 3038 N N . THR B 1 126 ? -5.969 -15.43 -13.812 1 97.19 126 THR B N 1
ATOM 3039 C CA . THR B 1 126 ? -5.707 -16.328 -14.93 1 97.19 126 THR B CA 1
ATOM 3040 C C . THR B 1 126 ? -7 -16.672 -15.664 1 97.19 126 THR B C 1
ATOM 3042 O O . THR B 1 126 ? -7.113 -17.75 -16.266 1 97.19 126 THR B O 1
ATOM 3045 N N . ASP B 1 127 ? -7.969 -15.852 -15.516 1 96.88 127 ASP B N 1
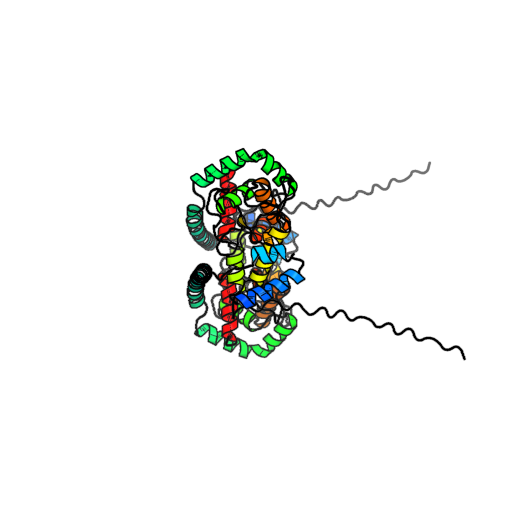ATOM 3046 C CA . ASP B 1 127 ? -9.25 -16.156 -16.141 1 96.88 127 ASP B CA 1
ATOM 3047 C C . ASP B 1 127 ? -9.727 -17.547 -15.773 1 96.88 127 ASP B C 1
ATOM 3049 O O . ASP B 1 127 ? -10.023 -18.359 -16.656 1 96.88 127 ASP B O 1
ATOM 3053 N N . PHE B 1 128 ? -9.664 -17.875 -14.438 1 98.25 128 PHE B N 1
ATOM 3054 C CA . PHE B 1 128 ? -10.172 -19.094 -13.812 1 98.25 128 PHE B CA 1
ATOM 3055 C C . PHE B 1 128 ? -9.375 -20.312 -14.266 1 98.25 128 PHE B C 1
ATOM 3057 O O . PHE B 1 128 ? -9.945 -21.391 -14.492 1 98.25 128 PHE B O 1
ATOM 3064 N N . GLY B 1 129 ? -8.133 -20.156 -14.547 1 97.06 129 GLY B N 1
ATOM 3065 C CA . GLY B 1 129 ? -7.25 -21.266 -14.898 1 97.06 129 GLY B CA 1
ATOM 3066 C C . GLY B 1 129 ? -7.156 -21.5 -16.391 1 97.06 129 GLY B C 1
ATOM 3067 O O . GLY B 1 129 ? -6.398 -22.359 -16.844 1 97.06 129 GLY B O 1
ATOM 3068 N N . LYS B 1 130 ? -7.844 -20.672 -17.141 1 95.31 130 LYS B N 1
ATOM 3069 C CA . LYS B 1 130 ? -7.875 -20.875 -18.578 1 95.31 130 LYS B CA 1
ATOM 3070 C C . LYS B 1 130 ? -6.918 -19.906 -19.281 1 95.31 130 LYS B C 1
ATOM 3072 O O . LYS B 1 130 ? -6.586 -20.109 -20.453 1 95.31 130 LYS B O 1
ATOM 3077 N N . GLY B 1 131 ? -6.574 -18.891 -18.578 1 93.12 131 GLY B N 1
ATOM 3078 C CA . GLY B 1 131 ? -5.699 -17.891 -19.172 1 93.12 131 GLY B CA 1
ATOM 3079 C C . GLY B 1 131 ? -4.227 -18.203 -19 1 93.12 131 GLY B C 1
ATOM 3080 O O . GLY B 1 131 ? -3.859 -19.359 -18.797 1 93.12 131 GLY B O 1
ATOM 3081 N N . ASP B 1 132 ? -3.3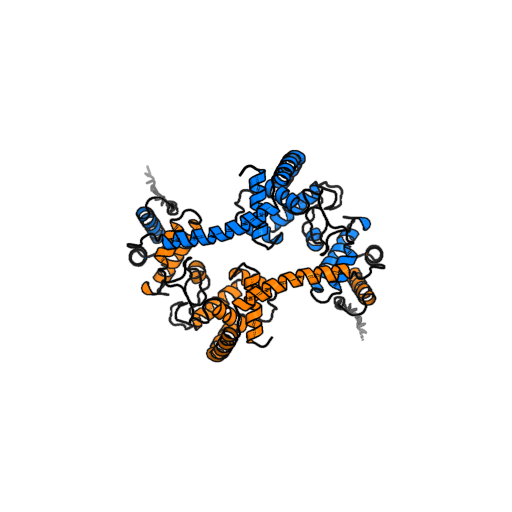91 -17.188 -19.188 1 91.25 132 ASP B N 1
ATOM 3082 C CA . ASP B 1 132 ? -1.94 -17.328 -19.125 1 91.25 132 ASP B CA 1
ATOM 3083 C C . ASP B 1 132 ? -1.466 -17.5 -17.688 1 91.25 132 ASP B C 1
ATOM 3085 O O . ASP B 1 132 ? -1.684 -16.625 -16.844 1 91.25 132 ASP B O 1
ATOM 3089 N N . MET B 1 133 ? -0.788 -18.609 -17.422 1 94.06 133 MET B N 1
ATOM 3090 C CA . MET B 1 133 ? -0.233 -18.875 -16.109 1 94.06 133 MET B CA 1
ATOM 3091 C C . MET B 1 133 ? 1.292 -18.859 -16.141 1 94.06 133 MET B C 1
ATOM 3093 O O . MET B 1 133 ? 1.944 -19.141 -15.133 1 94.06 133 MET B O 1
ATOM 3097 N N . GLY B 1 134 ? 1.758 -18.453 -17.266 1 93.06 134 GLY B N 1
ATOM 3098 C CA . GLY B 1 134 ? 3.197 -18.531 -17.453 1 93.06 134 GLY B CA 1
ATOM 3099 C C . GLY B 1 134 ? 3.662 -19.906 -17.922 1 93.06 134 GLY B C 1
ATOM 3100 O O . GLY B 1 134 ? 3.078 -20.922 -17.562 1 93.06 134 GLY B O 1
ATOM 3101 N N . LYS B 1 135 ? 4.758 -19.922 -18.797 1 94.44 135 LYS B N 1
ATOM 3102 C CA . LYS B 1 135 ? 5.254 -21.172 -19.359 1 94.44 135 LYS B CA 1
ATOM 3103 C C . LYS B 1 135 ? 6.762 -21.312 -19.156 1 94.44 135 LYS B C 1
ATOM 3105 O O . LYS B 1 135 ? 7.395 -22.188 -19.75 1 94.44 135 LYS B O 1
ATOM 3110 N N . LEU B 1 136 ? 7.281 -20.469 -18.391 1 96.25 136 LEU B N 1
ATOM 3111 C CA . LEU B 1 136 ? 8.719 -20.484 -18.172 1 96.25 136 LEU B CA 1
ATOM 3112 C C . LEU B 1 136 ? 9.094 -21.484 -17.078 1 96.25 136 LEU B C 1
ATOM 3114 O O . LEU B 1 136 ? 8.367 -21.641 -16.094 1 96.25 136 LEU B O 1
ATOM 3118 N N . PRO B 1 137 ? 10.211 -22.141 -17.219 1 97.88 137 PRO B N 1
ATOM 3119 C CA . PRO B 1 137 ? 10.664 -23 -16.125 1 97.88 137 PRO B CA 1
ATOM 3120 C C . PRO B 1 137 ? 10.992 -22.203 -14.859 1 97.88 137 PRO B C 1
ATOM 3122 O O . PRO B 1 137 ? 11.922 -21.391 -14.859 1 97.88 137 PRO B O 1
ATOM 3125 N N . VAL B 1 138 ? 10.344 -22.5 -13.773 1 98.62 138 VAL B N 1
ATOM 3126 C CA . VAL B 1 138 ? 10.398 -21.688 -12.547 1 98.62 138 VAL B CA 1
ATOM 3127 C C . VAL B 1 138 ? 11.82 -21.688 -11.992 1 98.62 138 VAL B C 1
ATOM 3129 O O . VAL B 1 138 ? 12.32 -20.656 -11.562 1 98.62 138 VAL B O 1
ATOM 3132 N N . PHE B 1 139 ? 12.5 -22.812 -12.031 1 98.75 139 PHE B N 1
ATOM 3133 C CA . PHE B 1 139 ? 13.828 -22.891 -11.445 1 98.75 139 PHE B CA 1
ATOM 3134 C C . PHE B 1 139 ? 14.828 -22.062 -12.242 1 98.75 139 PHE B C 1
ATOM 3136 O O . PHE B 1 139 ? 15.703 -21.406 -11.664 1 98.75 139 PHE B O 1
ATOM 3143 N N . ARG B 1 140 ? 14.688 -22.062 -13.586 1 98.06 140 ARG B N 1
ATOM 3144 C CA . ARG B 1 140 ? 15.555 -21.234 -14.414 1 98.06 140 ARG B CA 1
ATOM 3145 C C . ARG B 1 140 ? 15.297 -19.75 -14.141 1 98.06 140 ARG B C 1
ATOM 3147 O O . ARG B 1 140 ? 16.234 -18.969 -14.016 1 98.06 140 ARG B O 1
ATOM 3154 N N . VAL B 1 141 ? 14.039 -19.375 -14.016 1 98.19 141 VAL B N 1
ATOM 3155 C CA . VAL B 1 141 ? 13.648 -18 -13.75 1 98.19 141 VAL B CA 1
ATOM 3156 C C . VAL B 1 141 ? 14.227 -17.547 -12.406 1 98.19 141 VAL B C 1
ATOM 3158 O O . VAL B 1 141 ? 14.945 -16.547 -12.344 1 98.19 141 VAL B O 1
ATOM 3161 N N . LEU B 1 142 ? 14.016 -18.344 -11.352 1 98.44 142 LEU B N 1
ATOM 3162 C CA . LEU B 1 142 ? 14.383 -17.938 -10 1 98.44 142 LEU B CA 1
ATOM 3163 C C . LEU B 1 142 ? 15.898 -17.953 -9.82 1 98.44 142 LEU B C 1
ATOM 3165 O O . LEU B 1 142 ? 16.453 -17.078 -9.148 1 98.44 142 LEU B O 1
ATOM 3169 N N . ALA B 1 143 ? 16.562 -18.938 -10.438 1 98.5 143 ALA B N 1
ATOM 3170 C CA . ALA B 1 143 ? 18.016 -18.969 -10.367 1 98.5 143 ALA B CA 1
ATOM 3171 C C . ALA B 1 143 ? 18.625 -17.766 -11.062 1 98.5 143 ALA B C 1
ATOM 3173 O O . ALA B 1 143 ? 19.594 -17.172 -10.562 1 98.5 143 ALA B O 1
ATOM 3174 N N . THR B 1 144 ? 18.062 -17.406 -12.219 1 98.06 144 THR B N 1
ATOM 3175 C CA . THR B 1 144 ? 18.531 -16.25 -12.969 1 98.06 144 THR B CA 1
ATOM 3176 C C . THR B 1 144 ? 18.406 -14.969 -12.133 1 98.06 144 THR B C 1
ATOM 3178 O O . THR B 1 144 ? 19.375 -14.203 -12.016 1 98.06 144 THR B O 1
ATOM 3181 N N . LEU B 1 145 ? 17.266 -14.805 -11.516 1 95.56 145 LEU B N 1
ATOM 3182 C CA . LEU B 1 145 ? 17.016 -13.602 -10.734 1 95.56 145 LEU B CA 1
ATOM 3183 C C . LEU B 1 145 ? 17.828 -13.609 -9.445 1 95.56 145 LEU B C 1
ATOM 3185 O O . LEU B 1 145 ? 18.297 -12.562 -8.984 1 95.56 145 LEU B O 1
ATOM 3189 N N . ALA B 1 146 ? 18 -14.758 -8.836 1 96.25 146 ALA B N 1
ATOM 3190 C CA . ALA B 1 146 ? 18.797 -14.875 -7.621 1 96.25 146 ALA B CA 1
ATOM 3191 C C . ALA B 1 146 ? 20.266 -14.555 -7.898 1 96.25 146 ALA B C 1
ATOM 3193 O O . ALA B 1 146 ? 20.953 -14 -7.039 1 96.25 146 ALA B O 1
ATOM 3194 N N . HIS B 1 147 ? 20.625 -14.961 -9.062 1 97.19 147 HIS B N 1
ATOM 3195 C CA . HIS B 1 147 ? 22.016 -14.711 -9.438 1 97.19 147 HIS B CA 1
ATOM 3196 C C . HIS B 1 147 ? 22.25 -13.227 -9.719 1 97.19 147 HIS B C 1
ATOM 3198 O O . HIS B 1 147 ? 23.359 -12.719 -9.516 1 97.19 147 HIS B O 1
ATOM 3204 N N . ASP B 1 148 ? 21.094 -12.703 -10.094 1 92.38 148 ASP B N 1
ATOM 3205 C CA . ASP B 1 148 ? 21.156 -11.266 -10.32 1 92.38 148 ASP B CA 1
ATOM 3206 C C . ASP B 1 148 ? 21.219 -10.508 -8.992 1 92.38 148 ASP B C 1
ATOM 3208 O O . ASP B 1 148 ? 20.438 -10.766 -8.078 1 92.38 148 ASP B O 1
ATOM 3212 N N . CYS B 1 149 ? 22.062 -9.82 -8.641 1 89.81 149 CYS B N 1
ATOM 3213 C CA . CYS B 1 149 ? 22.422 -9.234 -7.355 1 89.81 149 CYS B CA 1
ATOM 3214 C C . CYS B 1 149 ? 21.422 -8.164 -6.941 1 89.81 149 CYS B C 1
ATOM 3216 O O . CYS B 1 149 ? 21.453 -7.699 -5.801 1 89.81 149 CYS B O 1
ATOM 3218 N N . ARG B 1 150 ? 20.516 -7.789 -7.707 1 84.06 150 ARG B N 1
ATOM 3219 C CA . ARG B 1 150 ? 19.625 -6.668 -7.398 1 84.06 150 ARG B CA 1
ATOM 3220 C C . ARG B 1 150 ? 18.641 -7.035 -6.301 1 84.06 150 ARG B C 1
ATOM 3222 O O . ARG B 1 150 ? 18.312 -6.207 -5.445 1 84.06 150 ARG B O 1
ATOM 3229 N N . ARG B 1 151 ? 18.156 -8.242 -6.316 1 85.69 151 ARG B N 1
ATOM 3230 C CA . ARG B 1 151 ? 17.219 -8.75 -5.316 1 85.69 151 ARG B CA 1
ATOM 3231 C C . ARG B 1 151 ? 17.547 -10.195 -4.945 1 85.69 151 ARG B C 1
ATOM 3233 O O . ARG B 1 151 ? 16.656 -11.039 -4.859 1 85.69 151 ARG B O 1
ATOM 3240 N N . THR B 1 152 ? 18.734 -10.422 -4.707 1 91.62 152 THR B N 1
ATOM 3241 C CA . THR B 1 152 ? 19.266 -11.781 -4.566 1 91.62 152 THR B CA 1
ATOM 3242 C C . THR B 1 152 ? 18.656 -12.469 -3.344 1 91.62 152 THR B C 1
ATOM 3244 O O . THR B 1 152 ? 18.312 -13.648 -3.396 1 91.62 152 THR B O 1
ATOM 3247 N N . GLU B 1 153 ? 18.484 -11.812 -2.223 1 87.25 153 GLU B N 1
ATOM 3248 C CA . GLU B 1 153 ? 17.953 -12.445 -1.023 1 87.25 153 GLU B CA 1
ATOM 3249 C C . GLU B 1 153 ? 16.516 -12.914 -1.244 1 87.25 153 GLU B C 1
ATOM 3251 O O . GLU B 1 153 ? 16.156 -14.031 -0.875 1 87.25 153 GLU B O 1
ATOM 3256 N N . LEU B 1 154 ? 15.758 -12.062 -1.852 1 88.06 154 LEU B N 1
ATOM 3257 C CA . LEU B 1 154 ? 14.375 -12.414 -2.168 1 88.06 154 LEU B CA 1
ATOM 3258 C C . LEU B 1 154 ? 14.32 -13.664 -3.035 1 88.06 154 LEU B C 1
ATOM 3260 O O . LEU B 1 154 ? 13.625 -14.625 -2.699 1 88.06 154 LEU B O 1
ATOM 3264 N N . PHE B 1 155 ? 15.109 -13.656 -4.055 1 95.12 155 PHE B N 1
ATOM 3265 C CA . PHE B 1 155 ? 14.922 -14.703 -5.055 1 95.12 155 PHE B CA 1
ATOM 3266 C C . PHE B 1 155 ? 15.656 -15.977 -4.648 1 95.12 155 PHE B C 1
ATOM 3268 O O . PHE B 1 155 ? 15.297 -17.062 -5.082 1 95.12 155 PHE B O 1
ATOM 3275 N N . GLN B 1 156 ? 16.641 -15.883 -3.781 1 95.94 156 GLN B N 1
ATOM 3276 C CA . GLN B 1 156 ? 17.188 -17.109 -3.186 1 95.94 156 GLN B CA 1
ATOM 3277 C C . GLN B 1 156 ? 16.172 -17.766 -2.268 1 95.94 156 GLN B C 1
ATOM 3279 O O . GLN B 1 156 ? 16.062 -19 -2.246 1 95.94 156 GLN B O 1
ATOM 3284 N N . GLY B 1 157 ? 15.414 -16.938 -1.516 1 96 157 GLY B N 1
ATOM 3285 C CA . GLY B 1 157 ? 14.32 -17.469 -0.72 1 96 157 GLY B CA 1
ATOM 3286 C C . GLY B 1 157 ? 13.25 -18.156 -1.556 1 96 157 GLY B C 1
ATOM 3287 O O . GLY B 1 157 ? 12.781 -19.234 -1.206 1 96 157 GLY B O 1
ATOM 3288 N N . GLU B 1 158 ? 12.906 -17.5 -2.625 1 97.75 158 GLU B N 1
ATOM 3289 C CA . GLU B 1 158 ? 11.914 -18.078 -3.525 1 97.75 158 GLU B CA 1
ATOM 3290 C C . GLU B 1 158 ? 12.43 -19.375 -4.148 1 97.75 158 GLU B C 1
ATOM 3292 O O . GLU B 1 158 ? 11.672 -20.328 -4.305 1 97.75 158 GLU B O 1
ATOM 3297 N N . LEU B 1 159 ? 13.664 -19.344 -4.535 1 98.62 159 LEU B N 1
ATOM 3298 C CA . LEU B 1 159 ? 14.273 -20.531 -5.129 1 98.62 159 LEU B CA 1
ATOM 3299 C C . LEU B 1 159 ? 14.273 -21.703 -4.145 1 98.62 159 LEU B C 1
ATOM 3301 O O . LEU B 1 159 ? 13.945 -22.828 -4.512 1 98.62 159 LEU B O 1
ATOM 3305 N N . LEU B 1 160 ? 14.617 -21.438 -2.906 1 98.38 160 LEU B N 1
ATOM 3306 C CA . LEU B 1 160 ? 14.586 -22.469 -1.877 1 98.38 160 LEU B CA 1
ATOM 3307 C C . LEU B 1 160 ? 13.164 -22.984 -1.669 1 98.38 160 LEU B C 1
ATOM 3309 O O . LEU B 1 160 ? 12.945 -24.188 -1.562 1 98.38 160 LEU B O 1
ATOM 3313 N N . ALA B 1 161 ? 12.219 -22.078 -1.618 1 98.75 161 ALA B N 1
ATOM 3314 C CA . ALA B 1 161 ? 10.82 -22.453 -1.458 1 98.75 161 ALA B CA 1
ATOM 3315 C C . ALA B 1 161 ? 10.344 -23.312 -2.625 1 98.75 161 ALA B C 1
ATOM 3317 O O . ALA B 1 161 ? 9.586 -24.266 -2.434 1 98.75 161 ALA B O 1
ATOM 3318 N N . ALA B 1 162 ? 10.789 -22.953 -3.787 1 98.88 162 ALA B N 1
ATOM 3319 C CA . ALA B 1 162 ? 10.438 -23.75 -4.957 1 98.88 162 ALA B CA 1
ATOM 3320 C C . ALA B 1 162 ? 10.961 -25.188 -4.82 1 98.88 162 ALA B C 1
ATOM 3322 O O . ALA B 1 162 ? 10.25 -26.141 -5.141 1 98.88 162 ALA B O 1
ATOM 3323 N N . LEU B 1 163 ? 12.18 -25.328 -4.375 1 98.81 163 LEU B N 1
ATOM 3324 C CA . LEU B 1 163 ? 12.742 -26.656 -4.148 1 98.81 163 LEU B CA 1
ATOM 3325 C C . LEU B 1 163 ? 11.906 -27.422 -3.137 1 98.81 163 LEU B C 1
ATOM 3327 O O . LEU B 1 163 ? 11.688 -28.625 -3.297 1 98.81 163 LEU B O 1
ATOM 3331 N N . LYS B 1 164 ? 11.406 -26.75 -2.143 1 98.81 164 LYS B N 1
ATOM 3332 C CA . LYS B 1 164 ? 10.594 -27.391 -1.112 1 98.81 164 LYS B CA 1
ATOM 3333 C C . LYS B 1 164 ? 9.289 -27.922 -1.692 1 98.81 164 LYS B C 1
ATOM 3335 O O . LYS B 1 164 ? 8.781 -28.953 -1.253 1 98.81 164 LYS B O 1
ATOM 3340 N N . ILE B 1 165 ? 8.734 -27.203 -2.65 1 98.88 165 ILE B N 1
ATOM 3341 C CA . ILE B 1 165 ? 7.504 -27.641 -3.293 1 98.88 165 ILE B CA 1
ATOM 3342 C C . ILE B 1 165 ? 7.719 -29.016 -3.934 1 98.88 165 ILE B C 1
ATOM 3344 O O . ILE B 1 165 ? 6.906 -29.922 -3.752 1 98.88 165 ILE B O 1
ATOM 3348 N N . VAL B 1 166 ? 8.805 -29.188 -4.637 1 98.75 166 VAL B N 1
ATOM 3349 C CA . VAL B 1 166 ? 9.125 -30.453 -5.293 1 98.75 166 VAL B CA 1
ATOM 3350 C C . VAL B 1 166 ? 9.469 -31.516 -4.246 1 98.75 166 VAL B C 1
ATOM 3352 O O . VAL B 1 166 ? 9.047 -32.656 -4.355 1 98.75 166 VAL B O 1
ATOM 3355 N N . GLN B 1 167 ? 10.242 -31.125 -3.236 1 98.44 167 GLN B N 1
ATOM 3356 C CA . GLN B 1 167 ? 10.641 -32.031 -2.168 1 98.44 167 GLN B CA 1
ATOM 3357 C C . GLN B 1 167 ? 9.422 -32.656 -1.479 1 98.44 167 GLN B C 1
ATOM 3359 O O . GLN B 1 167 ? 9.406 -33.844 -1.168 1 98.44 167 GLN B O 1
ATOM 3364 N N . ARG B 1 168 ? 8.398 -31.875 -1.282 1 98.12 168 ARG B N 1
ATOM 3365 C CA . ARG B 1 168 ? 7.172 -32.312 -0.618 1 98.12 168 ARG B CA 1
ATOM 3366 C C . ARG B 1 168 ? 6.332 -33.188 -1.539 1 98.12 168 ARG B C 1
ATOM 3368 O O . ARG B 1 168 ? 5.398 -33.844 -1.087 1 98.12 168 ARG B O 1
ATOM 3375 N N . GLY B 1 169 ? 6.648 -33.156 -2.82 1 98.25 169 GLY B N 1
ATOM 3376 C CA . GLY B 1 169 ? 5.871 -33.875 -3.801 1 98.25 169 GLY B CA 1
ATOM 3377 C C . GLY B 1 169 ? 4.602 -33.156 -4.223 1 98.25 169 GLY B C 1
ATOM 3378 O O . GLY B 1 169 ? 3.686 -33.781 -4.766 1 98.25 169 GLY B O 1
ATOM 3379 N N . ASP B 1 170 ? 4.488 -31.844 -3.936 1 98.62 170 ASP B N 1
ATOM 3380 C CA . ASP B 1 170 ? 3.291 -31.094 -4.273 1 98.62 170 ASP B CA 1
ATOM 3381 C C . ASP B 1 170 ? 3.121 -30.969 -5.789 1 98.62 170 ASP B C 1
ATOM 3383 O O . ASP B 1 170 ? 2.023 -31.172 -6.312 1 98.62 170 ASP B O 1
ATOM 3387 N N . LEU B 1 171 ? 4.211 -30.672 -6.477 1 98.56 171 LEU B N 1
ATOM 3388 C CA . LEU B 1 171 ? 4.262 -30.609 -7.934 1 98.56 171 LEU B CA 1
ATOM 3389 C C . LEU B 1 171 ? 5.469 -31.375 -8.469 1 98.56 171 LEU B C 1
ATOM 3391 O O . LEU B 1 171 ? 6.551 -31.328 -7.875 1 98.56 171 LEU B O 1
ATOM 3395 N N . ALA B 1 172 ? 5.246 -32.062 -9.57 1 97.75 172 ALA B N 1
ATOM 3396 C CA . ALA B 1 172 ? 6.375 -32.656 -10.289 1 97.75 172 ALA B CA 1
ATOM 3397 C C . ALA B 1 172 ? 7.227 -31.578 -10.953 1 97.75 172 ALA B C 1
ATOM 3399 O O . ALA B 1 172 ? 6.762 -30.453 -11.164 1 97.75 172 ALA B O 1
ATOM 3400 N N . LEU B 1 173 ? 8.43 -31.891 -11.25 1 97.19 173 LEU B N 1
ATOM 3401 C CA . LEU B 1 173 ? 9.375 -30.953 -11.828 1 97.19 173 LEU B CA 1
ATOM 3402 C C . LEU B 1 173 ? 8.812 -30.344 -13.109 1 97.19 173 LEU B C 1
ATOM 3404 O O . LEU B 1 173 ? 8.969 -29.141 -13.359 1 97.19 173 LEU B O 1
ATOM 3408 N N . ASN B 1 174 ? 8.148 -31.156 -13.922 1 96.88 174 ASN B N 1
ATOM 3409 C CA . ASN B 1 174 ? 7.625 -30.688 -15.203 1 96.88 174 ASN B CA 1
ATOM 3410 C C . ASN B 1 174 ? 6.457 -29.719 -15.016 1 96.88 174 ASN B C 1
ATOM 3412 O O . ASN B 1 174 ? 6.109 -28.984 -15.93 1 96.88 174 ASN B O 1
ATOM 3416 N N . ASP B 1 175 ? 5.883 -29.688 -13.836 1 97.88 175 ASP B N 1
ATOM 3417 C CA . ASP B 1 175 ? 4.773 -28.781 -13.531 1 97.88 175 ASP B CA 1
ATOM 3418 C C . ASP B 1 175 ? 5.273 -27.5 -12.875 1 97.88 175 ASP B C 1
ATOM 3420 O O . ASP B 1 175 ? 4.492 -26.578 -12.633 1 97.88 175 ASP B O 1
ATOM 3424 N N . MET B 1 176 ? 6.594 -27.422 -12.656 1 98.44 176 MET B N 1
ATOM 3425 C CA . MET B 1 176 ? 7.172 -26.219 -12.094 1 98.44 176 MET B CA 1
ATOM 3426 C C . MET B 1 176 ? 7.445 -25.188 -13.18 1 98.44 176 MET B C 1
ATOM 3428 O O . MET B 1 176 ? 8.594 -24.797 -13.398 1 98.44 176 MET B O 1
ATOM 3432 N N . ILE B 1 177 ? 6.355 -24.781 -13.812 1 98 177 ILE B N 1
ATOM 3433 C CA . ILE B 1 177 ? 6.348 -23.703 -14.805 1 98 177 ILE B CA 1
ATOM 3434 C C . ILE B 1 177 ? 5.523 -22.531 -14.289 1 98 177 ILE B C 1
ATOM 3436 O O . ILE B 1 177 ? 4.582 -22.719 -13.508 1 98 177 ILE B O 1
ATOM 3440 N N . GLY B 1 178 ? 5.945 -21.328 -14.648 1 97.5 178 GLY B N 1
ATOM 3441 C CA . GLY B 1 178 ? 5.289 -20.141 -14.133 1 97.5 178 GLY B CA 1
ATOM 3442 C C . GLY B 1 178 ? 5.629 -18.875 -14.914 1 97.5 178 GLY B C 1
ATOM 3443 O O . GLY B 1 178 ? 5.855 -18.938 -16.125 1 97.5 178 GLY B O 1
ATOM 3444 N N . ALA B 1 179 ? 5.5 -17.781 -14.242 1 94.44 179 ALA B N 1
ATOM 3445 C CA . ALA B 1 179 ? 5.672 -16.484 -14.898 1 94.44 179 ALA B CA 1
ATOM 3446 C C . ALA B 1 179 ? 7.043 -15.898 -14.594 1 94.44 179 ALA B C 1
ATOM 3448 O O . ALA B 1 179 ? 7.949 -16.609 -14.141 1 94.44 179 ALA B O 1
ATOM 3449 N N . TYR B 1 180 ? 7.293 -14.648 -14.977 1 91.5 180 TYR B N 1
ATOM 3450 C CA . TYR B 1 180 ? 8.602 -14.023 -15.109 1 91.5 180 TYR B CA 1
ATOM 3451 C C . TYR B 1 180 ? 9.25 -13.82 -13.742 1 91.5 180 TYR B C 1
ATOM 3453 O O . TYR B 1 180 ? 10.453 -13.57 -13.648 1 91.5 180 TYR B O 1
ATOM 3461 N N . ALA B 1 181 ? 8.414 -13.961 -12.656 1 92.56 181 ALA B N 1
ATOM 3462 C CA . ALA B 1 181 ? 9.008 -13.867 -11.328 1 92.56 181 ALA B CA 1
ATOM 3463 C C . ALA B 1 181 ? 8.906 -15.195 -10.586 1 92.56 181 ALA B C 1
ATOM 3465 O O . ALA B 1 181 ? 9.195 -15.266 -9.391 1 92.56 181 ALA B O 1
ATOM 3466 N N . GLY B 1 182 ? 8.531 -16.156 -11.266 1 97.06 182 GLY B N 1
ATOM 3467 C CA . GLY B 1 182 ? 8.414 -17.484 -10.688 1 97.06 182 GLY B CA 1
ATOM 3468 C C . GLY B 1 182 ? 7.055 -17.75 -10.078 1 97.06 182 GLY B C 1
ATOM 3469 O O . GLY B 1 182 ? 6.902 -18.672 -9.266 1 97.06 182 GLY B O 1
ATOM 3470 N N . GLU B 1 183 ? 6.059 -16.984 -10.391 1 96.69 183 GLU B N 1
ATOM 3471 C CA . GLU B 1 183 ? 4.699 -17.203 -9.914 1 96.69 183 GLU B CA 1
ATOM 3472 C C . GLU B 1 183 ? 4.129 -18.5 -10.477 1 96.69 183 GLU B C 1
ATOM 3474 O O . GLU B 1 183 ? 4.32 -18.812 -11.656 1 96.69 183 GLU B O 1
ATOM 3479 N N . ILE B 1 184 ? 3.424 -19.219 -9.625 1 98.38 184 ILE B N 1
ATOM 3480 C CA . ILE B 1 184 ? 2.998 -20.562 -10.008 1 98.38 184 ILE B CA 1
ATOM 3481 C C . ILE B 1 184 ? 1.481 -20.672 -9.867 1 98.38 184 ILE B C 1
ATOM 3483 O O . ILE B 1 184 ? 0.901 -20.203 -8.891 1 98.38 184 ILE B O 1
ATOM 3487 N N . GLY B 1 185 ? 0.843 -21.297 -10.906 1 98.19 185 GLY B N 1
ATOM 3488 C CA . GLY B 1 185 ? -0.514 -21.797 -10.742 1 98.19 185 GLY B CA 1
ATOM 3489 C C . GLY B 1 185 ? -1.574 -20.766 -11.094 1 98.19 185 GLY B C 1
ATOM 3490 O O . GLY B 1 185 ? -1.266 -19.719 -11.656 1 98.19 185 GLY B O 1
ATOM 3491 N N . GLN B 1 186 ? -2.799 -21.078 -10.727 1 98.5 186 GLN B N 1
ATOM 3492 C CA . GLN B 1 186 ? -3.973 -20.391 -11.25 1 98.5 186 GLN B CA 1
ATOM 3493 C C . GLN B 1 186 ? -4.188 -19.062 -10.547 1 98.5 186 GLN B C 1
ATOM 3495 O O . GLN B 1 186 ? -4.871 -18.172 -11.07 1 98.5 186 GLN B O 1
ATOM 3500 N N . THR B 1 187 ? -3.621 -18.922 -9.367 1 98.19 187 THR B N 1
ATOM 3501 C CA . THR B 1 187 ? -3.725 -17.609 -8.727 1 98.19 187 THR B CA 1
ATOM 3502 C C . THR B 1 187 ? -2.344 -17 -8.523 1 98.19 187 THR B C 1
ATOM 3504 O O . THR B 1 187 ? -2.189 -16.031 -7.766 1 98.19 187 THR B O 1
ATOM 3507 N N . GLN B 1 188 ? -1.373 -17.594 -9.18 1 97.19 188 GLN B N 1
ATOM 3508 C CA . GLN B 1 188 ? -0.055 -17 -9.383 1 97.19 188 GLN B CA 1
ATOM 3509 C C . GLN B 1 188 ? 0.634 -16.734 -8.047 1 97.19 188 GLN B C 1
ATOM 3511 O O . GLN B 1 188 ? 1.102 -15.617 -7.797 1 97.19 188 GLN B O 1
ATOM 3516 N N . PHE B 1 189 ? 0.794 -17.75 -7.203 1 98.19 189 PHE B N 1
ATOM 3517 C CA . PHE B 1 189 ? 1.548 -17.688 -5.957 1 98.19 189 PHE B CA 1
ATOM 3518 C C . PHE B 1 189 ? 3.047 -17.672 -6.23 1 98.19 189 PHE B C 1
ATOM 3520 O O . PHE B 1 189 ? 3.535 -18.422 -7.078 1 98.19 189 PHE B O 1
ATOM 3527 N N . LEU B 1 190 ? 3.736 -16.797 -5.508 1 96.75 190 LEU B N 1
ATOM 3528 C CA . LEU B 1 190 ? 5.168 -17.062 -5.395 1 96.75 190 LEU B CA 1
ATOM 3529 C C . LEU B 1 190 ? 5.426 -18.328 -4.59 1 96.75 190 LEU B C 1
ATOM 3531 O O . LEU B 1 190 ? 4.59 -18.734 -3.777 1 96.75 190 LEU B O 1
ATOM 3535 N N . PRO B 1 191 ? 6.609 -18.906 -4.816 1 98.5 191 PRO B N 1
ATOM 3536 C CA . PRO B 1 191 ? 6.879 -20.172 -4.113 1 98.5 191 PRO B CA 1
ATOM 3537 C C . PRO B 1 191 ? 6.82 -20.016 -2.596 1 98.5 191 PRO B C 1
ATOM 3539 O O . PRO B 1 191 ? 6.297 -20.891 -1.906 1 98.5 191 PRO B O 1
ATOM 3542 N N . SER B 1 192 ? 7.301 -18.922 -2.023 1 97.38 192 SER B N 1
ATOM 3543 C CA . SER B 1 192 ? 7.246 -18.734 -0.576 1 97.38 192 SER B CA 1
ATOM 3544 C C . SER B 1 192 ? 5.805 -18.688 -0.083 1 97.38 192 SER B C 1
ATOM 3546 O O . SER B 1 192 ? 5.473 -19.25 0.959 1 97.38 192 SER B O 1
ATOM 3548 N N . SER B 1 193 ? 4.934 -17.984 -0.821 1 96.94 193 SER B N 1
ATOM 3549 C CA . SER B 1 193 ? 3.512 -17.938 -0.49 1 96.94 193 SER B CA 1
ATOM 3550 C C . SER B 1 193 ? 2.873 -19.312 -0.645 1 96.94 193 SER B C 1
ATOM 3552 O O . SER B 1 193 ? 2.01 -19.703 0.148 1 96.94 193 SER B O 1
ATOM 3554 N N . TYR B 1 194 ? 3.287 -20.047 -1.693 1 98.62 194 TYR B N 1
ATOM 3555 C CA . TYR B 1 194 ? 2.844 -21.406 -1.909 1 98.62 194 TYR B CA 1
ATOM 3556 C C . TYR B 1 194 ? 3.109 -22.266 -0.679 1 98.62 194 TYR B C 1
ATOM 3558 O O . TYR B 1 194 ? 2.229 -23 -0.22 1 98.62 194 TYR B O 1
ATOM 3566 N N . ILE B 1 195 ? 4.281 -22.156 -0.131 1 98.56 195 ILE B N 1
ATOM 3567 C CA . ILE B 1 195 ? 4.684 -22.938 1.031 1 98.56 195 ILE B CA 1
ATOM 3568 C C . ILE B 1 195 ? 3.936 -22.453 2.268 1 98.56 195 ILE B C 1
ATOM 3570 O O . ILE B 1 195 ? 3.436 -23.25 3.059 1 98.56 195 ILE B O 1
ATOM 3574 N N . LYS B 1 196 ? 3.758 -21.203 2.449 1 97.44 196 LYS B N 1
ATOM 3575 C CA . LYS B 1 196 ? 3.193 -20.609 3.656 1 97.44 196 LYS B CA 1
ATOM 3576 C C . LYS B 1 196 ? 1.681 -20.797 3.709 1 97.44 196 LYS B C 1
ATOM 3578 O O . LYS B 1 196 ? 1.122 -21.078 4.773 1 97.44 196 LYS B O 1
ATOM 3583 N N . TYR B 1 197 ? 1.003 -20.703 2.539 1 98.56 197 TYR B N 1
ATOM 3584 C CA . TYR B 1 197 ? -0.451 -20.594 2.568 1 98.56 197 TYR B CA 1
ATOM 3585 C C . TYR B 1 197 ? -1.102 -21.766 1.838 1 98.56 197 TYR B C 1
ATOM 3587 O O . TYR B 1 197 ? -2.318 -21.953 1.905 1 98.56 197 TYR B O 1
ATOM 3595 N N . GLY B 1 198 ? -0.333 -22.625 1.133 1 98.81 198 GLY B N 1
ATOM 3596 C CA . GLY B 1 198 ? -0.893 -23.719 0.356 1 98.81 198 GLY B CA 1
ATOM 3597 C C . GLY B 1 198 ? -1.639 -24.719 1.204 1 98.81 198 GLY B C 1
ATOM 3598 O O . GLY B 1 198 ? -1.188 -25.078 2.295 1 98.81 198 GLY B O 1
ATOM 3599 N N . VAL B 1 199 ? -2.777 -25.125 0.665 1 98.81 199 VAL B N 1
ATOM 3600 C CA . VAL B 1 199 ? -3.635 -26.078 1.377 1 98.81 199 VAL B CA 1
ATOM 3601 C C . VAL B 1 199 ? -3.982 -27.25 0.467 1 98.81 199 VAL B C 1
ATOM 3603 O O . VAL B 1 199 ? -4.352 -27.047 -0.694 1 98.81 199 VAL B O 1
ATOM 3606 N N . ASP B 1 200 ? -3.779 -28.453 0.955 1 98.88 200 ASP B N 1
ATOM 3607 C CA . ASP B 1 200 ? -4.316 -29.656 0.303 1 98.88 200 ASP B CA 1
ATOM 3608 C C . ASP B 1 200 ? -5.797 -29.844 0.64 1 98.88 200 ASP B C 1
ATOM 3610 O O . ASP B 1 200 ? -6.141 -30.625 1.52 1 98.88 200 ASP B O 1
ATOM 3614 N N . PHE B 1 201 ? -6.602 -29.156 -0.164 1 98.88 201 PHE B N 1
ATOM 3615 C CA . PHE B 1 201 ? -8.008 -29.109 0.219 1 98.88 201 PHE B CA 1
ATOM 3616 C C . PHE B 1 201 ? -8.773 -30.297 -0.368 1 98.88 201 PHE B C 1
ATOM 3618 O O . PHE B 1 201 ? -9.852 -30.641 0.12 1 98.88 201 PHE B O 1
ATOM 3625 N N . ASP B 1 202 ? -8.273 -30.922 -1.415 1 98.5 202 ASP B N 1
ATOM 3626 C CA . ASP B 1 202 ? -8.969 -32.094 -1.963 1 98.5 202 ASP B CA 1
ATOM 3627 C C . ASP B 1 202 ? -8.523 -33.375 -1.269 1 98.5 202 ASP B C 1
ATOM 3629 O O . ASP B 1 202 ? -9.047 -34.438 -1.551 1 98.5 202 ASP B O 1
ATOM 3633 N N . GLY B 1 203 ? -7.445 -33.312 -0.401 1 98.31 203 GLY B N 1
ATOM 3634 C CA . GLY B 1 203 ? -7.094 -34.375 0.51 1 98.31 203 GLY B CA 1
ATOM 3635 C C . GLY B 1 203 ? -6.258 -35.469 -0.141 1 98.31 203 GLY B C 1
ATOM 3636 O O . GLY B 1 203 ? -6.137 -36.562 0.393 1 98.31 203 GLY B O 1
ATOM 3637 N N . ASN B 1 204 ? -5.648 -35.188 -1.266 1 98.38 204 ASN B N 1
ATOM 3638 C CA . ASN B 1 204 ? -4.898 -36.219 -1.938 1 98.38 204 ASN B CA 1
ATOM 3639 C C . ASN B 1 204 ? -3.445 -36.281 -1.471 1 98.38 204 ASN B C 1
ATOM 3641 O O . ASN B 1 204 ? -2.631 -37 -2.027 1 98.38 204 ASN B O 1
ATOM 3645 N N . GLY B 1 205 ? -3.123 -35.438 -0.526 1 98.19 205 GLY B N 1
ATOM 3646 C CA . GLY B 1 205 ? -1.807 -35.469 0.092 1 98.19 205 GLY B CA 1
ATOM 3647 C C . GLY B 1 205 ? -0.83 -34.469 -0.514 1 98.19 205 GLY B C 1
ATOM 3648 O O . GLY B 1 205 ? 0.31 -34.375 -0.056 1 98.19 205 GLY B O 1
ATOM 3649 N N . HIS B 1 206 ? -1.293 -33.719 -1.566 1 98.5 206 HIS B N 1
ATOM 3650 C CA . HIS B 1 206 ? -0.428 -32.781 -2.252 1 98.5 206 HIS B CA 1
ATOM 3651 C C . HIS B 1 206 ? -1.123 -31.438 -2.428 1 98.5 206 HIS B C 1
ATOM 3653 O O . HIS B 1 206 ? -2.318 -31.375 -2.725 1 98.5 206 HIS B O 1
ATOM 3659 N N . VAL B 1 207 ? -0.398 -30.391 -2.137 1 98.88 207 VAL B N 1
ATOM 3660 C CA . VAL B 1 207 ? -0.886 -29.062 -2.504 1 98.88 207 VAL B CA 1
ATOM 3661 C C . VAL B 1 207 ? -0.637 -28.812 -3.988 1 98.88 207 VAL B C 1
ATOM 3663 O O . VAL B 1 207 ? 0.512 -28.766 -4.434 1 98.88 207 VAL B O 1
ATOM 3666 N N . ASP B 1 208 ? -1.68 -28.656 -4.77 1 98.88 208 ASP B N 1
ATOM 3667 C CA . ASP B 1 208 ? -1.562 -28.453 -6.211 1 98.88 208 ASP B CA 1
ATOM 3668 C C . ASP B 1 208 ? -2.299 -27.188 -6.652 1 98.88 208 ASP B C 1
ATOM 3670 O O . ASP B 1 208 ? -3.512 -27.219 -6.867 1 98.88 208 ASP B O 1
ATOM 3674 N N . LEU B 1 209 ? -1.534 -26.156 -6.918 1 98.81 209 LEU B N 1
ATOM 3675 C CA . LEU B 1 209 ? -2.145 -24.875 -7.262 1 98.81 209 LEU B CA 1
ATOM 3676 C C . LEU B 1 209 ? -2.205 -24.688 -8.773 1 98.81 209 LEU B C 1
ATOM 3678 O O . LEU B 1 209 ? -2.537 -23.609 -9.258 1 98.81 209 LEU B O 1
ATOM 3682 N N . ARG B 1 210 ? -1.874 -25.766 -9.477 1 98.31 210 ARG B N 1
ATOM 3683 C CA . ARG B 1 210 ? -1.949 -25.703 -10.93 1 98.31 210 ARG B CA 1
ATOM 3684 C C . ARG B 1 210 ? -3.17 -26.453 -11.445 1 98.31 210 ARG B C 1
ATOM 3686 O O . ARG B 1 210 ? -3.855 -25.984 -12.359 1 98.31 210 ARG B O 1
ATOM 3693 N N . HIS B 1 211 ? -3.479 -27.594 -10.789 1 98 211 HIS B N 1
ATOM 3694 C CA . HIS B 1 211 ? -4.441 -28.5 -11.414 1 98 211 HIS B CA 1
ATOM 3695 C C . HIS B 1 211 ? -5.664 -28.703 -10.531 1 98 211 HIS B C 1
ATOM 3697 O O . HIS B 1 211 ? -6.699 -29.188 -10.992 1 98 211 HIS B O 1
ATOM 3703 N N . SER B 1 212 ? -5.57 -28.359 -9.25 1 98.75 212 SER B N 1
ATOM 3704 C CA . SER B 1 212 ? -6.672 -28.578 -8.312 1 98.75 212 SER B CA 1
ATOM 3705 C C . SER B 1 212 ? -7.379 -27.281 -7.973 1 98.75 212 SER B C 1
ATOM 3707 O O . SER B 1 212 ? -6.863 -26.469 -7.191 1 98.75 212 SER B O 1
ATOM 3709 N N . VAL B 1 213 ? -8.602 -27.141 -8.445 1 98.81 213 VAL B N 1
ATOM 3710 C CA . VAL B 1 213 ? -9.391 -25.953 -8.172 1 98.81 213 VAL B CA 1
ATOM 3711 C C . VAL B 1 213 ? -9.633 -25.828 -6.668 1 98.81 213 VAL B C 1
ATOM 3713 O O . VAL B 1 213 ? -9.594 -24.719 -6.113 1 98.81 213 VAL B O 1
ATOM 3716 N N . ALA B 1 214 ? -9.82 -26.938 -6.035 1 98.94 214 ALA B N 1
ATOM 3717 C CA . ALA B 1 214 ? -10.039 -26.938 -4.59 1 98.94 214 ALA B CA 1
ATOM 3718 C C . ALA B 1 214 ? -8.836 -26.359 -3.855 1 98.94 214 ALA B C 1
ATOM 3720 O O . ALA B 1 214 ? -8.992 -25.5 -2.984 1 98.94 214 ALA B O 1
ATOM 3721 N N . ASP B 1 215 ? -7.641 -26.797 -4.219 1 98.94 215 ASP B N 1
ATOM 3722 C CA . ASP B 1 215 ? -6.426 -26.297 -3.582 1 98.94 215 ASP B CA 1
ATOM 3723 C C . ASP B 1 215 ? -6.199 -24.828 -3.916 1 98.94 215 ASP B C 1
ATOM 3725 O O . ASP B 1 215 ? -5.793 -24.047 -3.055 1 98.94 215 ASP B O 1
ATOM 3729 N N . VAL B 1 216 ? -6.469 -24.469 -5.164 1 98.94 216 VAL B N 1
ATOM 3730 C CA . VAL B 1 216 ? -6.273 -23.094 -5.637 1 98.94 216 VAL B CA 1
ATOM 3731 C C . VAL B 1 216 ? -7.125 -22.141 -4.809 1 98.94 216 VAL B C 1
ATOM 3733 O O .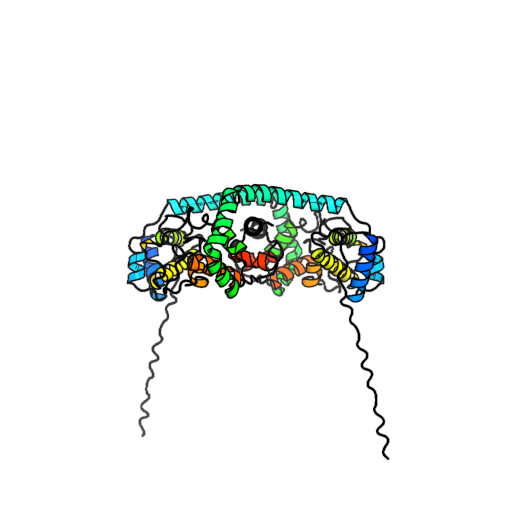 VAL B 1 216 ? -6.609 -21.188 -4.23 1 98.94 216 VAL B O 1
ATOM 3736 N N . LEU B 1 217 ? -8.383 -22.422 -4.68 1 98.94 217 LEU B N 1
ATOM 3737 C CA . LEU B 1 217 ? -9.312 -21.516 -4.027 1 98.94 217 LEU B CA 1
ATOM 3738 C C . LEU B 1 217 ? -9.109 -21.516 -2.516 1 98.94 217 LEU B C 1
ATOM 3740 O O . LEU B 1 217 ? -9.133 -20.469 -1.875 1 98.94 217 LEU B O 1
ATOM 3744 N N . ALA B 1 218 ? -8.836 -22.672 -1.957 1 98.94 218 ALA B N 1
ATOM 3745 C CA . ALA B 1 218 ? -8.633 -22.766 -0.514 1 98.94 218 ALA B CA 1
ATOM 3746 C C . ALA B 1 218 ? -7.348 -22.062 -0.094 1 98.94 218 ALA B C 1
ATOM 3748 O O . ALA B 1 218 ? -7.309 -21.391 0.944 1 98.94 218 ALA B O 1
ATOM 3749 N N . SER B 1 219 ? -6.289 -22.25 -0.864 1 98.94 219 SER B N 1
ATOM 3750 C CA . SER B 1 219 ? -5.027 -21.594 -0.555 1 98.94 219 SER B CA 1
ATOM 3751 C C . SER B 1 219 ? -5.16 -20.078 -0.659 1 98.94 219 SER B C 1
ATOM 3753 O O . SER B 1 219 ? -4.598 -19.328 0.154 1 98.94 219 SER B O 1
ATOM 3755 N N . THR B 1 220 ? -5.941 -19.594 -1.671 1 98.81 220 THR B N 1
ATOM 3756 C CA . THR B 1 220 ? -6.234 -18.172 -1.812 1 98.81 220 THR B CA 1
ATOM 3757 C C . THR B 1 220 ? -6.988 -17.656 -0.591 1 98.81 220 THR B C 1
ATOM 3759 O O . THR B 1 220 ? -6.637 -16.609 -0.032 1 98.81 220 THR B O 1
ATOM 3762 N N . ALA B 1 221 ? -7.941 -18.406 -0.146 1 98.88 221 ALA B N 1
ATOM 3763 C CA . ALA B 1 221 ? -8.711 -18.062 1.045 1 98.88 221 ALA B CA 1
ATOM 3764 C C . ALA B 1 221 ? -7.82 -18.047 2.285 1 98.88 221 ALA B C 1
ATOM 3766 O O . ALA B 1 221 ? -7.938 -17.156 3.129 1 98.88 221 ALA B O 1
ATOM 3767 N N . ASN B 1 222 ? -6.938 -19.016 2.375 1 98.81 222 ASN B N 1
ATOM 3768 C CA . ASN B 1 222 ? -6.055 -19.141 3.529 1 98.81 222 ASN B CA 1
ATOM 3769 C C . ASN B 1 222 ? -5.129 -17.922 3.648 1 98.81 222 ASN B C 1
ATOM 3771 O O . ASN B 1 222 ? -4.887 -17.438 4.75 1 98.81 222 ASN B O 1
ATOM 3775 N N . LEU B 1 223 ? -4.605 -17.516 2.482 1 98.38 223 LEU B N 1
ATOM 3776 C CA . LEU B 1 223 ? -3.762 -16.328 2.49 1 98.38 223 LEU B CA 1
ATOM 3777 C C . LEU B 1 223 ? -4.523 -15.125 3.049 1 98.38 223 LEU B C 1
ATOM 3779 O O . LEU B 1 223 ? -4.023 -14.422 3.934 1 98.38 223 LEU B O 1
ATOM 3783 N N . LEU B 1 224 ? -5.762 -14.891 2.605 1 98.31 224 LEU B N 1
ATOM 3784 C CA . LEU B 1 224 ? -6.559 -13.75 3.051 1 98.31 224 LEU B CA 1
ATOM 3785 C C . LEU B 1 224 ? -6.957 -13.906 4.516 1 98.31 224 LEU B C 1
ATOM 3787 O O . LEU B 1 224 ? -6.848 -12.961 5.297 1 98.31 224 LEU B O 1
ATOM 3791 N N . HIS B 1 225 ? -7.32 -15.109 4.902 1 98.06 225 HIS B N 1
ATOM 3792 C CA . HIS B 1 225 ? -7.727 -15.398 6.273 1 98.06 225 HIS B CA 1
ATOM 3793 C C . HIS B 1 225 ? -6.586 -15.148 7.254 1 98.06 225 HIS B C 1
ATOM 3795 O O . HIS B 1 225 ? -6.773 -14.477 8.266 1 98.06 225 HIS B O 1
ATOM 3801 N N . THR B 1 226 ? -5.434 -15.656 6.973 1 96.81 226 THR B N 1
ATOM 3802 C CA . THR B 1 226 ? -4.262 -15.547 7.832 1 96.81 226 THR B CA 1
ATOM 3803 C C . THR B 1 226 ? -3.867 -14.086 8.023 1 96.81 226 THR B C 1
ATOM 3805 O O . THR B 1 226 ? -3.309 -13.719 9.062 1 96.81 226 THR B O 1
ATOM 3808 N N . ASN B 1 227 ? -4.289 -13.312 7.023 1 92.62 227 ASN B N 1
ATOM 3809 C CA . ASN B 1 227 ? -3.889 -11.914 7.086 1 92.62 227 ASN B CA 1
ATOM 3810 C C . ASN B 1 227 ? -5.035 -11.023 7.559 1 92.62 227 ASN B C 1
ATOM 3812 O O . ASN B 1 227 ? -4.996 -9.805 7.371 1 92.62 227 ASN B O 1
ATOM 3816 N N . GLY B 1 228 ? -6.105 -11.633 8.094 1 95 228 GLY B N 1
ATOM 3817 C CA . GLY B 1 228 ? -7.062 -10.875 8.883 1 95 228 GLY B CA 1
ATOM 3818 C C . GLY B 1 228 ? -8.398 -10.688 8.188 1 95 228 GLY B C 1
ATOM 3819 O O . GLY B 1 228 ? -9.289 -10.016 8.711 1 95 228 GLY B O 1
ATOM 3820 N N . PHE B 1 229 ? -8.562 -11.234 6.996 1 96.44 229 PHE B N 1
ATOM 3821 C CA . PHE B 1 229 ? -9.836 -11.102 6.301 1 96.44 229 PHE B CA 1
ATOM 3822 C C . PHE B 1 229 ? -10.945 -11.805 7.062 1 96.44 229 PHE B C 1
ATOM 3824 O O . PHE B 1 229 ? -10.773 -12.93 7.523 1 96.44 229 PHE B O 1
ATOM 3831 N N . LYS B 1 230 ? -12.039 -11.164 7.215 1 96.75 230 LYS B N 1
ATOM 3832 C CA . LYS B 1 230 ? -13.148 -11.703 7.996 1 96.75 230 LYS B CA 1
ATOM 3833 C C . LYS B 1 230 ? -14.445 -11.695 7.191 1 96.75 230 LYS B C 1
ATOM 3835 O O . LYS B 1 230 ? -14.781 -10.688 6.562 1 96.75 230 LYS B O 1
ATOM 3840 N N . MET B 1 231 ? -15.164 -12.781 7.277 1 96.81 231 MET B N 1
ATOM 3841 C CA . MET B 1 231 ? -16.469 -12.898 6.629 1 96.81 231 MET B CA 1
ATOM 3842 C C . MET B 1 231 ? -17.469 -11.898 7.211 1 96.81 231 MET B C 1
ATOM 3844 O O . MET B 1 231 ? -17.484 -11.664 8.422 1 96.81 231 MET B O 1
ATOM 3848 N N . GLY B 1 232 ? -18.219 -11.281 6.344 1 94.38 232 GLY B N 1
ATOM 3849 C CA . GLY B 1 232 ? -19.297 -10.406 6.793 1 94.38 232 GLY B CA 1
ATOM 3850 C C . GLY B 1 232 ? -18.844 -8.961 6.949 1 94.38 232 GLY B C 1
ATOM 3851 O O . GLY B 1 232 ? -19.688 -8.055 6.965 1 94.38 232 GLY B O 1
ATOM 3852 N N . ALA B 1 233 ? -17.594 -8.766 7.102 1 93.69 233 ALA B N 1
ATOM 3853 C CA . ALA B 1 233 ? -17.094 -7.402 7.215 1 93.69 233 ALA B CA 1
ATOM 3854 C C . ALA B 1 233 ? -16.922 -6.762 5.84 1 93.69 233 ALA B C 1
ATOM 3856 O O . ALA B 1 233 ? -16.734 -7.461 4.844 1 93.69 233 ALA B O 1
ATOM 3857 N N . PRO B 1 234 ? -17.047 -5.43 5.789 1 91.56 234 PRO B N 1
ATOM 3858 C CA . PRO B 1 234 ? -16.859 -4.766 4.5 1 91.56 234 PRO B CA 1
ATOM 3859 C C . PRO B 1 234 ? -15.43 -4.887 3.98 1 91.56 234 PRO B C 1
ATOM 3861 O O . PRO B 1 234 ? -14.508 -5.168 4.754 1 91.56 234 PRO B O 1
ATOM 3864 N N . TYR B 1 235 ? -15.266 -4.746 2.654 1 93.94 235 TYR B N 1
ATOM 3865 C CA . TYR B 1 235 ? -13.93 -4.918 2.096 1 93.94 235 TYR B CA 1
ATOM 3866 C C . TYR B 1 235 ? -13.57 -3.754 1.183 1 93.94 235 TYR B C 1
ATOM 3868 O O . TYR B 1 235 ? -12.688 -3.877 0.331 1 93.94 235 TYR B O 1
ATOM 3876 N N . GLY B 1 236 ? -14.266 -2.699 1.3 1 88.88 236 GLY B N 1
ATOM 3877 C CA . GLY B 1 236 ? -13.898 -1.491 0.578 1 88.88 236 GLY B CA 1
ATOM 3878 C C . GLY B 1 236 ? -12.688 -0.789 1.167 1 88.88 236 GLY B C 1
ATOM 3879 O O . GLY B 1 236 ? -12.203 -1.17 2.232 1 88.88 236 GLY B O 1
ATOM 3880 N N . GLU B 1 237 ? -12.117 0.197 0.354 1 80.06 237 GLU B N 1
ATOM 3881 C CA . GLU B 1 237 ? -10.945 0.943 0.8 1 80.06 237 GLU B CA 1
ATOM 3882 C C . GLU B 1 237 ? -11.148 1.495 2.209 1 80.06 237 GLU B C 1
ATOM 3884 O O . GLU B 1 237 ? -12.219 2.014 2.531 1 80.06 237 GLU B O 1
ATOM 3889 N N . GLY B 1 238 ? -10.148 1.319 3.041 1 73.69 238 GLY B N 1
ATOM 3890 C CA . GLY B 1 238 ? -10.211 1.828 4.402 1 73.69 238 GLY B CA 1
ATOM 3891 C C . GLY B 1 238 ? -10.648 0.781 5.41 1 73.69 238 GLY B C 1
ATOM 3892 O O . GLY B 1 238 ? -10.578 1.013 6.621 1 73.69 238 GLY B O 1
ATOM 3893 N N . THR B 1 239 ? -11.055 -0.379 4.996 1 85.44 239 THR B N 1
ATOM 3894 C CA . THR B 1 239 ? -11.531 -1.426 5.898 1 85.44 239 THR B CA 1
ATOM 3895 C C . THR B 1 239 ? -10.414 -2.42 6.203 1 85.44 239 THR B C 1
ATOM 3897 O O . THR B 1 239 ? -9.398 -2.459 5.5 1 85.44 239 THR B O 1
ATOM 3900 N N . ALA B 1 240 ? -10.594 -3.137 7.211 1 84.81 240 ALA B N 1
ATOM 3901 C CA . ALA B 1 240 ? -9.625 -4.164 7.602 1 84.81 240 ALA B CA 1
ATOM 3902 C C . ALA B 1 240 ? -9.492 -5.227 6.516 1 84.81 240 ALA B C 1
ATOM 3904 O O . ALA B 1 240 ? -8.383 -5.684 6.227 1 84.81 240 ALA B O 1
ATOM 3905 N N . ASN B 1 241 ? -10.562 -5.578 5.914 1 94.62 241 ASN B N 1
ATOM 3906 C CA . ASN B 1 241 ? -10.5 -6.582 4.855 1 94.62 241 ASN B CA 1
ATOM 3907 C C . ASN B 1 241 ? -9.75 -6.059 3.633 1 94.62 241 ASN B C 1
ATOM 3909 O O . ASN B 1 241 ? -9.039 -6.812 2.965 1 94.62 241 ASN B O 1
ATOM 3913 N N . PHE B 1 242 ? -9.969 -4.82 3.367 1 91.56 242 PHE B N 1
ATOM 3914 C CA . PHE B 1 242 ? -9.211 -4.219 2.279 1 91.56 242 PHE B CA 1
ATOM 3915 C C . PHE B 1 242 ? -7.711 -4.297 2.555 1 91.56 242 PHE B C 1
ATOM 3917 O O . PHE B 1 242 ? -6.922 -4.598 1.655 1 91.56 242 PHE B O 1
ATOM 3924 N N . GLU B 1 243 ? -7.328 -4.117 3.793 1 84.5 243 GLU B N 1
ATOM 3925 C CA . GLU B 1 243 ? -5.926 -4.195 4.188 1 84.5 243 GLU B CA 1
ATOM 3926 C C . GLU B 1 243 ? -5.414 -5.633 4.133 1 84.5 243 GLU B C 1
ATOM 3928 O O . GLU B 1 243 ? -4.262 -5.875 3.77 1 84.5 243 GLU B O 1
ATOM 3933 N N . ALA B 1 244 ? -6.242 -6.516 4.461 1 91.62 244 ALA B N 1
ATOM 3934 C CA . ALA B 1 244 ? -5.859 -7.922 4.391 1 91.62 244 ALA B CA 1
ATOM 3935 C C . ALA B 1 244 ? -5.504 -8.328 2.961 1 91.62 244 ALA B C 1
ATOM 3937 O O . ALA B 1 244 ? -4.621 -9.156 2.746 1 91.62 244 ALA B O 1
ATOM 3938 N N . MET B 1 245 ? -6.094 -7.629 1.962 1 94.88 245 MET B N 1
ATOM 3939 C CA . MET B 1 245 ? -5.859 -7.953 0.558 1 94.88 245 MET B CA 1
ATOM 3940 C C . MET B 1 245 ? -4.512 -7.414 0.094 1 94.88 245 MET B C 1
ATOM 3942 O O . MET B 1 245 ? -4.031 -7.777 -0.982 1 94.88 245 MET B O 1
ATOM 3946 N N . ARG B 1 246 ? -3.877 -6.676 0.953 1 87.38 246 ARG B N 1
ATOM 3947 C CA . ARG B 1 246 ? -2.568 -6.133 0.604 1 87.38 246 ARG B CA 1
ATOM 3948 C C . ARG B 1 246 ? -1.536 -7.242 0.444 1 87.38 246 ARG B C 1
ATOM 3950 O O . ARG B 1 246 ? -0.601 -7.117 -0.349 1 87.38 246 ARG B O 1
ATOM 3957 N N . GLU B 1 247 ? -1.734 -8.297 1.202 1 87.12 247 GLU B N 1
ATOM 3958 C CA . GLU B 1 247 ? -0.838 -9.438 1.065 1 87.12 247 GLU B CA 1
ATOM 3959 C C . GLU B 1 247 ? -0.913 -10.031 -0.338 1 87.12 247 GLU B C 1
ATOM 3961 O O . GLU B 1 247 ? 0.063 -10.609 -0.828 1 87.12 247 GLU B O 1
ATOM 3966 N N . TRP B 1 248 ? -2.057 -9.82 -0.907 1 91.62 248 TRP B N 1
ATOM 3967 C CA . TRP B 1 248 ? -2.211 -10.32 -2.268 1 91.62 248 TRP B CA 1
ATOM 3968 C C . TRP B 1 248 ? -1.595 -9.359 -3.277 1 91.62 248 TRP B C 1
ATOM 3970 O O . TRP B 1 248 ? -0.785 -9.766 -4.117 1 91.62 248 TRP B O 1
ATOM 3980 N N . ASN B 1 249 ? -2 -8.156 -3.189 1 88.88 249 ASN B N 1
ATOM 3981 C CA . ASN B 1 249 ? -1.477 -7.105 -4.059 1 88.88 249 ASN B CA 1
ATOM 3982 C C . ASN B 1 249 ? -1.438 -5.754 -3.352 1 88.88 249 ASN B C 1
ATOM 3984 O O . ASN B 1 249 ? -2.449 -5.305 -2.811 1 88.88 249 ASN B O 1
ATOM 3988 N N . ARG B 1 250 ? -0.322 -5.117 -3.41 1 80.25 250 ARG B N 1
ATOM 3989 C CA . ARG B 1 250 ? -0.129 -3.889 -2.645 1 80.25 250 ARG B CA 1
ATOM 3990 C C . ARG B 1 250 ? -0.763 -2.695 -3.354 1 80.25 250 ARG B C 1
ATOM 3992 O O . ARG B 1 250 ? -0.991 -1.651 -2.738 1 80.25 250 ARG B O 1
ATOM 3999 N N . ALA B 1 251 ? -0.988 -2.898 -4.656 1 78.25 251 ALA B N 1
ATOM 4000 C CA . ALA B 1 251 ? -1.557 -1.778 -5.402 1 78.25 251 ALA B CA 1
ATOM 4001 C C . ALA B 1 251 ? -3.014 -1.544 -5.012 1 78.25 251 ALA B C 1
ATOM 4003 O O . ALA B 1 251 ? -3.85 -2.443 -5.141 1 78.25 251 ALA B O 1
ATOM 4004 N N . VAL B 1 252 ? -3.338 -0.35 -4.66 1 81.12 252 VAL B N 1
ATOM 4005 C CA . VAL B 1 252 ? -4.68 0.032 -4.234 1 81.12 252 VAL B CA 1
ATOM 4006 C C . VAL B 1 252 ? -5.676 -0.223 -5.363 1 81.12 252 VAL B C 1
ATOM 4008 O O . VAL B 1 252 ? -6.754 -0.779 -5.137 1 81.12 252 VAL B O 1
ATOM 4011 N N . ILE B 1 253 ? -5.242 0.173 -6.559 1 82.31 253 ILE B N 1
ATOM 4012 C CA . ILE B 1 253 ? -6.16 0.07 -7.691 1 82.31 253 ILE B CA 1
ATOM 4013 C C . ILE B 1 253 ? -6.492 -1.396 -7.953 1 82.31 253 ILE B C 1
ATOM 4015 O O . ILE B 1 253 ? -7.617 -1.726 -8.336 1 82.31 253 ILE B O 1
ATOM 4019 N N . TYR B 1 254 ? -5.594 -2.23 -7.695 1 88.94 254 TYR B N 1
ATOM 4020 C CA . TYR B 1 254 ? -5.836 -3.652 -7.914 1 88.94 254 TYR B CA 1
ATOM 4021 C C . TYR B 1 254 ? -6.789 -4.211 -6.863 1 88.94 254 TYR B C 1
ATOM 4023 O O . TYR B 1 254 ? -7.715 -4.957 -7.191 1 88.94 254 TYR B O 1
ATOM 4031 N N . ARG B 1 255 ? -6.59 -3.832 -5.652 1 92.56 255 ARG B N 1
ATOM 4032 C CA . ARG B 1 255 ? -7.473 -4.289 -4.582 1 92.56 255 ARG B CA 1
ATOM 4033 C C . ARG B 1 255 ? -8.883 -3.75 -4.77 1 92.56 255 ARG B C 1
ATOM 4035 O O . ARG B 1 255 ? -9.867 -4.457 -4.527 1 92.56 255 ARG B O 1
ATOM 4042 N N . LYS B 1 256 ? -8.961 -2.551 -5.246 1 92 256 LYS B N 1
ATOM 4043 C CA . LYS B 1 256 ? -10.273 -2.006 -5.59 1 92 256 LYS B CA 1
ATOM 4044 C C . LYS B 1 256 ? -10.93 -2.811 -6.707 1 92 256 LYS B C 1
ATOM 4046 O O . LYS B 1 256 ? -12.141 -3.021 -6.699 1 92 256 LYS B O 1
ATOM 4051 N N . THR B 1 257 ? -10.109 -3.238 -7.621 1 93.69 257 THR B N 1
ATOM 4052 C CA . THR B 1 257 ? -10.617 -4.023 -8.742 1 93.69 257 THR B CA 1
ATOM 4053 C C . THR B 1 257 ? -11.148 -5.371 -8.266 1 93.69 257 THR B C 1
ATOM 4055 O O . THR B 1 257 ? -12.188 -5.836 -8.742 1 93.69 257 THR B O 1
ATOM 4058 N N . ILE B 1 258 ? -10.453 -5.973 -7.32 1 96.69 258 ILE B N 1
ATOM 4059 C CA . ILE B 1 258 ? -10.938 -7.223 -6.746 1 96.69 258 ILE B CA 1
ATOM 4060 C C . ILE B 1 258 ? -12.328 -7.008 -6.148 1 96.69 258 ILE B C 1
ATOM 4062 O O . ILE B 1 258 ? -13.258 -7.77 -6.43 1 96.69 258 ILE B O 1
ATOM 4066 N N . GLY B 1 259 ? -12.461 -5.98 -5.32 1 96.75 259 GLY B N 1
ATOM 4067 C CA . GLY B 1 259 ? -13.742 -5.684 -4.695 1 96.75 259 GLY B CA 1
ATOM 4068 C C . GLY B 1 259 ? -14.852 -5.41 -5.695 1 96.75 259 GLY B C 1
ATOM 4069 O O . GLY B 1 259 ? -15.961 -5.922 -5.559 1 96.75 259 GLY B O 1
ATOM 4070 N N . TYR B 1 260 ? -14.531 -4.605 -6.691 1 94.44 260 TYR B N 1
ATOM 4071 C CA . TYR B 1 260 ? -15.5 -4.273 -7.73 1 94.44 260 TYR B CA 1
ATOM 4072 C C . TYR B 1 260 ? -15.992 -5.531 -8.438 1 94.44 260 TYR B C 1
ATOM 4074 O O . TYR B 1 260 ? -17.188 -5.723 -8.617 1 94.44 260 TYR B O 1
ATOM 4082 N N . PHE B 1 261 ? -15.008 -6.348 -8.891 1 97 261 PHE B N 1
ATOM 4083 C CA . PHE B 1 261 ? -15.344 -7.578 -9.602 1 97 261 PHE B CA 1
ATOM 4084 C C . PHE B 1 261 ? -16.172 -8.508 -8.719 1 97 261 PHE B C 1
ATOM 4086 O O . PHE B 1 261 ? -17.172 -9.07 -9.18 1 97 261 PHE B O 1
ATOM 4093 N N . ALA B 1 262 ? -15.805 -8.602 -7.477 1 98.12 262 ALA B N 1
ATOM 4094 C CA . ALA B 1 262 ? -16.562 -9.414 -6.527 1 98.12 262 ALA B CA 1
ATOM 4095 C C . ALA B 1 262 ? -18 -8.93 -6.414 1 98.12 262 ALA B C 1
ATOM 4097 O O . ALA B 1 262 ? -18.938 -9.742 -6.426 1 98.12 262 ALA B O 1
ATOM 4098 N N . ASP B 1 263 ? -18.172 -7.652 -6.328 1 97.06 263 ASP B N 1
ATOM 4099 C CA . ASP B 1 263 ? -19.516 -7.074 -6.223 1 97.06 263 ASP B CA 1
ATOM 4100 C C . ASP B 1 263 ? -20.328 -7.359 -7.477 1 97.06 263 ASP B C 1
ATOM 4102 O O . ASP B 1 263 ? -21.516 -7.672 -7.387 1 97.06 263 ASP B O 1
ATOM 4106 N N . GLN B 1 264 ? -19.656 -7.234 -8.633 1 96.56 264 GLN B N 1
ATOM 4107 C CA . GLN B 1 264 ? -20.344 -7.52 -9.891 1 96.56 264 GLN B CA 1
ATOM 4108 C C . GLN B 1 264 ? -20.828 -8.969 -9.938 1 96.56 264 GLN B C 1
ATOM 4110 O O . GLN B 1 264 ? -21.875 -9.266 -10.516 1 96.56 264 GLN B O 1
ATOM 4115 N N . LEU B 1 265 ? -20.094 -9.867 -9.328 1 98.12 265 LEU B N 1
ATOM 4116 C CA . LEU B 1 265 ? -20.406 -11.297 -9.383 1 98.12 265 LEU B CA 1
ATOM 4117 C C . LEU B 1 265 ? -21.672 -11.617 -8.609 1 98.12 265 LEU B C 1
ATOM 4119 O O . LEU B 1 265 ? -22.359 -12.586 -8.914 1 98.12 265 LEU B O 1
ATOM 4123 N N . VAL B 1 266 ? -21.969 -10.82 -7.668 1 95.75 266 VAL B N 1
ATOM 4124 C CA . VAL B 1 266 ? -23.125 -11.125 -6.844 1 95.75 266 VAL B CA 1
ATOM 4125 C C . VAL B 1 266 ? -24.203 -10.07 -7.062 1 95.75 266 VAL B C 1
ATOM 4127 O O . VAL B 1 266 ? -25.172 -9.992 -6.297 1 95.75 266 VAL B O 1
ATOM 4130 N N . GLY B 1 267 ? -24.094 -9.289 -8.102 1 88.56 267 GLY B N 1
ATOM 4131 C CA . GLY B 1 267 ? -25.141 -8.367 -8.539 1 88.56 267 GLY B CA 1
ATOM 4132 C C . GLY B 1 267 ? -25.172 -7.078 -7.742 1 88.56 267 GLY B C 1
ATOM 4133 O O . GLY B 1 267 ? -26.234 -6.539 -7.457 1 88.56 267 GLY B O 1
ATOM 4134 N N . ARG B 1 268 ? -24.031 -6.605 -7.27 1 73 268 ARG B N 1
ATOM 4135 C CA . ARG B 1 268 ? -23.922 -5.336 -6.562 1 73 268 ARG B CA 1
ATOM 4136 C C . ARG B 1 268 ? -23.172 -4.305 -7.398 1 73 268 ARG B C 1
ATOM 4138 O O . ARG B 1 268 ? -22.344 -4.664 -8.227 1 73 268 ARG B O 1
#

Foldseek 3Di:
DPPPPPPPPPPPPPPPPPLPQQDDDDDPVSSLVSVLVVVVVVPDDPVCSCVPSPPDDDDPVVVVVVVVVVVVVVVVLVVVLCVQDDPVLLVLLLVVCVVCVVLQVVLCVVQADHSLLLSLLLCRQANVLPRDFAFAQLLVLLVVVLVVPPPNVVSVVLNVLLVVLVVQVQDPSNQQGGHNSSFHASNRDRSVLCVVQFDPQVPPSHRHRHPDSSRVSNSVSSQLRVLPAHHPFDCDPPGSSVVSCVSVPVDSSVSNSSNVSSCSNVPD/DPPPPPDPPPPPPPPPPPLPQQDDDDDPVSSLVSNLVVVVVVPDDPVCSCVPSPPDDDDPVVVVVVVVVVVVVVVVLVVVLCVQDDPVLLVLLLVVCVVCVVLQVVLCVVQADHSLLLSLLLCRQANVLPRDFAFAQLLVLLVVVLVVPPPNVVSVVLNVLLVVLVVQVQDPSNQQGGHNSSFHASNGDRSVLCNVQFDPQVPPSHRHRHPDSSRVSNSVSSQLRVLPAHHPFDQDPPDSSVVSCVSVPVDSSVSNSSNVSSCSNVPD

pLDDT: mean 90.66, std 14.93, range [28.69, 98.94]

Nearest PDB structures (foldseek):
  4anr-assembly1_A  TM=7.653E-01  e=2.355E-12  Pseudomonas aeruginosa PAO1
  1ltm-assembly1_A  TM=7.565E-01  e=3.005E-12  Escherichia coli
  1qdt-assembly1_A  TM=7.234E-01  e=1.759E-12  Escherichia coli
  1d0l-assembly1_A  TM=7.209E-01  e=2.862E-12  Escherichia coli
  5o8x-assembly2_B  TM=7.418E-01  e=1.119E-11  Pseudomonas aeruginosa